Protein AF-0000000074141057 (afdb_homodimer)

Solvent-accessible surface area (backbone atoms only — not comparable to full-atom values): 24967 Å² total; per-residue (Å²): 133,81,64,83,76,68,34,89,58,28,51,63,52,85,54,61,78,50,67,56,44,46,43,57,33,35,46,46,55,32,37,22,30,78,84,63,47,79,41,81,49,88,52,33,60,90,62,71,47,82,78,37,34,63,36,63,69,60,51,50,53,50,51,54,39,42,70,26,51,77,77,78,40,49,84,75,45,36,43,42,64,66,61,46,52,52,27,41,56,61,32,75,77,30,95,88,45,81,60,39,76,91,60,94,40,66,29,55,42,43,33,49,50,55,50,47,38,29,40,56,28,34,76,70,72,37,67,69,15,60,25,35,38,19,29,34,50,31,80,38,38,84,35,54,51,10,44,27,49,24,39,45,62,83,82,35,58,71,41,58,87,74,34,49,65,86,42,30,39,75,43,76,56,96,46,62,93,78,67,50,53,90,93,53,48,73,66,54,44,50,48,51,53,50,48,50,50,52,50,50,40,57,72,73,32,68,79,23,53,42,50,77,52,77,67,93,70,71,69,93,48,125,133,82,65,83,73,69,35,89,59,27,51,63,54,86,54,61,79,51,69,55,45,46,42,58,33,34,48,47,54,34,38,23,31,78,86,63,47,78,39,80,49,88,52,31,58,88,62,71,47,82,79,36,33,63,37,62,72,59,50,50,54,50,50,55,40,42,69,27,52,75,76,79,41,47,84,75,45,37,44,41,62,68,60,46,53,50,29,43,55,61,32,75,79,30,93,88,43,79,60,38,77,91,60,95,40,64,30,54,41,42,33,48,48,55,50,47,39,29,41,56,27,34,75,70,71,37,68,69,16,60,25,34,38,18,30,34,51,31,81,38,38,84,36,52,52,10,43,26,48,24,38,44,61,81,82,35,59,71,40,59,86,76,34,49,67,86,44,30,39,76,43,78,56,97,47,60,94,79,67,49,54,90,93,54,49,73,67,54,45,50,49,53,53,50,49,50,51,50,49,50,39,57,72,73,31,68,78,23,53,42,50,78,53,80,67,94,69,71,70,95,49,123

Secondary structure (DSSP, 8-state):
-------S-SB--S-TTSPPEEEEEEEBTEEEETT--EEE-SSHHHHT--S-BT-HHHHHHHHHHHHH-S---GGGTEEEHHHHHHHHHHHHT-TT---B---SSHHHHHHHHHHHHHHHHHHTT-TT--EEEEESS----SSHHHHHH---HHHHGGGTTTS-TTTEEEE----HHHHPPTT--HHHHHHHHHHHHHHHHHHH-GGGEEEEE--SS--S--/-------S-SB--S-TTSPPEEEEEEEBTEEEETT--EEE-SSHHHHT--S-BT-HHHHHHHHHHHHH-S---GGGTEEEHHHHHHHHHHHHT-TT---B---SSHHHHHHHHHHHHHHHHHHTT-TT--EEEEESS----SSHHHHHH---HHHHGGGTTTS-TTTEEEE----HHHHPPTT--HHHHHHHHHHHHHHHHHHH-GGGEEEEE--SS--S--

Organism: Candida tropicalis (strain ATCC MYA-3404 / T1) (NCBI:txid294747)

Foldseek 3Di:
DPPLPQAPDPDPDPDRSDNDFAFDAFWFQWTQGPVRDIDGNPCCVVNPNPRTGPDPVVVVVQVVCVVVDDDDDCVVVDDDPVVVVVFCVVCVVPVVDDTDDDDPDQLVVQVVVLVVLQVVCVVVVQNLQNAEEEEALAARDLDLSRLLRYNQCVSCPVPVVPRDVPRYHYAYDPDCVPPPDPPADNVNVVVVRVVRVVVVCVVVDVSRHRYYDYDPDGDPRD/DPPLPQAPDPDPDPDRSDNDFAFPAFWFQWTQGPVRDIDGNPCCVVNPNPRTGPDPVVVVVQVVCVVVDDDDDCVVVDDDPVVVVVFCVVCVVPVVDDTDDDDPDQLVVQVVVLVVLQVVCVVVVQNLQNAEEEEALAARDLDLSRLLRYRQCVSCPVPVVPRDVPRYHYAYDPDCVPPPDPPADNVNVVVVRVVRVVVVCVVVDVSRHRYYDYDPDGDPRD

Sequence (444 aa):
MTGPTTSSSSILHRDLRVTPTIINHANGNYLYTETSQEIFDSVGGAAVISVGHNNSEINQALISQLNKVCYIHSGDEFTTEISEVLANYLISNNKEIDRVYFANSGSEANEAAIKLAVQYWYELGKPTKNQFISRNQSYHGNCLGGMSLSGHVARRKPYEEIIDSKRFHKVSPCYEFRYKKEGETSEEYTQRLLDELEEKITEVGPENIAAFFAETVVGATTMTGPTTSSSSILHRDLRVTPTIINHANGNYLYTETSQEIFDSVGGAAVISVGHNNSEINQALISQLNKVCYIHSGDEFTTEISEVLANYLISNNKEIDRVYFANSGSEANEAAIKLAVQYWYELGKPTKNQFISRNQSYHGNCLGGMSLSGHVARRKPYEEIIDSKRFHKVSPCYEFRYKKEGETSEEYTQRLLDELEEKITEVGPENIAAFFAETVVGATT

Structure (mmCIF, N/CA/C/O backbone):
data_AF-0000000074141057-model_v1
#
loop_
_entity.id
_entity.type
_entity.pdbx_description
1 polymer 'Uncharacterized protein'
#
loop_
_atom_site.group_PDB
_atom_site.id
_atom_site.type_symbol
_atom_site.label_atom_id
_atom_site.label_alt_id
_atom_site.label_comp_id
_atom_site.label_asym_id
_atom_site.label_entity_id
_atom_site.label_seq_id
_atom_site.pdbx_PDB_ins_code
_atom_site.Cartn_x
_atom_site.Cartn_y
_atom_site.Cartn_z
_atom_site.occupancy
_atom_site.B_iso_or_equiv
_atom_site.auth_seq_id
_atom_site.auth_comp_id
_atom_site.auth_asym_id
_atom_site.auth_atom_id
_atom_site.pdbx_PDB_model_num
ATOM 1 N N . MET A 1 1 ? 41.438 -2.209 13.602 1 22.86 1 MET A N 1
ATOM 2 C CA . MET A 1 1 ? 40.188 -1.437 13.508 1 22.86 1 MET A CA 1
ATOM 3 C C . MET A 1 1 ? 39.219 -2.08 12.516 1 22.86 1 MET A C 1
ATOM 5 O O . MET A 1 1 ? 39.438 -1.981 11.305 1 22.86 1 MET A O 1
ATOM 9 N N . THR A 1 2 ? 38.812 -3.318 12.742 1 28.69 2 THR A N 1
ATOM 10 C CA . THR A 1 2 ? 38.125 -4.262 11.875 1 28.69 2 THR A CA 1
ATOM 11 C C . THR A 1 2 ? 36.812 -3.662 11.352 1 28.69 2 THR A C 1
ATOM 13 O O . THR A 1 2 ? 36.031 -3.125 12.133 1 28.69 2 THR A O 1
ATOM 16 N N . GLY A 1 3 ? 36.688 -2.986 10.242 1 34.81 3 GLY A N 1
ATOM 17 C CA . GLY A 1 3 ? 35.625 -2.182 9.672 1 34.81 3 GLY A CA 1
ATOM 18 C C . GLY A 1 3 ? 34.25 -2.787 9.859 1 34.81 3 GLY A C 1
ATOM 19 O O . GLY A 1 3 ? 34.125 -3.969 10.195 1 34.81 3 GLY A O 1
ATOM 20 N N . PRO A 1 4 ? 33.156 -1.998 10.273 1 39.31 4 PRO A N 1
ATOM 21 C CA . PRO A 1 4 ? 31.859 -2.607 10.609 1 39.31 4 PRO A CA 1
ATOM 22 C C . PRO A 1 4 ? 31.547 -3.826 9.75 1 39.31 4 PRO A C 1
ATOM 24 O O . PRO A 1 4 ? 31.953 -3.893 8.586 1 39.31 4 PRO A O 1
ATOM 27 N N . THR A 1 5 ? 31.609 -4.973 10.109 1 41.62 5 THR A N 1
ATOM 28 C CA . THR A 1 5 ? 31.25 -6.242 9.492 1 41.62 5 THR A CA 1
ATOM 29 C C . THR A 1 5 ? 29.953 -6.105 8.68 1 41.62 5 THR A C 1
ATOM 31 O O . THR A 1 5 ? 28.875 -5.961 9.25 1 41.62 5 THR A O 1
ATOM 34 N N . THR A 1 6 ? 29.781 -5.188 7.613 1 49.16 6 THR A N 1
ATOM 35 C CA . THR A 1 6 ? 28.719 -4.922 6.652 1 49.16 6 THR A CA 1
ATOM 36 C C . THR A 1 6 ? 27.969 -6.203 6.312 1 49.16 6 THR A C 1
ATOM 38 O O . THR A 1 6 ? 28.578 -7.246 6.07 1 49.16 6 THR A O 1
ATOM 41 N N . SER A 1 7 ? 26.844 -6.414 6.883 1 59.78 7 SER A N 1
ATOM 42 C CA . SER A 1 7 ? 25.969 -7.504 6.461 1 59.78 7 SER A CA 1
ATOM 43 C C . SER A 1 7 ? 26.125 -7.789 4.969 1 59.78 7 SER A C 1
ATOM 45 O O . SER A 1 7 ? 26.375 -6.871 4.18 1 59.78 7 SER A O 1
ATOM 47 N N . SER A 1 8 ? 26.438 -9.023 4.562 1 79.69 8 SER A N 1
ATOM 48 C CA . SER A 1 8 ? 26.656 -9.641 3.258 1 79.69 8 SER A CA 1
ATOM 49 C C . SER A 1 8 ? 25.391 -9.594 2.406 1 79.69 8 SER A C 1
ATOM 51 O O . SER A 1 8 ? 25.406 -9.984 1.238 1 79.69 8 SER A O 1
ATOM 53 N N . SER A 1 9 ? 24.297 -8.969 2.99 1 88.38 9 SER A N 1
ATOM 54 C CA . SER A 1 9 ? 23.094 -9.016 2.17 1 88.38 9 SER A CA 1
ATOM 55 C C . SER A 1 9 ? 22.891 -7.715 1.397 1 88.38 9 SER A C 1
ATOM 57 O O . SER A 1 9 ? 23.141 -6.629 1.925 1 88.38 9 SER A O 1
ATOM 59 N N . SER A 1 10 ? 22.422 -7.793 0.21 1 90.5 10 SER A N 1
ATOM 60 C CA . SER A 1 10 ? 22.094 -6.648 -0.626 1 90.5 10 SER A CA 1
ATOM 61 C C . SER A 1 10 ? 20.656 -6.199 -0.395 1 90.5 10 SER A C 1
ATOM 63 O O . SER A 1 10 ? 20.188 -5.242 -1.016 1 90.5 10 SER A O 1
ATOM 65 N N . ILE A 1 11 ? 19.984 -6.891 0.494 1 92.56 11 ILE A N 1
ATOM 66 C CA . ILE A 1 11 ? 18.594 -6.543 0.82 1 92.56 11 ILE A CA 1
ATOM 67 C C . ILE A 1 11 ? 18.578 -5.645 2.053 1 92.56 11 ILE A C 1
ATOM 69 O O . ILE A 1 11 ? 19.344 -5.844 2.994 1 92.56 11 ILE A O 1
ATOM 73 N N . LEU A 1 12 ? 17.75 -4.605 2.057 1 91.62 12 LEU A N 1
ATOM 74 C CA . LEU A 1 12 ? 17.531 -3.715 3.193 1 91.62 12 LEU A CA 1
ATOM 75 C C . LEU A 1 12 ? 16.656 -4.383 4.246 1 91.62 12 LEU A C 1
ATOM 77 O O . LEU A 1 12 ? 15.461 -4.07 4.359 1 91.62 12 LEU A O 1
ATOM 81 N N . HIS A 1 13 ? 17.297 -5.254 5.004 1 88.94 13 HIS A N 1
ATOM 82 C CA . HIS A 1 13 ? 16.578 -5.938 6.078 1 88.94 13 HIS A CA 1
ATOM 83 C C . HIS A 1 13 ? 16.328 -5 7.25 1 88.94 13 HIS A C 1
ATOM 85 O O . HIS A 1 13 ? 16.859 -3.885 7.289 1 88.94 13 HIS A O 1
ATOM 91 N N . ARG A 1 14 ? 15.547 -5.426 8.203 1 83.88 14 ARG A N 1
ATOM 92 C CA . ARG A 1 14 ? 15.18 -4.629 9.367 1 83.88 14 ARG A CA 1
ATOM 93 C C . ARG A 1 14 ? 16.422 -4.293 10.203 1 83.88 14 ARG A C 1
ATOM 95 O O . ARG A 1 14 ? 16.531 -3.184 10.734 1 83.88 14 ARG A O 1
ATOM 102 N N . ASP A 1 15 ? 17.219 -5.238 10.359 1 84.69 15 ASP A N 1
ATOM 103 C CA . ASP A 1 15 ? 18.484 -5.062 11.078 1 84.69 15 ASP A CA 1
ATOM 104 C C . ASP A 1 15 ? 19.672 -5.316 10.156 1 84.69 15 ASP A C 1
ATOM 106 O O . ASP A 1 15 ? 19.938 -6.457 9.758 1 84.69 15 ASP A O 1
ATOM 110 N N . LEU A 1 16 ? 20.438 -4.297 9.906 1 84.44 16 LEU A N 1
ATOM 111 C CA . LEU A 1 16 ? 21.5 -4.379 8.922 1 84.44 16 LEU A CA 1
ATOM 112 C C . LEU A 1 16 ? 22.781 -4.949 9.539 1 84.44 16 LEU A C 1
ATOM 114 O O . LEU A 1 16 ? 23.75 -5.219 8.836 1 84.44 16 LEU A O 1
ATOM 118 N N . ARG A 1 17 ? 22.719 -5.121 10.852 1 82.56 17 ARG A N 1
ATOM 119 C CA . ARG A 1 17 ? 23.891 -5.625 11.547 1 82.56 17 ARG A CA 1
ATOM 120 C C . ARG A 1 17 ? 23.922 -7.148 11.555 1 82.56 17 ARG A C 1
ATOM 122 O O . ARG A 1 17 ? 24.938 -7.758 11.891 1 82.56 17 ARG A O 1
ATOM 129 N N . VAL A 1 18 ? 22.781 -7.691 11.141 1 86.5 18 VAL A N 1
ATOM 130 C CA . VAL A 1 18 ? 22.641 -9.141 11.203 1 86.5 18 VAL A CA 1
ATOM 131 C C . VAL A 1 18 ? 22.594 -9.719 9.789 1 86.5 18 VAL A C 1
ATOM 133 O O . VAL A 1 18 ? 21.906 -9.18 8.914 1 86.5 18 VAL A O 1
ATOM 136 N N . THR A 1 19 ? 23.391 -10.742 9.648 1 88.31 19 THR A N 1
ATOM 137 C CA . THR A 1 19 ? 23.25 -11.508 8.414 1 88.31 19 THR A CA 1
ATOM 138 C C . THR A 1 19 ? 22.062 -12.453 8.492 1 88.31 19 THR A C 1
ATOM 140 O O . THR A 1 19 ? 22.016 -13.344 9.344 1 88.31 19 THR A O 1
ATOM 143 N N . PRO A 1 20 ? 21.125 -12.266 7.621 1 91.94 20 PRO A N 1
ATOM 144 C CA . PRO A 1 20 ? 19.953 -13.117 7.711 1 91.94 20 PRO A CA 1
ATOM 145 C C . PRO A 1 20 ? 20.234 -14.578 7.352 1 91.94 20 PRO A C 1
ATOM 147 O O . PRO A 1 20 ? 21.109 -14.844 6.512 1 91.94 20 PRO A O 1
ATOM 150 N N . THR A 1 21 ? 19.5 -15.422 8.008 1 92.88 21 THR A N 1
ATOM 151 C CA . THR A 1 21 ? 19.594 -16.844 7.703 1 92.88 21 THR A CA 1
ATOM 152 C C . THR A 1 21 ? 18.812 -17.188 6.441 1 92.88 21 THR A C 1
ATOM 154 O O . THR A 1 21 ? 17.656 -16.781 6.297 1 92.88 21 THR A O 1
ATOM 157 N N . ILE A 1 22 ? 19.422 -17.922 5.559 1 94.25 22 ILE A N 1
ATOM 158 C CA . ILE A 1 22 ? 18.75 -18.328 4.328 1 94.25 22 ILE A CA 1
ATOM 159 C C . ILE A 1 22 ? 17.891 -19.562 4.59 1 94.25 22 ILE A C 1
ATOM 161 O O . ILE A 1 22 ? 18.391 -20.594 5.043 1 94.25 22 ILE A O 1
ATOM 165 N N . ILE A 1 23 ? 16.656 -19.422 4.359 1 95.38 23 ILE A N 1
ATOM 166 C CA . ILE A 1 23 ? 15.734 -20.547 4.402 1 95.38 23 ILE A CA 1
ATOM 167 C C . ILE A 1 23 ? 15.672 -21.219 3.029 1 95.38 23 ILE A C 1
ATOM 169 O O . ILE A 1 23 ? 15.312 -20.578 2.039 1 95.38 23 ILE A O 1
ATOM 173 N N . ASN A 1 24 ? 16.016 -22.438 2.986 1 96 24 ASN A N 1
ATOM 174 C CA . ASN A 1 24 ? 16.078 -23.188 1.742 1 96 24 ASN A CA 1
ATOM 175 C C . ASN A 1 24 ? 14.703 -23.688 1.319 1 96 24 ASN A C 1
ATOM 177 O O . ASN A 1 24 ? 14.328 -23.578 0.152 1 96 24 ASN A O 1
ATOM 181 N N . HIS A 1 25 ? 14.047 -24.297 2.221 1 96.56 25 HIS A N 1
ATOM 182 C CA . HIS A 1 25 ? 12.68 -24.734 1.998 1 96.56 25 HIS A CA 1
ATOM 183 C C . HIS A 1 25 ? 11.906 -24.812 3.311 1 96.56 25 HIS A C 1
ATOM 185 O O . HIS A 1 25 ? 12.484 -24.672 4.387 1 96.56 25 HIS A O 1
ATOM 191 N N . ALA A 1 26 ? 10.547 -24.859 3.18 1 96 26 ALA A N 1
ATOM 192 C CA . ALA A 1 26 ? 9.664 -24.938 4.34 1 96 26 ALA A CA 1
ATOM 193 C C . ALA A 1 26 ? 8.523 -25.938 4.105 1 96 26 ALA A C 1
ATOM 195 O O . ALA A 1 26 ? 8.125 -26.156 2.963 1 96 26 ALA A O 1
ATOM 196 N N . ASN A 1 27 ? 8.133 -26.578 5.18 1 95.56 27 ASN A N 1
ATOM 197 C CA . ASN A 1 27 ? 7.059 -27.562 5.117 1 95.56 27 ASN A CA 1
ATOM 198 C C . ASN A 1 27 ? 6.316 -27.672 6.449 1 95.56 27 ASN A C 1
ATOM 200 O O . ASN A 1 27 ? 6.938 -27.859 7.496 1 95.56 27 ASN A O 1
ATOM 204 N N . GLY A 1 28 ? 4.926 -27.562 6.285 1 94.38 28 GLY A N 1
ATOM 205 C CA . GLY A 1 28 ? 4.164 -27.594 7.523 1 94.38 28 GLY A CA 1
ATOM 206 C C . GLY A 1 28 ? 4.539 -26.469 8.477 1 94.38 28 GLY A C 1
ATOM 207 O O . GLY A 1 28 ? 4.48 -25.297 8.117 1 94.38 28 GLY A O 1
ATOM 208 N N . ASN A 1 29 ? 4.977 -26.828 9.656 1 94.69 29 ASN A N 1
ATOM 209 C CA . ASN A 1 29 ? 5.367 -25.844 10.656 1 94.69 29 ASN A CA 1
ATOM 210 C C . ASN A 1 29 ? 6.883 -25.719 10.758 1 94.69 29 ASN A C 1
ATOM 212 O O . ASN A 1 29 ? 7.406 -25.234 11.766 1 94.69 29 ASN A O 1
ATOM 216 N N . TYR A 1 30 ? 7.57 -26.094 9.68 1 95.44 30 TYR A N 1
ATOM 217 C CA . TYR A 1 30 ? 9.023 -26.109 9.812 1 95.44 30 TYR A CA 1
ATOM 218 C C . TYR A 1 30 ? 9.688 -25.359 8.664 1 95.44 30 TYR A C 1
ATOM 220 O O . TYR A 1 30 ? 9.242 -25.453 7.52 1 95.44 30 TYR A O 1
ATOM 228 N N . LEU A 1 31 ? 10.719 -24.703 9.008 1 95.5 31 LEU A N 1
ATOM 229 C CA . LEU A 1 31 ? 11.656 -24.078 8.078 1 95.5 31 LEU A CA 1
ATOM 230 C C . LEU A 1 31 ? 12.984 -24.844 8.047 1 95.5 31 LEU A C 1
ATOM 232 O O . LEU A 1 31 ? 13.445 -25.328 9.086 1 95.5 31 LEU A O 1
ATOM 236 N N . TYR A 1 32 ? 13.586 -24.859 6.934 1 97.06 32 TYR A N 1
ATOM 237 C CA . TYR A 1 32 ? 14.867 -25.531 6.785 1 97.06 32 TYR A CA 1
ATOM 238 C C . TYR A 1 32 ? 15.922 -24.609 6.191 1 97.06 32 TYR A C 1
ATOM 240 O O . TYR A 1 32 ? 15.68 -23.969 5.16 1 97.06 32 TYR A O 1
ATOM 248 N N . THR A 1 33 ? 17 -24.594 6.902 1 96.06 33 THR A N 1
ATOM 249 C CA . THR A 1 33 ? 18.078 -23.734 6.422 1 96.06 33 THR A CA 1
ATOM 250 C C . THR A 1 33 ? 18.891 -24.438 5.336 1 96.06 33 THR A C 1
ATOM 252 O O . THR A 1 33 ? 18.625 -25.594 5.02 1 96.06 33 THR A O 1
ATOM 255 N N . GLU A 1 34 ? 19.812 -23.75 4.762 1 93.19 34 GLU A N 1
ATOM 256 C CA . GLU A 1 34 ? 20.672 -24.328 3.727 1 93.19 34 GLU A CA 1
ATOM 257 C C . GLU A 1 34 ? 21.484 -25.484 4.273 1 93.19 34 GLU A C 1
ATOM 259 O O . GLU A 1 34 ? 21.891 -26.391 3.523 1 93.19 34 GLU A O 1
ATOM 264 N N . THR A 1 35 ? 21.75 -25.422 5.562 1 93.38 35 THR A N 1
ATOM 265 C CA . THR A 1 35 ? 22.5 -26.5 6.199 1 93.38 35 THR A CA 1
ATOM 266 C C . THR A 1 35 ? 21.562 -27.578 6.746 1 93.38 35 THR A C 1
ATOM 268 O O . THR A 1 35 ? 21.969 -28.375 7.602 1 93.38 35 THR A O 1
ATOM 271 N N . SER A 1 36 ? 20.297 -27.469 6.496 1 91.69 36 SER A N 1
ATOM 272 C CA . SER A 1 36 ? 19.266 -28.453 6.816 1 91.69 36 SER A CA 1
ATOM 273 C C . SER A 1 36 ? 18.891 -28.406 8.297 1 91.69 36 SER A C 1
ATOM 275 O O . SER A 1 36 ? 18.406 -29.391 8.852 1 91.69 36 SER A O 1
ATOM 277 N N . GLN A 1 37 ? 19.344 -27.328 8.875 1 95.38 37 GLN A N 1
ATOM 278 C CA . GLN A 1 37 ? 18.797 -27.141 10.219 1 95.38 37 GLN A CA 1
ATOM 279 C C . GLN A 1 37 ? 17.281 -26.906 10.172 1 95.38 37 GLN A C 1
ATOM 281 O O . GLN A 1 37 ? 16.797 -26.156 9.328 1 95.38 37 GLN A O 1
ATOM 286 N N . GLU A 1 38 ? 16.656 -27.609 11.125 1 95.81 38 GLU A N 1
ATOM 287 C CA . GLU A 1 38 ? 15.211 -27.469 11.227 1 95.81 38 GLU A CA 1
ATOM 288 C C . GLU A 1 38 ? 14.82 -26.438 12.273 1 95.81 38 GLU A C 1
ATOM 290 O O . GLU A 1 38 ? 15.32 -26.469 13.398 1 95.81 38 GLU A O 1
ATOM 295 N N . ILE A 1 39 ? 14 -25.516 11.844 1 94.56 39 ILE A N 1
ATOM 296 C CA . ILE A 1 39 ? 13.492 -24.484 12.742 1 94.56 39 ILE A CA 1
ATOM 297 C C . ILE A 1 39 ? 11.969 -24.594 12.844 1 94.56 39 ILE A C 1
ATOM 299 O O . ILE A 1 39 ? 11.273 -24.562 11.828 1 94.56 39 ILE A O 1
ATOM 303 N N . PHE A 1 40 ? 11.438 -24.766 14.07 1 94.88 40 PHE A N 1
ATOM 304 C CA . PHE A 1 40 ? 9.992 -24.781 14.289 1 94.88 40 PHE A CA 1
ATOM 305 C C . PHE A 1 40 ? 9.414 -23.375 14.203 1 94.88 40 PHE A C 1
ATOM 307 O O . PHE A 1 40 ? 9.781 -22.5 14.977 1 94.88 40 PHE A O 1
ATOM 314 N N . ASP A 1 41 ? 8.578 -23.188 13.188 1 91.12 41 ASP A N 1
ATOM 315 C CA . ASP A 1 41 ? 7.926 -21.906 13 1 91.12 41 ASP A CA 1
ATOM 316 C C . ASP A 1 41 ? 6.633 -21.812 13.805 1 91.12 41 ASP A C 1
ATOM 318 O O . ASP A 1 41 ? 5.57 -22.219 13.328 1 91.12 41 ASP A O 1
ATOM 322 N N . SER A 1 42 ? 6.684 -21.234 14.914 1 87.62 42 SER A N 1
ATOM 323 C CA . SER A 1 42 ? 5.531 -21.156 15.805 1 87.62 42 SER A CA 1
ATOM 324 C C . SER A 1 42 ? 4.719 -19.891 15.57 1 87.62 42 SER A C 1
ATOM 326 O O . SER A 1 42 ? 3.68 -19.688 16.203 1 87.62 42 SER A O 1
ATOM 328 N N . VAL A 1 43 ? 5.078 -19.031 14.695 1 82.12 43 VAL A N 1
ATOM 329 C CA . VAL A 1 43 ? 4.418 -17.734 14.578 1 82.12 43 VAL A CA 1
ATOM 330 C C . VAL A 1 43 ? 3.863 -17.562 13.172 1 82.12 43 VAL A C 1
ATOM 332 O O . VAL A 1 43 ? 2.949 -16.766 12.945 1 82.12 43 VAL A O 1
ATOM 335 N N . GLY A 1 44 ? 4.379 -18.375 12.188 1 78.56 44 GLY A N 1
ATOM 336 C CA . GLY A 1 44 ? 3.904 -18.25 10.82 1 78.56 44 GLY A CA 1
ATOM 337 C C . GLY A 1 44 ? 4.27 -16.922 10.195 1 78.56 44 GLY A C 1
ATOM 338 O O . GLY A 1 44 ? 3.451 -16.297 9.5 1 78.56 44 GLY A O 1
ATOM 339 N N . GLY A 1 45 ? 5.52 -16.453 10.602 1 75.44 45 GLY A N 1
ATOM 340 C CA . GLY A 1 45 ? 5.902 -15.125 10.156 1 75.44 45 GLY A CA 1
ATOM 341 C C . GLY A 1 45 ? 5.152 -14.023 10.883 1 75.44 45 GLY A C 1
ATOM 342 O O . GLY A 1 45 ? 5.125 -13.984 12.109 1 75.44 45 GLY A O 1
ATOM 343 N N . ALA A 1 46 ? 4.543 -13.109 10.188 1 72.06 46 ALA A N 1
ATOM 344 C CA . ALA A 1 46 ? 3.668 -12.109 10.797 1 72.06 46 ALA A CA 1
ATOM 345 C C . ALA A 1 46 ? 2.229 -12.609 10.867 1 72.06 46 ALA A C 1
ATOM 347 O O . ALA A 1 46 ? 1.29 -11.859 10.578 1 72.06 46 ALA A O 1
ATOM 348 N N . ALA A 1 47 ? 2.133 -13.914 11.219 1 74.62 47 ALA A N 1
ATOM 349 C CA . ALA A 1 47 ? 0.858 -14.609 11.398 1 74.62 47 ALA A CA 1
ATOM 350 C C . ALA A 1 47 ? 0.116 -14.742 10.07 1 74.62 47 ALA A C 1
ATOM 352 O O . ALA A 1 47 ? -1.116 -14.711 10.031 1 74.62 47 ALA A O 1
ATOM 353 N N . VAL A 1 48 ? 0.902 -14.867 9.016 1 78.56 48 VAL A N 1
ATOM 354 C CA . VAL A 1 48 ? 0.202 -14.859 7.734 1 78.56 48 VAL A CA 1
ATOM 355 C C . VAL A 1 48 ? 0.191 -16.266 7.137 1 78.56 48 VAL A C 1
ATOM 357 O O . VAL A 1 48 ? -0.583 -16.547 6.219 1 78.56 48 VAL A O 1
ATOM 360 N N . ILE A 1 49 ? 1.034 -17.188 7.68 1 84.38 49 ILE A N 1
ATOM 361 C CA . ILE A 1 49 ? 1.022 -18.578 7.238 1 84.38 49 ILE A CA 1
ATOM 362 C C . ILE A 1 49 ? 0.165 -19.422 8.188 1 84.38 49 ILE A C 1
ATOM 364 O O . ILE A 1 49 ? 0.691 -20.141 9.039 1 84.38 49 ILE A O 1
ATOM 368 N N . SER A 1 50 ? -1.107 -19.438 7.938 1 84.56 50 SER A N 1
ATOM 369 C CA . SER A 1 50 ? -2.029 -20.031 8.898 1 84.56 50 SER A CA 1
ATOM 370 C C . SER A 1 50 ? -2.303 -21.5 8.57 1 84.56 50 SER A C 1
ATOM 372 O O . SER A 1 50 ? -2.719 -22.266 9.438 1 84.56 50 SER A O 1
ATOM 374 N N . VAL A 1 51 ? -1.975 -21.906 7.348 1 89.94 51 VAL A N 1
ATOM 375 C CA . VAL A 1 51 ? -2.336 -23.266 6.965 1 89.94 51 VAL A CA 1
ATOM 376 C C . VAL A 1 51 ? -1.071 -24.109 6.754 1 89.94 51 VAL A C 1
ATOM 378 O O . VAL A 1 51 ? -1.129 -25.203 6.207 1 89.94 51 VAL A O 1
ATOM 381 N N . GLY A 1 52 ? 0.066 -23.547 7.211 1 91.94 52 GLY A N 1
ATOM 382 C CA . GLY A 1 52 ? 1.335 -24.25 7.09 1 91.94 52 GLY A CA 1
ATOM 383 C C . GLY A 1 52 ? 2.061 -23.953 5.793 1 91.94 52 GLY A C 1
ATOM 384 O O . GLY A 1 52 ? 1.433 -23.609 4.789 1 91.94 52 GLY A O 1
ATOM 385 N N . HIS A 1 53 ? 3.312 -24.203 5.844 1 94.25 53 HIS A N 1
ATOM 386 C CA . HIS A 1 53 ? 4.148 -24.016 4.66 1 94.25 53 HIS A CA 1
ATOM 387 C C . HIS A 1 53 ? 3.963 -25.156 3.662 1 94.25 53 HIS A C 1
ATOM 389 O O . HIS A 1 53 ? 3.811 -26.312 4.055 1 94.25 53 HIS A O 1
ATOM 395 N N . ASN A 1 54 ? 3.984 -24.703 2.379 1 94.69 54 ASN A N 1
ATOM 396 C CA . ASN A 1 54 ? 3.994 -25.672 1.278 1 94.69 54 ASN A CA 1
ATOM 397 C C . ASN A 1 54 ? 2.797 -26.609 1.346 1 94.69 54 ASN A C 1
ATOM 399 O O . ASN A 1 54 ? 2.951 -27.828 1.221 1 94.69 54 ASN A O 1
ATOM 403 N N . ASN A 1 55 ? 1.677 -26.094 1.695 1 95.19 55 ASN A N 1
ATOM 404 C CA . ASN A 1 55 ? 0.432 -26.844 1.642 1 95.19 55 ASN A CA 1
ATOM 405 C C . ASN A 1 55 ? 0.084 -27.25 0.212 1 95.19 55 ASN A C 1
ATOM 407 O O . ASN A 1 55 ? -0.177 -26.391 -0.634 1 95.19 55 ASN A O 1
ATOM 411 N N . SER A 1 56 ? 0.028 -28.531 -0.063 1 95.25 56 SER A N 1
ATOM 412 C CA . SER A 1 56 ? -0.087 -29.031 -1.425 1 95.25 56 SER A CA 1
ATOM 413 C C . SER A 1 56 ? -1.401 -28.609 -2.068 1 95.25 56 SER A C 1
ATOM 415 O O . SER A 1 56 ? -1.448 -28.328 -3.268 1 95.25 56 SER A O 1
ATOM 417 N N . GLU A 1 57 ? -2.465 -28.625 -1.317 1 96.19 57 GLU A N 1
ATOM 418 C CA . GLU A 1 57 ? -3.76 -28.219 -1.851 1 96.19 57 GLU A CA 1
ATOM 419 C C . GLU A 1 57 ? -3.729 -26.75 -2.301 1 96.19 57 GLU A C 1
ATOM 421 O O . GLU A 1 57 ? -4.191 -26.438 -3.396 1 96.19 57 GLU A O 1
ATOM 426 N N . ILE A 1 58 ? -3.164 -25.891 -1.517 1 94.94 58 ILE A N 1
ATOM 427 C CA . ILE A 1 58 ? -3.082 -24.469 -1.823 1 94.94 58 ILE A CA 1
ATOM 428 C C . ILE A 1 58 ? -2.145 -24.25 -3.008 1 94.94 58 ILE A C 1
ATOM 430 O O . ILE A 1 58 ? -2.467 -23.5 -3.934 1 94.94 58 ILE A O 1
ATOM 434 N N . ASN A 1 59 ? -1.005 -24.953 -2.953 1 96.31 59 ASN A N 1
ATOM 435 C CA . ASN A 1 59 ? -0.051 -24.812 -4.051 1 96.31 59 ASN A CA 1
ATOM 436 C C . ASN A 1 59 ? -0.672 -25.219 -5.383 1 96.31 59 ASN A C 1
ATOM 438 O O . ASN A 1 59 ? -0.503 -24.531 -6.387 1 96.31 59 ASN A O 1
ATOM 442 N N . GLN A 1 60 ? -1.385 -26.297 -5.363 1 97 60 GLN A N 1
ATOM 443 C CA . GLN A 1 60 ? -2.004 -26.766 -6.598 1 97 60 GLN A CA 1
ATOM 444 C C . GLN A 1 60 ? -3.045 -25.781 -7.105 1 97 60 GLN A C 1
ATOM 446 O O . GLN A 1 60 ? -3.162 -25.562 -8.312 1 97 60 GLN A O 1
ATOM 451 N N . ALA A 1 61 ? -3.826 -25.203 -6.191 1 96.06 61 ALA A N 1
ATOM 452 C CA . ALA A 1 61 ? -4.805 -24.188 -6.57 1 96.06 61 ALA A CA 1
ATOM 453 C C . ALA A 1 61 ? -4.121 -22.969 -7.195 1 96.06 61 ALA A C 1
ATOM 455 O O . ALA A 1 61 ? -4.578 -22.453 -8.219 1 96.06 61 ALA A O 1
ATOM 456 N N . LEU A 1 62 ? -3.031 -22.531 -6.621 1 95.94 62 LEU A N 1
ATOM 457 C CA . LEU A 1 62 ? -2.268 -21.406 -7.129 1 95.94 62 LEU A CA 1
ATOM 458 C C . LEU A 1 62 ? -1.693 -21.703 -8.508 1 95.94 62 LEU A C 1
ATOM 460 O O . LEU A 1 62 ? -1.778 -20.875 -9.414 1 95.94 62 LEU A O 1
ATOM 464 N N . ILE A 1 63 ? -1.141 -22.891 -8.625 1 96.62 63 ILE A N 1
ATOM 465 C CA . ILE A 1 63 ? -0.521 -23.297 -9.883 1 96.62 63 ILE A CA 1
ATOM 466 C C . ILE A 1 63 ? -1.581 -23.375 -10.977 1 96.62 63 ILE A C 1
ATOM 468 O O . ILE A 1 63 ? -1.361 -22.906 -12.102 1 96.62 63 ILE A O 1
ATOM 472 N N . SER A 1 64 ? -2.729 -23.969 -10.633 1 96.38 64 SER A N 1
ATOM 473 C CA . SER A 1 64 ? -3.82 -24.062 -11.594 1 96.38 64 SER A CA 1
ATOM 474 C C . SER A 1 64 ? -4.238 -22.672 -12.086 1 96.38 64 SER A C 1
ATOM 476 O O . SER A 1 64 ? -4.414 -22.453 -13.289 1 96.38 64 SER A O 1
ATOM 478 N N . GLN A 1 65 ? -4.383 -21.75 -11.203 1 96.06 65 GLN A N 1
ATOM 479 C CA . GLN A 1 65 ? -4.785 -20.391 -11.57 1 96.06 65 GLN A CA 1
ATOM 480 C C . GLN A 1 65 ? -3.689 -19.688 -12.375 1 96.06 65 GLN A C 1
ATOM 482 O O . GLN A 1 65 ? -3.979 -18.984 -13.344 1 96.06 65 GLN A O 1
ATOM 487 N N . LEU A 1 66 ? -2.465 -19.875 -11.906 1 95 66 LEU A N 1
ATOM 488 C CA . LEU A 1 66 ? -1.312 -19.297 -12.594 1 95 66 LEU A CA 1
ATOM 489 C C . LEU A 1 66 ? -1.303 -19.719 -14.062 1 95 66 LEU A C 1
ATOM 491 O O . LEU A 1 66 ? -1.046 -18.891 -14.945 1 95 66 LEU A O 1
ATOM 495 N N . ASN A 1 67 ? -1.64 -20.938 -14.281 1 94.06 67 ASN A N 1
ATOM 496 C CA . ASN A 1 67 ? -1.578 -21.5 -15.633 1 94.06 67 ASN A CA 1
ATOM 497 C C . ASN A 1 67 ? -2.793 -21.094 -16.453 1 94.06 67 ASN A C 1
ATOM 499 O O . ASN A 1 67 ? -2.822 -21.312 -17.672 1 94.06 67 ASN A O 1
ATOM 503 N N . LYS A 1 68 ? -3.797 -20.5 -15.859 1 94.56 68 LYS A N 1
ATOM 504 C CA . LYS A 1 68 ? -4.945 -19.953 -16.578 1 94.56 68 LYS A CA 1
ATOM 505 C C . LYS A 1 68 ? -4.766 -18.469 -16.859 1 94.56 68 LYS A C 1
ATOM 507 O O . LYS A 1 68 ? -4.742 -18.047 -18.016 1 94.56 68 LYS A O 1
ATOM 512 N N . VAL A 1 69 ? -4.691 -17.703 -15.906 1 92.19 69 VAL A N 1
ATOM 513 C CA . VAL A 1 69 ? -4.492 -16.266 -15.953 1 92.19 69 VAL A CA 1
ATOM 514 C C . VAL A 1 69 ? -3.957 -15.773 -14.609 1 92.19 69 VAL A C 1
ATOM 516 O O . VAL A 1 69 ? -4.59 -15.977 -13.57 1 92.19 69 VAL A O 1
ATOM 519 N N . CYS A 1 70 ? -2.842 -15.141 -14.656 1 89.38 70 CYS A N 1
ATOM 520 C CA . CYS A 1 70 ? -2.178 -14.719 -13.43 1 89.38 70 CYS A CA 1
ATOM 521 C C . CYS A 1 70 ? -2.57 -13.289 -13.062 1 89.38 70 CYS A C 1
ATOM 523 O O . CYS A 1 70 ? -2.514 -12.906 -11.891 1 89.38 70 CYS A O 1
ATOM 525 N N . TYR A 1 71 ? -2.926 -12.578 -14.078 1 88.81 71 TYR A N 1
ATOM 526 C CA . TYR A 1 71 ? -3.221 -11.172 -13.82 1 88.81 71 TYR A CA 1
ATOM 527 C C . TYR A 1 71 ? -4.152 -10.609 -14.891 1 88.81 71 TYR A C 1
ATOM 529 O O . TYR A 1 71 ? -3.945 -10.836 -16.078 1 88.81 71 TYR A O 1
ATOM 537 N N . ILE A 1 72 ? -5.152 -9.914 -14.398 1 88.44 72 ILE A N 1
ATOM 538 C CA . ILE A 1 72 ? -5.98 -9.086 -15.266 1 88.44 72 ILE A CA 1
ATOM 539 C C . ILE A 1 72 ? -6.215 -7.723 -14.602 1 88.44 72 ILE A C 1
ATOM 541 O O . ILE A 1 72 ? -6.332 -7.633 -13.383 1 88.44 72 ILE A O 1
ATOM 545 N N . HIS A 1 73 ? -6.207 -6.766 -15.391 1 82.38 73 HIS A N 1
ATOM 546 C CA . HIS A 1 73 ? -6.477 -5.426 -14.883 1 82.38 73 HIS A CA 1
ATOM 547 C C . HIS A 1 73 ? -7.973 -5.16 -14.789 1 82.38 73 HIS A C 1
ATOM 549 O O . HIS A 1 73 ? -8.672 -5.137 -15.805 1 82.38 73 HIS A O 1
ATOM 555 N N . SER A 1 74 ? -8.438 -4.91 -13.594 1 76.81 74 SER A N 1
ATOM 556 C CA . SER A 1 74 ? -9.867 -4.707 -13.383 1 76.81 74 SER A CA 1
ATOM 557 C C . SER A 1 74 ? -10.336 -3.402 -14.016 1 76.81 74 SER A C 1
ATOM 559 O O . SER A 1 74 ? -11.523 -3.244 -14.312 1 76.81 74 SER A O 1
ATOM 561 N N . GLY A 1 75 ? -9.414 -2.498 -14.227 1 72.56 75 GLY A N 1
ATOM 562 C CA . GLY A 1 75 ? -9.766 -1.228 -14.836 1 72.56 75 GLY A CA 1
ATOM 563 C C . GLY A 1 75 ? -10.25 -1.367 -16.266 1 72.56 75 GLY A C 1
ATOM 564 O O . GLY A 1 75 ? -10.93 -0.478 -16.781 1 72.56 75 GLY A O 1
ATOM 565 N N . ASP A 1 76 ? -9.953 -2.414 -16.859 1 72.06 76 ASP A N 1
ATOM 566 C CA . ASP A 1 76 ? -10.375 -2.67 -18.234 1 72.06 76 ASP A CA 1
ATOM 567 C C . ASP A 1 76 ? -11.734 -3.367 -18.266 1 72.06 76 ASP A C 1
ATOM 569 O O . ASP A 1 76 ? -12.156 -3.854 -19.328 1 72.06 76 ASP A O 1
ATOM 573 N N . GLU A 1 77 ? -12.414 -3.463 -17.219 1 85 77 GLU A N 1
ATOM 574 C CA . GLU A 1 77 ? -13.719 -4.102 -17.078 1 85 77 GLU A CA 1
ATOM 575 C C . GLU A 1 77 ? -13.617 -5.609 -17.266 1 85 77 GLU A C 1
ATOM 577 O O . GLU A 1 77 ? -14.438 -6.203 -17.969 1 85 77 GLU A O 1
ATOM 582 N N . PHE A 1 78 ? -12.461 -6.109 -16.875 1 91.62 78 PHE A N 1
ATOM 583 C CA . PHE A 1 78 ? -12.25 -7.555 -16.859 1 91.62 78 PHE A CA 1
ATOM 584 C C . PHE A 1 78 ? -12.242 -8.086 -15.43 1 91.62 78 PHE A C 1
ATOM 586 O O . PHE A 1 78 ? -12.031 -7.324 -14.484 1 91.62 78 PHE A O 1
ATOM 593 N N . THR A 1 79 ? -12.578 -9.312 -15.312 1 93.12 79 THR A N 1
ATOM 594 C CA . THR A 1 79 ? -12.477 -10.039 -14.055 1 93.12 79 THR A CA 1
ATOM 595 C C . THR A 1 79 ? -12.109 -11.5 -14.305 1 93.12 79 THR A C 1
ATOM 597 O O . THR A 1 79 ? -11.891 -11.906 -15.445 1 93.12 79 THR A O 1
ATOM 600 N N . THR A 1 80 ? -11.844 -12.195 -13.258 1 93.5 80 THR A N 1
ATOM 601 C CA . THR A 1 80 ? -11.609 -13.633 -13.336 1 93.5 80 THR A CA 1
ATOM 602 C C . THR A 1 80 ? -12.672 -14.398 -12.555 1 93.5 80 THR A C 1
ATOM 604 O O . THR A 1 80 ? -13.234 -13.875 -11.594 1 93.5 80 THR A O 1
ATOM 607 N N . GLU A 1 81 ? -12.906 -15.602 -12.945 1 93.69 81 GLU A N 1
ATOM 608 C CA . GLU A 1 81 ? -13.914 -16.422 -12.281 1 93.69 81 GLU A CA 1
ATOM 609 C C . GLU A 1 81 ? -13.609 -16.578 -10.797 1 93.69 81 GLU A C 1
ATOM 611 O O . GLU A 1 81 ? -14.492 -16.406 -9.953 1 93.69 81 GLU A O 1
ATOM 616 N N . ILE A 1 82 ? -12.375 -16.844 -10.461 1 94.62 82 ILE A N 1
ATOM 617 C CA . ILE A 1 82 ? -12.008 -17.172 -9.094 1 94.62 82 ILE A CA 1
ATOM 618 C C . ILE A 1 82 ? -12.188 -15.953 -8.195 1 94.62 82 ILE A C 1
ATOM 620 O O . ILE A 1 82 ? -12.578 -16.078 -7.035 1 94.62 82 ILE A O 1
ATOM 624 N N . SER A 1 83 ? -11.875 -14.758 -8.711 1 94.31 83 SER A N 1
ATOM 625 C CA . SER A 1 83 ? -12.078 -13.555 -7.914 1 94.31 83 SER A CA 1
ATOM 626 C C . SER A 1 83 ? -13.562 -13.328 -7.629 1 94.31 83 SER A C 1
ATOM 628 O O . SER A 1 83 ? -13.93 -12.93 -6.523 1 94.31 83 SER A O 1
ATOM 630 N N . GLU A 1 84 ? -14.414 -13.586 -8.594 1 93.81 84 GLU A N 1
ATOM 631 C CA . GLU A 1 84 ? -15.852 -13.43 -8.422 1 93.81 84 GLU A CA 1
ATOM 632 C C . GLU A 1 84 ? -16.406 -14.461 -7.438 1 93.81 84 GLU A C 1
ATOM 634 O O . GLU A 1 84 ? -17.25 -14.141 -6.598 1 93.81 84 GLU A O 1
ATOM 639 N N . VAL A 1 85 ? -15.938 -15.664 -7.598 1 94.38 85 VAL A N 1
ATOM 640 C CA . VAL A 1 85 ? -16.359 -16.734 -6.703 1 94.38 85 VAL A CA 1
ATOM 641 C C . VAL A 1 85 ? -16 -16.375 -5.262 1 94.38 85 VAL A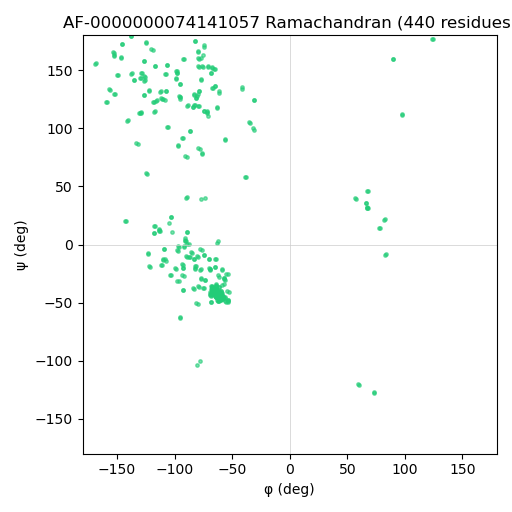 C 1
ATOM 643 O O . VAL A 1 85 ? -16.828 -16.5 -4.359 1 94.38 85 VAL A O 1
ATOM 646 N N . LEU A 1 86 ? -14.75 -15.898 -5.043 1 94.88 86 LEU A N 1
ATOM 647 C CA . LEU A 1 86 ? -14.328 -15.531 -3.697 1 94.88 86 LEU A CA 1
ATOM 648 C C . LEU A 1 86 ? -15.172 -14.383 -3.158 1 94.88 86 LEU A C 1
ATOM 650 O O . LEU A 1 86 ? -15.617 -14.414 -2.008 1 94.88 86 LEU A O 1
ATOM 654 N N . ALA A 1 87 ? -15.336 -13.336 -3.986 1 94.56 87 ALA A N 1
ATOM 655 C CA . ALA A 1 87 ? -16.141 -12.188 -3.568 1 94.56 87 ALA A CA 1
ATOM 656 C C . ALA A 1 87 ? -17.547 -12.625 -3.172 1 94.56 87 ALA A C 1
ATOM 658 O O . ALA A 1 87 ? -18.062 -12.211 -2.127 1 94.56 87 ALA A O 1
ATOM 659 N N . ASN A 1 88 ? -18.172 -13.469 -3.973 1 93.94 88 ASN A N 1
ATOM 660 C CA . ASN A 1 88 ? -19.516 -13.977 -3.689 1 93.94 88 ASN A CA 1
ATOM 661 C C . ASN A 1 88 ? -19.547 -14.75 -2.377 1 93.94 88 ASN A C 1
ATOM 663 O O . ASN A 1 88 ? -20.484 -14.609 -1.596 1 93.94 88 ASN A O 1
ATOM 667 N N . TYR A 1 89 ? -18.562 -15.523 -2.18 1 94.06 89 TYR A N 1
ATOM 668 C CA . TYR A 1 89 ? -18.484 -16.297 -0.943 1 94.06 89 TYR A CA 1
ATOM 669 C C . TYR A 1 89 ? -18.438 -15.367 0.269 1 94.06 89 TYR A C 1
ATOM 671 O O . TYR A 1 89 ? -19.141 -15.602 1.259 1 94.06 89 TYR A O 1
ATOM 679 N N . LEU A 1 90 ? -17.672 -14.336 0.238 1 93.31 90 LEU A N 1
ATOM 680 C CA . LEU A 1 90 ? -17.484 -13.422 1.357 1 93.31 90 LEU A CA 1
ATOM 681 C C . LEU A 1 90 ? -18.75 -12.641 1.649 1 93.31 90 LEU A C 1
ATOM 683 O O . LEU A 1 90 ? -19.078 -12.375 2.811 1 93.31 90 LEU A O 1
ATOM 687 N N . ILE A 1 91 ? -19.484 -12.305 0.638 1 92.38 91 ILE A N 1
ATOM 688 C CA . ILE A 1 91 ? -20.672 -11.469 0.825 1 92.38 91 ILE A CA 1
ATOM 689 C C . ILE A 1 91 ? -21.844 -12.336 1.247 1 92.38 91 ILE A C 1
ATOM 691 O O . ILE A 1 91 ? -22.719 -11.891 2 1 92.38 91 ILE A O 1
ATOM 695 N N . SER A 1 92 ? -21.922 -13.539 0.661 1 91.56 92 SER A N 1
ATOM 696 C CA . SER A 1 92 ? -23.031 -14.422 0.974 1 91.56 92 SER A CA 1
ATOM 697 C C . SER A 1 92 ? -23.094 -14.742 2.465 1 91.56 92 SER A C 1
ATOM 699 O O . SER A 1 92 ? -24.156 -15 3.01 1 91.56 92 SER A O 1
ATOM 701 N N . ASN A 1 93 ? -22.047 -14.594 3.168 1 87.38 93 ASN A N 1
ATOM 702 C CA . ASN A 1 93 ? -21.969 -14.891 4.594 1 87.38 93 ASN A CA 1
ATOM 703 C C . ASN A 1 93 ? -22.156 -13.641 5.445 1 87.38 93 ASN A C 1
ATOM 705 O O . ASN A 1 93 ? -22.078 -13.703 6.672 1 87.38 93 ASN A O 1
ATOM 709 N N . ASN A 1 94 ? -22.328 -12.508 4.801 1 85.69 94 ASN A N 1
ATOM 710 C CA . ASN A 1 94 ? -22.5 -11.234 5.488 1 85.69 94 ASN A CA 1
ATOM 711 C C . ASN A 1 94 ? -23.531 -10.352 4.785 1 85.69 94 ASN A C 1
ATOM 713 O O . ASN A 1 94 ? -23.203 -9.688 3.793 1 85.69 94 ASN A O 1
ATOM 717 N N . LYS A 1 95 ? -24.688 -10.188 5.309 1 85.38 95 LYS A N 1
ATOM 718 C CA . LYS A 1 95 ? -25.781 -9.477 4.66 1 85.38 95 LYS A CA 1
ATOM 719 C C . LYS A 1 95 ? -25.547 -7.965 4.672 1 85.38 95 LYS A C 1
ATOM 721 O O . LYS A 1 95 ? -26.203 -7.223 3.936 1 85.38 95 LYS A O 1
ATOM 726 N N . GLU A 1 96 ? -24.531 -7.527 5.406 1 88.88 96 GLU A N 1
ATOM 727 C CA . GLU A 1 96 ? -24.312 -6.09 5.535 1 88.88 96 GLU A CA 1
ATOM 728 C C . GLU A 1 96 ? -23.266 -5.602 4.547 1 88.88 96 GLU A C 1
ATOM 730 O O . GLU A 1 96 ? -23.016 -4.398 4.43 1 88.88 96 GLU A O 1
ATOM 735 N N . ILE A 1 97 ? -22.672 -6.559 3.84 1 89.69 97 ILE A N 1
ATOM 736 C CA . ILE A 1 97 ? -21.609 -6.207 2.891 1 89.69 97 ILE A CA 1
ATOM 737 C C . ILE A 1 97 ? -22.109 -6.453 1.466 1 89.69 97 ILE A C 1
ATOM 739 O O . ILE A 1 97 ? -22.531 -7.559 1.135 1 89.69 97 ILE A O 1
ATOM 743 N N . ASP A 1 98 ? -22.031 -5.43 0.597 1 91.06 98 ASP A N 1
ATOM 744 C CA . ASP A 1 98 ? -22.562 -5.535 -0.759 1 91.06 98 ASP A CA 1
ATOM 745 C C . ASP A 1 98 ? -21.453 -5.879 -1.755 1 91.06 98 ASP A C 1
ATOM 747 O O . ASP A 1 98 ? -21.719 -6.531 -2.77 1 91.06 98 ASP A O 1
ATOM 751 N N . ARG A 1 99 ? -20.25 -5.414 -1.447 1 93.25 99 ARG A N 1
ATOM 752 C CA . ARG A 1 99 ? -19.141 -5.625 -2.367 1 93.25 99 ARG A CA 1
ATOM 753 C C . ARG A 1 99 ? -17.828 -5.793 -1.611 1 93.25 99 ARG A C 1
ATOM 755 O O . ARG A 1 99 ? -17.719 -5.422 -0.44 1 93.25 99 ARG A O 1
ATOM 762 N N . VAL A 1 100 ? -16.906 -6.375 -2.357 1 93.81 100 VAL A N 1
ATOM 763 C CA . VAL A 1 100 ? -15.594 -6.613 -1.781 1 93.81 100 VAL A CA 1
ATOM 764 C C . VAL A 1 100 ? -14.516 -6.004 -2.678 1 93.81 100 VAL A C 1
ATOM 766 O O . VAL A 1 100 ? -14.672 -5.961 -3.9 1 93.81 100 VAL A O 1
ATOM 769 N N . TYR A 1 101 ? -13.516 -5.441 -2.121 1 94.06 101 TYR A N 1
ATOM 770 C CA . TYR A 1 101 ? -12.312 -4.961 -2.789 1 94.06 101 TYR A CA 1
ATOM 771 C C . TYR A 1 101 ? -11.086 -5.738 -2.328 1 94.06 101 TYR A C 1
ATOM 773 O O . TYR A 1 101 ? -10.844 -5.867 -1.126 1 94.06 101 TYR A O 1
ATOM 781 N N . PHE A 1 102 ? -10.367 -6.336 -3.32 1 93.25 102 PHE A N 1
ATOM 782 C CA . PHE A 1 102 ? -9.164 -7.094 -2.992 1 93.25 102 PHE A CA 1
ATOM 783 C C . PHE A 1 102 ? -7.918 -6.23 -3.133 1 93.25 102 PHE A C 1
ATOM 785 O O . PHE A 1 102 ? -7.719 -5.578 -4.16 1 93.25 102 PHE A O 1
ATOM 792 N N . ALA A 1 103 ? -7.141 -6.164 -2.082 1 93.25 103 ALA A N 1
ATOM 793 C CA . ALA A 1 103 ? -5.863 -5.457 -2.068 1 93.25 103 ALA A CA 1
ATOM 794 C C . ALA A 1 103 ? -4.707 -6.414 -1.773 1 93.25 103 ALA A C 1
ATOM 796 O O . ALA A 1 103 ? -4.93 -7.559 -1.377 1 93.25 103 ALA A O 1
ATOM 797 N N . ASN A 1 104 ? -3.473 -5.926 -1.989 1 91.75 104 ASN A N 1
ATOM 798 C CA . ASN A 1 104 ? -2.301 -6.777 -1.817 1 91.75 104 ASN A CA 1
ATOM 799 C C . ASN A 1 104 ? -1.882 -6.863 -0.353 1 91.75 104 ASN A C 1
ATOM 801 O O . ASN A 1 104 ? -1.146 -7.773 0.033 1 91.75 104 ASN A O 1
ATOM 805 N N . SER A 1 105 ? -2.311 -5.902 0.425 1 92.94 105 SER A N 1
ATOM 806 C CA . SER A 1 105 ? -1.92 -5.863 1.83 1 92.94 105 SER A CA 1
ATOM 807 C C . SER A 1 105 ? -2.967 -5.141 2.674 1 92.94 105 SER A C 1
ATOM 809 O O . SER A 1 105 ? -3.844 -4.461 2.137 1 92.94 105 SER A O 1
ATOM 811 N N . GLY A 1 106 ? -2.816 -5.348 3.982 1 92.69 106 GLY A N 1
ATOM 812 C CA . GLY A 1 106 ? -3.664 -4.594 4.891 1 92.69 106 GLY A CA 1
ATOM 813 C C . GLY A 1 106 ? -3.463 -3.094 4.789 1 92.69 106 GLY A C 1
ATOM 814 O O . GLY A 1 106 ? -4.422 -2.324 4.891 1 92.69 106 GLY A O 1
ATOM 815 N N . SER A 1 107 ? -2.232 -2.727 4.578 1 94.88 107 SER A N 1
ATOM 816 C CA . SER A 1 107 ? -1.929 -1.309 4.426 1 94.88 107 SER A CA 1
ATOM 817 C C . SER A 1 107 ? -2.68 -0.707 3.24 1 94.88 107 SER A C 1
ATOM 819 O O . SER A 1 107 ? -3.316 0.34 3.371 1 94.88 107 SER A O 1
ATOM 821 N N . GLU A 1 108 ? -2.641 -1.366 2.117 1 95.88 108 GLU A N 1
ATOM 822 C CA . GLU A 1 108 ? -3.336 -0.877 0.93 1 95.88 108 GLU A CA 1
ATOM 823 C C . GLU A 1 108 ? -4.848 -0.909 1.124 1 95.88 108 GLU A C 1
ATOM 825 O O . GLU A 1 108 ? -5.562 -0.029 0.636 1 95.88 108 GLU A O 1
ATOM 830 N N . ALA A 1 109 ? -5.316 -1.925 1.793 1 96.25 109 ALA A N 1
ATOM 831 C CA . ALA A 1 109 ? -6.746 -2.025 2.062 1 96.25 109 ALA A CA 1
ATOM 832 C C . ALA A 1 109 ? -7.227 -0.852 2.912 1 96.25 109 ALA A C 1
ATOM 834 O O . ALA A 1 109 ? -8.258 -0.246 2.617 1 96.25 109 ALA A O 1
ATOM 835 N N . ASN A 1 110 ? -6.48 -0.521 3.957 1 97 110 ASN A N 1
ATOM 836 C CA . ASN A 1 110 ? -6.867 0.589 4.824 1 97 110 ASN A CA 1
ATOM 837 C C . ASN A 1 110 ? -6.754 1.929 4.098 1 97 110 ASN A C 1
ATOM 839 O O . ASN A 1 110 ? -7.59 2.814 4.293 1 97 110 ASN A O 1
ATOM 843 N N . GLU A 1 111 ? -5.715 2.078 3.273 1 96.81 111 GLU A N 1
ATOM 844 C CA . GLU A 1 111 ? -5.586 3.273 2.445 1 96.81 111 GLU A CA 1
ATOM 845 C C . GLU A 1 111 ? -6.781 3.43 1.512 1 96.81 111 GLU A C 1
ATOM 847 O O . GLU A 1 111 ? -7.32 4.527 1.362 1 96.81 111 GLU A O 1
ATOM 852 N N . ALA A 1 112 ? -7.176 2.336 0.922 1 96.19 112 ALA A N 1
ATOM 853 C CA . ALA A 1 112 ? -8.336 2.348 0.036 1 96.19 112 ALA A CA 1
ATOM 854 C C . ALA A 1 112 ? -9.609 2.699 0.803 1 96.19 112 ALA A C 1
ATOM 856 O O . ALA A 1 112 ? -10.461 3.436 0.299 1 96.19 112 ALA A O 1
ATOM 857 N N . ALA A 1 113 ? -9.75 2.182 1.996 1 97.31 113 ALA A N 1
ATOM 858 C CA . ALA A 1 113 ? -10.922 2.453 2.822 1 97.31 113 ALA A CA 1
ATOM 859 C C . ALA A 1 113 ? -11.008 3.934 3.184 1 97.31 113 ALA A C 1
ATOM 861 O O . ALA A 1 113 ? -12.086 4.531 3.137 1 97.31 113 ALA A O 1
ATOM 862 N N . ILE A 1 114 ? -9.891 4.535 3.59 1 97.5 114 ILE A N 1
ATOM 863 C CA . ILE A 1 114 ? -9.836 5.965 3.879 1 97.5 114 ILE A CA 1
ATOM 864 C C . ILE A 1 114 ? -10.312 6.754 2.66 1 97.5 114 ILE A C 1
ATOM 866 O O . ILE A 1 114 ? -11.195 7.613 2.771 1 97.5 114 ILE A O 1
ATOM 870 N N . LYS A 1 115 ? -9.781 6.426 1.521 1 96.38 115 LYS A N 1
ATOM 871 C CA . LYS A 1 115 ? -10.109 7.148 0.295 1 96.38 115 LYS A CA 1
ATOM 872 C C . LYS A 1 115 ? -11.57 6.941 -0.091 1 96.38 115 LYS A C 1
ATOM 874 O O . LYS A 1 115 ? -12.227 7.863 -0.58 1 96.38 115 LYS A O 1
ATOM 879 N N . LEU A 1 116 ? -12.008 5.723 0.101 1 96.12 116 LEU A N 1
ATOM 880 C CA . LEU A 1 116 ? -13.398 5.43 -0.21 1 96.12 116 LEU A CA 1
ATOM 881 C C . LEU A 1 116 ? -14.336 6.277 0.645 1 96.12 116 LEU A C 1
ATOM 883 O O . LEU A 1 116 ? -15.328 6.809 0.144 1 96.12 116 LEU A O 1
ATOM 887 N N . ALA A 1 117 ? -14.047 6.363 1.904 1 97.44 117 ALA A N 1
ATOM 888 C CA . ALA A 1 117 ? -14.867 7.18 2.799 1 97.44 117 ALA A CA 1
ATOM 889 C C . ALA A 1 117 ? -14.898 8.633 2.338 1 97.44 117 ALA A C 1
ATOM 891 O O . ALA A 1 117 ? -15.969 9.234 2.246 1 97.44 117 ALA A O 1
ATOM 892 N N . VAL A 1 118 ? -13.766 9.172 2.023 1 96.88 118 VAL A N 1
ATOM 893 C CA . VAL A 1 118 ? -13.672 10.555 1.582 1 96.88 118 VAL A CA 1
ATOM 894 C C . VAL A 1 118 ? -14.422 10.734 0.266 1 96.88 118 VAL A C 1
ATOM 896 O O . VAL A 1 118 ? -15.18 11.695 0.103 1 96.88 118 VAL A O 1
ATOM 899 N N . GLN A 1 119 ? -14.188 9.805 -0.629 1 95.25 119 GLN A N 1
ATOM 900 C CA . GLN A 1 119 ? -14.852 9.883 -1.927 1 95.25 119 GLN A CA 1
ATOM 901 C C . GLN A 1 119 ? -16.375 9.836 -1.772 1 95.25 119 GLN A C 1
ATOM 903 O O . GLN A 1 119 ? -17.094 10.539 -2.479 1 95.25 119 GLN A O 1
ATOM 908 N N . TYR A 1 120 ? -16.875 8.945 -0.886 1 96.38 120 TYR A N 1
ATOM 909 C CA . TYR A 1 120 ? -18.312 8.828 -0.609 1 96.38 120 TYR A CA 1
ATOM 910 C C . TYR A 1 120 ? -18.906 10.18 -0.231 1 96.38 120 TYR A C 1
ATOM 912 O O . TYR A 1 120 ? -19.891 10.625 -0.833 1 96.38 120 TYR A O 1
ATOM 920 N N . TRP A 1 121 ? -18.25 10.859 0.646 1 97.62 121 TRP A N 1
ATOM 921 C CA . TRP A 1 121 ? -18.766 12.141 1.128 1 97.62 121 TRP A CA 1
ATOM 922 C C . TRP A 1 121 ? -18.578 13.234 0.084 1 97.62 121 TRP A C 1
ATOM 924 O O . TRP A 1 121 ? -19.438 14.094 -0.079 1 97.62 121 TRP A O 1
ATOM 934 N N . TYR A 1 122 ? -17.453 13.156 -0.603 1 96.31 122 TYR A N 1
ATOM 935 C CA . TYR A 1 122 ? -17.203 14.102 -1.687 1 96.31 122 TYR A CA 1
ATOM 936 C C . TYR A 1 122 ? -18.312 14.031 -2.736 1 96.31 122 TYR A C 1
ATOM 938 O O . TYR A 1 122 ? -18.859 15.055 -3.145 1 96.31 122 TYR A O 1
ATOM 946 N N . GLU A 1 123 ? -18.672 12.836 -3.1 1 94.88 123 GLU A N 1
ATOM 947 C CA . GLU A 1 123 ? -19.688 12.641 -4.129 1 94.88 123 GLU A CA 1
ATOM 948 C C . GLU A 1 123 ? -21.062 13.055 -3.635 1 94.88 123 GLU A C 1
ATOM 950 O O . GLU A 1 123 ? -21.953 13.383 -4.434 1 94.88 123 GLU A O 1
ATOM 955 N N . LEU A 1 124 ? -21.281 13.109 -2.369 1 96.94 124 LEU A N 1
ATOM 956 C CA . LEU A 1 124 ? -22.547 13.547 -1.781 1 96.94 124 LEU A CA 1
ATOM 957 C C . LEU A 1 124 ? -22.531 15.055 -1.533 1 96.94 124 LEU A C 1
ATOM 959 O O . LEU A 1 124 ? -23.469 15.594 -0.936 1 96.94 124 LEU A O 1
ATOM 963 N N . GLY A 1 125 ? -21.484 15.727 -1.908 1 96.31 125 GLY A N 1
ATOM 964 C CA . GLY A 1 125 ? -21.391 17.172 -1.771 1 96.31 125 GLY A CA 1
ATOM 965 C C . GLY A 1 125 ? -20.969 17.609 -0.385 1 96.31 125 GLY A C 1
ATOM 966 O O . GLY A 1 125 ? -21.234 18.75 0.028 1 96.31 125 GLY A O 1
ATOM 967 N N . LYS A 1 126 ? -20.328 16.766 0.395 1 96.69 126 LYS A N 1
ATOM 968 C CA . LYS A 1 126 ? -19.875 17.062 1.749 1 96.69 126 LYS A CA 1
ATOM 969 C C . LYS A 1 126 ? -18.375 16.812 1.885 1 96.69 126 LYS A C 1
ATOM 971 O O . LYS A 1 126 ? -17.938 16.047 2.738 1 96.69 126 LYS A O 1
ATOM 976 N N . PRO A 1 127 ? -17.547 17.547 1.12 1 93.12 127 PRO A N 1
ATOM 977 C CA . PRO A 1 127 ? -16.094 17.312 1.116 1 93.12 127 PRO A CA 1
ATOM 978 C C . PRO A 1 127 ? -15.445 17.609 2.465 1 93.12 127 PRO A C 1
ATOM 980 O O . PRO A 1 127 ? -14.32 17.188 2.717 1 93.12 127 PRO A O 1
ATOM 983 N N . THR A 1 128 ? -16.125 18.25 3.379 1 92.5 128 THR A N 1
ATOM 984 C CA . THR A 1 128 ? -15.562 18.609 4.676 1 92.5 128 THR A CA 1
ATOM 985 C C . THR A 1 128 ? -15.648 17.422 5.641 1 92.5 128 THR A C 1
ATOM 987 O O . THR A 1 128 ? -15.023 17.438 6.699 1 92.5 128 THR A O 1
ATOM 990 N N . LYS A 1 129 ? -16.422 16.438 5.227 1 96.62 129 LYS A N 1
ATOM 991 C CA . LYS A 1 129 ? -16.453 15.211 6.027 1 96.62 129 LYS A CA 1
ATOM 992 C C . LYS A 1 129 ? -15.227 14.344 5.734 1 96.62 129 LYS A C 1
ATOM 994 O O . LYS A 1 129 ? -15.297 13.406 4.934 1 96.62 129 LYS A O 1
ATOM 999 N N . ASN A 1 130 ? -14.148 14.672 6.387 1 97 130 ASN A N 1
ATOM 1000 C CA . ASN A 1 130 ? -12.867 14.047 6.082 1 97 130 ASN A CA 1
ATOM 1001 C C . ASN A 1 130 ? -12.039 13.82 7.348 1 97 130 ASN A C 1
ATOM 1003 O O . ASN A 1 130 ? -10.812 13.758 7.289 1 97 130 ASN A O 1
ATOM 1007 N N . GLN A 1 131 ? -12.719 13.805 8.492 1 98.06 131 GLN A N 1
ATOM 1008 C CA . GLN A 1 131 ? -12.086 13.477 9.766 1 98.06 131 GLN A CA 1
ATOM 1009 C C . GLN A 1 131 ? -12.328 12.016 10.141 1 98.06 131 GLN A C 1
ATOM 1011 O O . GLN A 1 131 ? -13.383 11.461 9.836 1 98.06 131 GLN A O 1
ATOM 1016 N N . PHE A 1 132 ? -11.352 11.414 10.828 1 98.5 132 PHE A N 1
ATOM 1017 C CA . PHE A 1 132 ? -11.422 10 11.156 1 98.5 132 PHE A CA 1
ATOM 1018 C C . PHE A 1 132 ? -11.188 9.773 12.641 1 98.5 132 PHE A C 1
ATOM 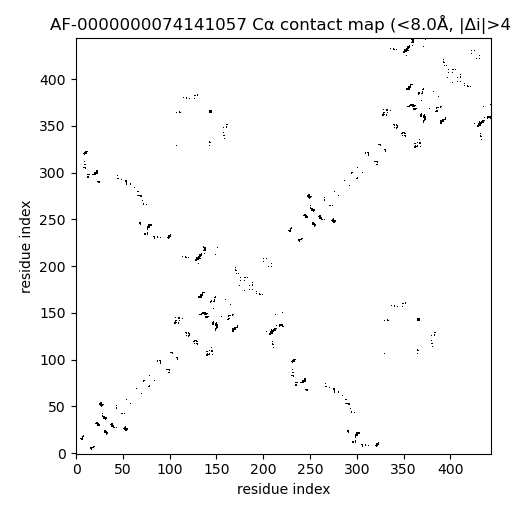1020 O O . PHE A 1 132 ? -10.453 10.531 13.281 1 98.5 132 PHE A O 1
ATOM 1027 N N . ILE A 1 133 ? -11.805 8.797 13.164 1 98.25 133 ILE A N 1
ATOM 1028 C CA . ILE A 1 133 ? -11.57 8.375 14.539 1 98.25 133 ILE A CA 1
ATOM 1029 C C . ILE A 1 133 ? -11.141 6.906 14.562 1 98.25 133 ILE A C 1
ATOM 1031 O O . ILE A 1 133 ? -11.711 6.082 13.844 1 98.25 133 ILE A O 1
ATOM 1035 N N . SER A 1 134 ? -10.133 6.598 15.266 1 97 134 SER A N 1
ATOM 1036 C CA . SER A 1 134 ? -9.688 5.234 15.516 1 97 134 SER A CA 1
ATOM 1037 C C . SER A 1 134 ? -9.273 5.051 16.969 1 97 134 SER A C 1
ATOM 1039 O O . SER A 1 134 ? -9.414 5.969 17.781 1 97 134 SER A O 1
ATOM 1041 N N . ARG A 1 135 ? -8.875 3.881 17.297 1 93.94 135 ARG A N 1
ATOM 1042 C CA . ARG A 1 135 ? -8.531 3.59 18.672 1 93.94 135 ARG A CA 1
ATOM 1043 C C . ARG A 1 135 ? -7.023 3.646 18.891 1 93.94 135 ARG A C 1
ATOM 1045 O O . ARG A 1 135 ? -6.25 3.297 18 1 93.94 135 ARG A O 1
ATOM 1052 N N . ASN A 1 136 ? -6.746 4.043 20.141 1 90.19 136 ASN A N 1
ATOM 1053 C CA . ASN A 1 136 ? -5.371 3.814 20.578 1 90.19 136 ASN A CA 1
ATOM 1054 C C . ASN A 1 136 ? -5.051 2.324 20.656 1 90.19 136 ASN A C 1
ATOM 1056 O O . ASN A 1 136 ? -5.949 1.504 20.859 1 90.19 136 ASN A O 1
ATOM 1060 N N . GLN A 1 137 ? -3.76 1.996 20.453 1 86.62 137 GLN A N 1
ATOM 1061 C CA . GLN A 1 137 ? -3.287 0.616 20.469 1 86.62 137 GLN A CA 1
ATOM 1062 C C . GLN A 1 137 ? -3.848 -0.166 19.281 1 86.62 137 GLN A C 1
ATOM 1064 O O . GLN A 1 137 ? -4.402 -1.254 19.453 1 86.62 137 GLN A O 1
ATOM 1069 N N . SER A 1 138 ? -3.801 0.367 18.234 1 90.31 138 SER A N 1
ATOM 1070 C CA . SER A 1 138 ? -4.23 -0.289 17 1 90.31 138 SER A CA 1
ATOM 1071 C C . SER A 1 138 ? -3.141 -0.241 15.945 1 90.31 138 SER A C 1
ATOM 1073 O O . SER A 1 138 ? -2.201 0.55 16.047 1 90.31 138 SER A O 1
ATOM 1075 N N . TYR A 1 139 ? -3.225 -1.156 15 1 90.69 139 TYR A N 1
ATOM 1076 C CA . TYR A 1 139 ? -2.336 -1.209 13.844 1 90.69 139 TYR A CA 1
ATOM 1077 C C . TYR A 1 139 ? -3.129 -1.34 12.555 1 90.69 139 TYR A C 1
ATOM 1079 O O . TYR A 1 139 ? -3.758 -2.371 12.305 1 90.69 139 TYR A O 1
ATOM 1087 N N . HIS A 1 140 ? -3.053 -0.278 11.766 1 94 140 HIS A N 1
ATOM 1088 C CA . HIS A 1 140 ? -3.832 -0.248 10.531 1 94 140 HIS A CA 1
ATOM 1089 C C . HIS A 1 140 ? -2.926 -0.175 9.312 1 94 140 HIS A C 1
ATOM 1091 O O . HIS A 1 140 ? -3.367 0.219 8.227 1 94 140 HIS A O 1
ATOM 1097 N N . GLY A 1 141 ? -1.69 -0.458 9.477 1 91.94 141 GLY A N 1
ATOM 1098 C CA . GLY A 1 141 ? -0.803 -0.54 8.328 1 91.94 141 GLY A CA 1
ATOM 1099 C C . GLY A 1 141 ? 0.4 0.378 8.438 1 91.94 141 GLY A C 1
ATOM 1100 O O . GLY A 1 141 ? 0.522 1.139 9.398 1 91.94 141 GLY A O 1
ATOM 1101 N N . ASN A 1 142 ? 1.264 0.276 7.414 1 91.44 142 ASN A N 1
ATOM 1102 C CA . ASN A 1 142 ? 2.566 0.93 7.48 1 91.44 142 ASN A CA 1
ATOM 1103 C C . ASN A 1 142 ? 2.648 2.113 6.52 1 91.44 142 ASN A C 1
ATOM 1105 O O . ASN A 1 142 ? 3.65 2.83 6.5 1 91.44 142 ASN A O 1
ATOM 1109 N N . CYS A 1 143 ? 1.629 2.348 5.738 1 94.94 143 CYS A N 1
ATOM 1110 C CA . CYS A 1 143 ? 1.566 3.557 4.926 1 94.94 143 CYS A CA 1
ATOM 1111 C C . CYS A 1 143 ? 1.11 4.75 5.754 1 94.94 143 CYS A C 1
ATOM 1113 O O . CYS A 1 143 ? 0.611 4.582 6.867 1 94.94 143 CYS A O 1
ATOM 1115 N N . LEU A 1 144 ? 1.27 5.898 5.258 1 95.38 144 LEU A N 1
ATOM 1116 C CA . LEU A 1 144 ? 1.018 7.098 6.047 1 95.38 144 LEU A CA 1
ATOM 1117 C C . LEU A 1 144 ? -0.425 7.129 6.543 1 95.38 144 LEU A C 1
ATOM 1119 O O . LEU A 1 144 ? -0.688 7.523 7.68 1 95.38 144 LEU A O 1
ATOM 1123 N N . GLY A 1 145 ? -1.346 6.746 5.664 1 95.75 145 GLY A N 1
ATOM 1124 C CA . GLY A 1 145 ? -2.729 6.672 6.109 1 95.75 145 GLY A CA 1
ATOM 1125 C C . GLY A 1 145 ? -2.943 5.664 7.223 1 95.75 145 GLY A C 1
ATOM 1126 O O . GLY A 1 145 ? -3.574 5.977 8.234 1 95.75 145 GLY A O 1
ATOM 1127 N N . GLY A 1 146 ? -2.43 4.477 7.023 1 95 146 GLY A N 1
ATOM 1128 C CA . GLY A 1 146 ? -2.516 3.451 8.055 1 95 146 GLY A CA 1
ATOM 1129 C C . GLY A 1 146 ? -1.851 3.855 9.352 1 95 146 GLY A C 1
ATOM 1130 O O . GLY A 1 146 ? -2.377 3.586 10.438 1 95 146 GLY A O 1
ATOM 1131 N N . MET A 1 147 ? -0.751 4.492 9.273 1 94.06 147 MET A N 1
ATOM 1132 C CA . MET A 1 147 ? -0.047 4.957 10.469 1 94.06 147 MET A CA 1
ATOM 1133 C C . MET A 1 147 ? -0.835 6.059 11.172 1 94.06 147 MET A C 1
ATOM 1135 O O . MET A 1 147 ? -0.835 6.137 12.398 1 94.06 147 MET A O 1
ATOM 1139 N N . SER A 1 148 ? -1.461 6.883 10.398 1 95.44 148 SER A N 1
ATOM 1140 C CA . SER A 1 148 ? -2.289 7.934 10.977 1 95.44 148 SER A CA 1
ATOM 1141 C C . SER A 1 148 ? -3.469 7.348 11.742 1 95.44 148 SER A C 1
ATOM 1143 O O . SER A 1 148 ? -3.873 7.887 12.773 1 95.44 148 SER A O 1
ATOM 1145 N N . LEU A 1 149 ? -3.953 6.266 11.25 1 95.75 149 LEU A N 1
ATOM 1146 C CA . LEU A 1 149 ? -5.051 5.57 11.922 1 95.75 149 LEU A CA 1
ATOM 1147 C C . LEU A 1 149 ? -4.555 4.859 13.172 1 95.75 149 LEU A C 1
ATOM 1149 O O . LEU A 1 149 ? -5.309 4.695 14.133 1 95.75 149 LEU A O 1
ATOM 1153 N N . SER A 1 150 ? -3.299 4.441 13.109 1 93.12 150 SER A N 1
ATOM 1154 C CA . SER A 1 150 ? -2.771 3.574 14.156 1 93.12 150 SER A CA 1
ATOM 1155 C C . SER A 1 150 ? -2.412 4.371 15.406 1 93.12 150 SER A C 1
ATOM 1157 O O . SER A 1 150 ? -2.109 5.562 15.32 1 93.12 150 SER A O 1
ATOM 1159 N N . GLY A 1 151 ? -2.457 3.709 16.562 1 87.31 151 GLY A N 1
ATOM 1160 C CA . GLY A 1 151 ? -2.105 4.367 17.812 1 87.31 151 GLY A CA 1
ATOM 1161 C C . GLY A 1 151 ? -0.834 3.826 18.438 1 87.31 151 GLY A C 1
ATOM 1162 O O . GLY A 1 151 ? -0.52 4.141 19.594 1 87.31 151 GLY A O 1
ATOM 1163 N N . HIS A 1 152 ? -0.08 3.061 17.766 1 82.25 152 HIS A N 1
ATOM 1164 C CA . HIS A 1 152 ? 1.159 2.492 18.281 1 82.25 152 HIS A CA 1
ATOM 1165 C C . HIS A 1 152 ? 2.246 3.555 18.406 1 82.25 152 HIS A C 1
ATOM 1167 O O . HIS A 1 152 ? 2.781 4.016 17.391 1 82.25 152 HIS A O 1
ATOM 1173 N N . VAL A 1 153 ? 2.65 3.828 19.625 1 80.12 153 VAL A N 1
ATOM 1174 C CA . VAL A 1 153 ? 3.51 4.969 19.906 1 80.12 153 VAL A CA 1
ATOM 1175 C C . VAL A 1 153 ? 4.898 4.738 19.312 1 80.12 153 VAL A C 1
ATOM 1177 O O . VAL A 1 153 ? 5.426 5.59 18.594 1 80.12 153 VAL A O 1
ATOM 1180 N N . ALA A 1 154 ? 5.488 3.631 19.547 1 79.69 154 ALA A N 1
ATOM 1181 C CA . ALA A 1 154 ? 6.867 3.359 19.141 1 79.69 154 ALA A CA 1
ATOM 1182 C C . ALA A 1 154 ? 6.996 3.361 17.625 1 79.69 154 ALA A C 1
ATOM 1184 O O . ALA A 1 154 ? 8 3.832 17.078 1 79.69 154 ALA A O 1
ATOM 1185 N N . ARG A 1 155 ? 6.066 2.922 16.891 1 79.69 155 ARG A N 1
ATOM 1186 C CA . ARG A 1 155 ? 6.117 2.826 15.438 1 79.69 155 ARG A CA 1
ATOM 1187 C C . ARG A 1 155 ? 5.895 4.191 14.789 1 79.69 155 ARG A C 1
ATOM 1189 O O . ARG A 1 155 ? 6.379 4.445 13.688 1 79.69 155 ARG A O 1
ATOM 1196 N N . ARG A 1 156 ? 5.277 5.051 15.57 1 84.56 156 ARG A N 1
ATOM 1197 C CA . ARG A 1 156 ? 4.906 6.355 15.031 1 84.56 156 ARG A CA 1
ATOM 1198 C C . ARG A 1 156 ? 5.992 7.391 15.305 1 84.56 156 ARG A C 1
ATOM 1200 O O . ARG A 1 156 ? 6.07 8.414 14.617 1 84.56 156 ARG A O 1
ATOM 1207 N N . LYS A 1 157 ? 6.762 7.16 16.172 1 87.44 157 LYS A N 1
ATOM 1208 C CA . LYS A 1 157 ? 7.637 8.164 16.766 1 87.44 157 LYS A CA 1
ATOM 1209 C C . LYS A 1 157 ? 8.453 8.891 15.695 1 87.44 157 LYS A C 1
ATOM 1211 O O . LYS A 1 157 ? 8.438 10.117 15.625 1 87.44 157 LYS A O 1
ATOM 1216 N N . PRO A 1 158 ? 9.109 8.203 14.773 1 89.62 158 PRO A N 1
ATOM 1217 C CA . PRO A 1 158 ? 9.914 8.938 13.789 1 89.62 158 PRO A CA 1
ATOM 1218 C C . PRO A 1 158 ? 9.062 9.727 12.805 1 89.62 158 PRO A C 1
AT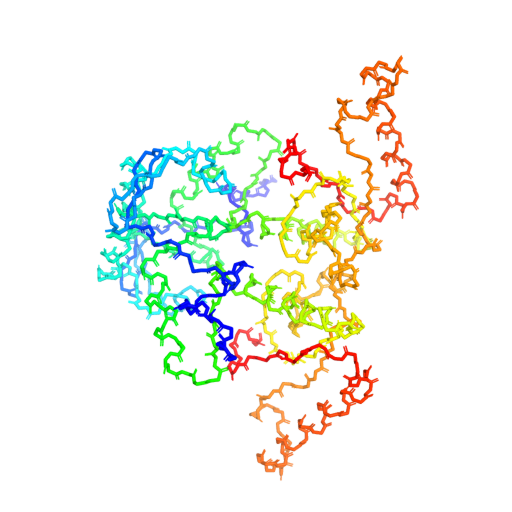OM 1220 O O . PRO A 1 158 ? 9.578 10.602 12.102 1 89.62 158 PRO A O 1
ATOM 1223 N N . TYR A 1 159 ? 7.766 9.438 12.812 1 92.81 159 TYR A N 1
ATOM 1224 C CA . TYR A 1 159 ? 6.949 9.938 11.711 1 92.81 159 TYR A CA 1
ATOM 1225 C C . TYR A 1 159 ? 5.879 10.898 12.227 1 92.81 159 TYR A C 1
ATOM 1227 O O . TYR A 1 159 ? 4.973 11.281 11.477 1 92.81 159 TYR A O 1
ATOM 1235 N N . GLU A 1 160 ? 5.969 11.258 13.406 1 89.88 160 GLU A N 1
ATOM 1236 C CA . GLU A 1 160 ? 4.934 12.055 14.062 1 89.88 160 GLU A CA 1
ATOM 1237 C C . GLU A 1 160 ? 4.68 13.359 13.312 1 89.88 160 GLU A C 1
ATOM 1239 O O . GLU A 1 160 ? 3.547 13.844 13.266 1 89.88 160 GLU A O 1
ATOM 1244 N N . GLU A 1 161 ? 5.688 13.836 12.656 1 87.88 161 GLU A N 1
ATOM 1245 C CA . GLU A 1 161 ? 5.539 15.125 11.977 1 87.88 161 GLU A CA 1
ATOM 1246 C C . GLU A 1 161 ? 4.855 14.961 10.625 1 87.88 161 GLU A C 1
ATOM 1248 O O . GLU A 1 161 ? 4.328 15.93 10.07 1 87.88 161 GLU A O 1
ATOM 1253 N N . ILE A 1 162 ? 4.852 13.758 10.125 1 91.25 162 ILE A N 1
ATOM 1254 C CA . ILE A 1 162 ? 4.336 13.617 8.766 1 91.25 162 ILE A CA 1
ATOM 1255 C C . ILE A 1 162 ? 3.02 12.844 8.797 1 91.25 162 ILE A C 1
ATOM 1257 O O . ILE A 1 162 ? 2.27 12.844 7.82 1 91.25 162 ILE A O 1
ATOM 1261 N N . ILE A 1 163 ? 2.783 12.188 9.828 1 90.94 163 ILE A N 1
ATOM 1262 C CA . ILE A 1 163 ? 1.475 11.555 9.953 1 90.94 163 ILE A CA 1
ATOM 1263 C C . ILE A 1 163 ? 0.423 12.609 10.297 1 90.94 163 ILE A C 1
ATOM 1265 O O . ILE A 1 163 ? 0.741 13.641 10.891 1 90.94 163 ILE A O 1
ATOM 1269 N N . ASP A 1 164 ? -0.814 12.391 9.938 1 91.06 164 ASP A N 1
ATOM 1270 C CA . ASP A 1 164 ? -1.881 13.367 10.102 1 91.06 164 ASP A CA 1
ATOM 1271 C C . ASP A 1 164 ? -2.619 13.172 11.422 1 91.06 164 ASP A C 1
ATOM 1273 O O . ASP A 1 164 ? -3.635 12.469 11.477 1 91.06 164 ASP A O 1
ATOM 1277 N N . SER A 1 165 ? -2.148 13.883 12.438 1 88.56 165 SER A N 1
ATOM 1278 C CA . SER A 1 165 ? -2.77 13.758 13.758 1 88.56 165 SER A CA 1
ATOM 1279 C C . SER A 1 165 ? -3.91 14.758 13.922 1 88.56 165 SER A C 1
ATOM 1281 O O . SER A 1 165 ? -4.684 14.664 14.883 1 88.56 165 SER A O 1
ATOM 1283 N N . LYS A 1 166 ? -3.992 15.633 13.031 1 91.06 166 LYS A N 1
ATOM 1284 C CA . LYS A 1 166 ? -5.051 16.641 13.109 1 91.06 166 LYS A CA 1
ATOM 1285 C C . LYS A 1 166 ? -6.383 16.062 12.641 1 91.06 166 LYS A C 1
ATOM 1287 O O . LYS A 1 166 ? -7.434 16.359 13.211 1 91.06 166 LYS A O 1
ATOM 1292 N N . ARG A 1 167 ? -6.281 15.227 11.656 1 95.19 167 ARG A N 1
ATOM 1293 C CA . ARG A 1 167 ? -7.504 14.703 11.055 1 95.19 167 ARG A CA 1
ATOM 1294 C C . ARG A 1 167 ? -7.824 13.312 11.594 1 95.19 167 ARG A C 1
ATOM 1296 O O . ARG A 1 167 ? -8.953 12.844 11.484 1 95.19 167 ARG A O 1
ATOM 1303 N N . PHE A 1 168 ? -6.836 12.672 12.102 1 97 168 PHE A N 1
ATOM 1304 C CA . PHE A 1 168 ? -7.016 11.312 12.609 1 97 168 PHE A CA 1
ATOM 1305 C C . PHE A 1 168 ? -7.02 11.305 14.133 1 97 168 PHE A C 1
ATOM 1307 O O . PHE A 1 168 ? -5.957 11.312 14.758 1 97 168 PHE A O 1
ATOM 1314 N N . HIS A 1 169 ? -8.188 11.234 14.68 1 97.62 169 HIS A N 1
ATOM 1315 C CA . HIS A 1 169 ? -8.398 11.336 16.125 1 97.62 169 HIS A CA 1
ATOM 1316 C C . HIS A 1 169 ? -8.398 9.953 16.766 1 97.62 169 HIS A C 1
ATOM 1318 O O . HIS A 1 169 ? -8.633 8.945 16.094 1 97.62 169 HIS A O 1
ATOM 1324 N N . LYS A 1 170 ? -8.148 9.992 18.141 1 96.62 170 LYS A N 1
ATOM 1325 C CA . LYS A 1 170 ? -8.039 8.719 18.844 1 96.62 170 LYS A CA 1
ATOM 1326 C C . LYS A 1 170 ? -8.992 8.672 20.031 1 96.62 170 LYS A C 1
ATOM 1328 O O . LYS A 1 170 ? -9.242 9.695 20.688 1 96.62 170 LYS A O 1
ATOM 1333 N N . VAL A 1 171 ? -9.484 7.504 20.234 1 96.75 171 VAL A N 1
ATOM 1334 C CA . VAL A 1 171 ? -10.188 7.172 21.469 1 96.75 171 VAL A CA 1
ATOM 1335 C C . VAL A 1 171 ? -9.547 5.957 22.125 1 96.75 171 VAL A C 1
ATOM 1337 O O . VAL A 1 171 ? -8.641 5.34 21.547 1 96.75 171 VAL A O 1
ATOM 1340 N N . SER A 1 172 ? -9.992 5.617 23.281 1 94.38 172 SER A N 1
ATOM 1341 C CA . SER A 1 172 ? -9.383 4.551 24.078 1 94.38 172 SER A CA 1
ATOM 1342 C C . SER A 1 172 ? -9.586 3.189 23.422 1 94.38 172 SER A C 1
ATOM 1344 O O . SER A 1 172 ? -10.547 2.988 22.688 1 94.38 172 SER A O 1
ATOM 1346 N N . PRO A 1 173 ? -8.641 2.303 23.719 1 91.44 173 PRO A N 1
ATOM 1347 C CA . PRO A 1 173 ? -8.82 0.941 23.203 1 91.44 173 PRO A CA 1
ATOM 1348 C C . PRO A 1 173 ? -9.953 0.195 23.906 1 91.44 173 PRO A C 1
ATOM 1350 O O . PRO A 1 173 ? -10.312 0.529 25.047 1 91.44 173 PRO A O 1
ATOM 1353 N N . CYS A 1 174 ? -10.508 -0.745 23.172 1 90 174 CYS A N 1
ATOM 1354 C CA . CYS A 1 174 ? -11.461 -1.681 23.766 1 90 174 CYS A CA 1
ATOM 1355 C C . CYS A 1 174 ? -10.75 -2.918 24.297 1 90 174 CYS A C 1
ATOM 1357 O O . CYS A 1 174 ? -10.703 -3.953 23.625 1 90 174 CYS A O 1
ATOM 1359 N N . TYR A 1 175 ? -10.125 -2.812 25.375 1 88.81 175 TYR A N 1
ATOM 1360 C CA . TYR A 1 175 ? -9.328 -3.84 26.047 1 88.81 175 TYR A CA 1
ATOM 1361 C C . TYR A 1 175 ? -9.656 -3.92 27.531 1 88.81 175 TYR A C 1
ATOM 1363 O O . TYR A 1 175 ? -8.914 -3.414 28.359 1 88.81 175 TYR A O 1
ATOM 1371 N N . GLU A 1 176 ? -10.594 -4.676 27.797 1 89.88 176 GLU A N 1
ATOM 1372 C CA . GLU A 1 176 ? -11.195 -4.703 29.125 1 89.88 176 GLU A CA 1
ATOM 1373 C C . GLU A 1 176 ? -10.188 -5.16 30.172 1 89.88 176 GLU A C 1
ATOM 1375 O O . GLU A 1 176 ? -10.141 -4.605 31.281 1 89.88 176 GLU A O 1
ATOM 1380 N N . PHE A 1 177 ? -9.453 -6.156 29.875 1 89.44 177 PHE A N 1
ATOM 1381 C CA . PHE A 1 177 ? -8.539 -6.758 30.828 1 89.44 177 PHE A CA 1
ATOM 1382 C C . PHE A 1 177 ? -7.57 -5.719 31.375 1 89.44 177 PHE A C 1
ATOM 1384 O O . PHE A 1 177 ? -7.203 -5.762 32.562 1 89.44 177 PHE A O 1
ATOM 1391 N N . ARG A 1 178 ? -7.25 -4.73 30.562 1 89.69 178 ARG A N 1
ATOM 1392 C CA . ARG A 1 178 ? -6.211 -3.789 30.969 1 89.69 178 ARG A CA 1
ATOM 1393 C C . ARG A 1 178 ? -6.816 -2.473 31.438 1 89.69 178 ARG A C 1
ATOM 1395 O O . ARG A 1 178 ? -6.25 -1.796 32.312 1 89.69 178 ARG A O 1
ATOM 1402 N N . TYR A 1 179 ? -7.988 -2.135 30.969 1 91.94 179 TYR A N 1
ATOM 1403 C CA . TYR A 1 179 ? -8.359 -0.735 31.141 1 91.94 179 TYR A CA 1
ATOM 1404 C C . TYR A 1 179 ? -9.68 -0.61 31.906 1 91.94 179 TYR A C 1
ATOM 1406 O O . TYR A 1 179 ? -10.102 0.497 32.25 1 91.94 179 TYR A O 1
ATOM 1414 N N . LYS A 1 180 ? -10.281 -1.729 32.094 1 94.75 180 LYS A N 1
ATOM 1415 C CA . LYS A 1 180 ? -11.445 -1.682 32.969 1 94.75 180 LYS A CA 1
ATOM 1416 C C . LYS A 1 180 ? -11.047 -1.344 34.406 1 94.75 180 LYS A C 1
ATOM 1418 O O . LYS A 1 180 ? -10.086 -1.902 34.938 1 94.75 180 LYS A O 1
ATOM 1423 N N . LYS A 1 181 ? -11.781 -0.433 35.031 1 95.81 181 LYS A N 1
ATOM 1424 C CA . LYS A 1 181 ? -11.453 0.021 36.375 1 95.81 181 LYS A CA 1
ATOM 1425 C C . LYS A 1 181 ? -11.93 -0.981 37.406 1 95.81 181 LYS A C 1
ATOM 1427 O O . LYS A 1 181 ? -12.852 -1.761 37.156 1 95.81 181 LYS A O 1
ATOM 1432 N N . GLU A 1 182 ? -11.289 -0.818 38.562 1 96 182 GLU A N 1
ATOM 1433 C CA . GLU A 1 182 ? -11.719 -1.646 39.688 1 96 182 GLU A CA 1
ATOM 1434 C C . GLU A 1 182 ? -13.18 -1.373 40.062 1 96 182 GLU A C 1
ATOM 1436 O O . GLU A 1 182 ? -13.586 -0.217 40.188 1 96 182 GLU A O 1
ATOM 1441 N N . GLY A 1 183 ? -13.961 -2.473 40.188 1 96.25 183 GLY A N 1
ATOM 1442 C CA . GLY A 1 183 ? -15.359 -2.342 40.562 1 96.25 183 GLY A CA 1
ATOM 1443 C C . GLY A 1 183 ? -16.266 -2.041 39.406 1 96.25 183 GLY A C 1
ATOM 1444 O O . GLY A 1 183 ? -17.5 -2.059 39.531 1 96.25 183 GLY A O 1
ATOM 1445 N N . GLU A 1 184 ? -15.672 -1.773 38.281 1 96.31 184 GLU A N 1
ATOM 1446 C CA . GLU A 1 184 ? -16.422 -1.468 37.062 1 96.31 184 GLU A CA 1
ATOM 1447 C C . GLU A 1 184 ? -16.938 -2.742 36.406 1 96.31 184 GLU A C 1
ATOM 1449 O O . GLU A 1 184 ? -16.188 -3.713 36.281 1 96.31 184 GLU A O 1
ATOM 1454 N N . THR A 1 185 ? -18.25 -2.758 36.094 1 97.69 185 THR A N 1
ATOM 1455 C CA . THR A 1 185 ? -18.766 -3.893 35.344 1 97.69 185 THR A CA 1
ATOM 1456 C C . THR A 1 185 ? -18.375 -3.766 33.875 1 97.69 185 THR A C 1
ATOM 1458 O O . THR A 1 185 ? -17.969 -2.689 33.406 1 97.69 185 THR A O 1
ATOM 1461 N N . SER A 1 186 ? -18.406 -4.906 33.062 1 96.94 186 SER A N 1
ATOM 1462 C CA . SER A 1 186 ? -18.141 -4.867 31.625 1 96.94 186 SER A CA 1
ATOM 1463 C C . SER A 1 186 ? -19.094 -3.908 30.922 1 96.94 186 SER A C 1
ATOM 1465 O O . SER A 1 186 ? -18.688 -3.223 29.969 1 96.94 186 SER A O 1
ATOM 1467 N N . GLU A 1 187 ? -20.312 -3.852 31.453 1 97.75 187 GLU A N 1
ATOM 1468 C CA . GLU A 1 187 ? -21.312 -2.957 30.859 1 97.75 187 GLU A CA 1
ATOM 1469 C C . GLU A 1 187 ? -20.953 -1.495 31.109 1 97.75 187 GLU A C 1
ATOM 1471 O O . GLU A 1 187 ? -21.094 -0.657 30.219 1 97.75 187 GLU A O 1
ATOM 1476 N N . GLU A 1 188 ? -20.5 -1.25 32.281 1 97.81 188 GLU A N 1
ATOM 1477 C CA . GLU A 1 188 ? -20.078 0.108 32.594 1 97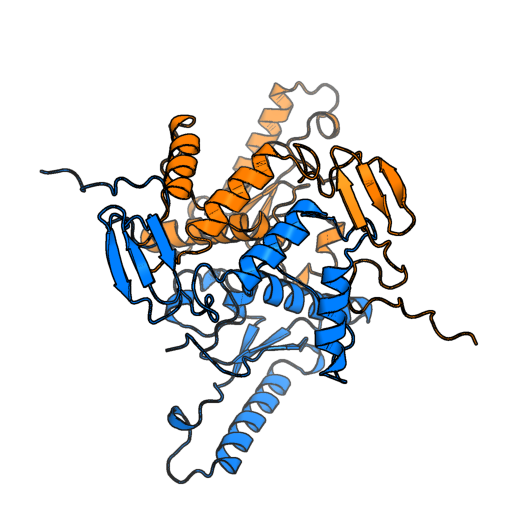.81 188 GLU A CA 1
ATOM 1478 C C . GLU A 1 188 ? -18.844 0.519 31.812 1 97.81 188 GLU A C 1
ATOM 1480 O O . GLU A 1 188 ? -18.734 1.659 31.359 1 97.81 188 GLU A O 1
ATOM 1485 N N . TYR A 1 189 ? -17.938 -0.403 31.672 1 97.31 189 TYR A N 1
ATOM 1486 C CA . TYR A 1 189 ? -16.75 -0.168 30.875 1 97.31 189 TYR A CA 1
ATOM 1487 C C . TYR A 1 189 ? -17.109 0.145 29.422 1 97.31 189 TYR A C 1
ATOM 1489 O O . TYR A 1 189 ? -16.609 1.11 28.844 1 97.31 189 TYR A O 1
ATOM 1497 N N . THR A 1 190 ? -18 -0.607 28.891 1 96.81 190 THR A N 1
ATOM 1498 C CA . THR A 1 190 ? -18.453 -0.415 27.516 1 96.81 190 THR A CA 1
ATOM 1499 C C . THR A 1 190 ? -19.125 0.946 27.359 1 96.81 190 THR A C 1
ATOM 1501 O O . THR A 1 190 ? -18.859 1.666 26.391 1 96.81 190 THR A O 1
ATOM 1504 N N . GLN A 1 191 ? -19.922 1.268 28.359 1 98 191 GLN A N 1
ATOM 1505 C CA . GLN A 1 191 ? -20.625 2.553 28.312 1 98 191 GLN A CA 1
ATOM 1506 C C . GLN A 1 191 ? -19.625 3.711 28.359 1 98 191 GLN A C 1
ATOM 1508 O O . GLN A 1 191 ? -19.797 4.715 27.672 1 98 191 GLN A O 1
ATOM 1513 N N . ARG A 1 192 ? -18.609 3.539 29.141 1 97.81 192 ARG A N 1
ATOM 1514 C CA . ARG A 1 192 ? -17.578 4.566 29.234 1 97.81 192 ARG A CA 1
ATOM 1515 C C . ARG A 1 192 ? -16.891 4.766 27.891 1 97.81 192 ARG A C 1
ATOM 1517 O O . ARG A 1 192 ? -16.641 5.898 27.469 1 97.81 192 ARG A O 1
ATOM 1524 N N . LEU A 1 193 ? -16.625 3.717 27.172 1 97 193 LEU A N 1
ATOM 1525 C CA . LEU A 1 193 ? -16 3.801 25.844 1 97 193 LEU A CA 1
ATOM 1526 C C . LEU A 1 193 ? -16.953 4.449 24.844 1 97 193 LEU A C 1
ATOM 1528 O O . LEU A 1 193 ? -16.531 5.258 24.016 1 97 193 LEU A O 1
ATOM 1532 N N . LEU A 1 194 ? -18.203 4.125 24.969 1 97.81 194 LEU A N 1
ATOM 1533 C CA . LEU A 1 194 ? -19.219 4.707 24.094 1 97.81 194 LEU A CA 1
ATOM 1534 C C . LEU A 1 194 ? -19.359 6.203 24.328 1 97.81 194 LEU A C 1
ATOM 1536 O O . LEU A 1 194 ? -19.484 6.984 23.391 1 97.81 194 LEU A O 1
ATOM 1540 N N . ASP A 1 195 ? -19.328 6.539 25.562 1 98.56 195 ASP A N 1
ATOM 1541 C CA . ASP A 1 195 ? -19.406 7.953 25.922 1 98.56 195 ASP A CA 1
ATOM 1542 C C . ASP A 1 195 ? -18.203 8.719 25.375 1 98.56 195 ASP A C 1
ATOM 1544 O O . ASP A 1 195 ? -18.359 9.828 24.859 1 98.56 195 ASP A O 1
ATOM 1548 N N . GLU A 1 196 ? -17.109 8.133 25.516 1 98.38 196 GLU A N 1
ATOM 1549 C CA . GLU A 1 196 ? -15.898 8.766 25 1 98.38 196 GLU A CA 1
ATOM 1550 C C . GLU A 1 196 ? -15.977 8.984 23.5 1 98.38 196 GLU A C 1
ATOM 1552 O O . GLU A 1 196 ? -15.602 10.039 22.984 1 98.38 196 GLU A O 1
ATOM 1557 N N . LEU A 1 197 ? -16.422 7.969 22.812 1 98.12 197 LEU A N 1
ATOM 1558 C CA . LEU A 1 197 ? -16.578 8.078 21.359 1 98.12 197 LEU A CA 1
ATOM 1559 C C . LEU A 1 197 ? -17.562 9.18 21 1 98.12 197 LEU A C 1
ATOM 1561 O O . LEU A 1 197 ? -17.297 9.992 20.109 1 98.12 197 LEU A O 1
ATOM 1565 N N . GLU A 1 198 ? -18.672 9.227 21.688 1 98.44 198 GLU A N 1
ATOM 1566 C CA . GLU A 1 198 ? -19.672 10.266 21.453 1 98.44 198 GLU A CA 1
ATOM 1567 C C . GLU A 1 198 ? -19.094 11.648 21.719 1 98.44 198 GLU A C 1
ATOM 1569 O O . GLU A 1 198 ? -19.344 12.586 20.953 1 98.44 198 GLU A O 1
ATOM 1574 N N . GLU A 1 199 ? -18.391 11.766 22.781 1 98.69 199 GLU A N 1
ATOM 1575 C CA . GLU A 1 199 ? -17.766 13.039 23.109 1 98.69 199 GLU A CA 1
ATOM 1576 C C . GLU A 1 199 ? -16.781 13.469 22.031 1 98.69 199 GLU A C 1
ATOM 1578 O O . GLU A 1 199 ? -16.734 14.648 21.656 1 98.69 199 GLU A O 1
ATOM 1583 N N . LYS A 1 200 ? -16.016 12.539 21.562 1 98.56 200 LYS A N 1
ATOM 1584 C CA . LYS A 1 200 ? -15.039 12.844 20.516 1 98.56 200 LYS A CA 1
ATOM 1585 C C . LYS A 1 200 ? -15.727 13.289 19.234 1 98.56 200 LYS A C 1
ATOM 1587 O O . LYS A 1 200 ? -15.289 14.234 18.578 1 98.56 200 LYS A O 1
ATOM 1592 N N . ILE A 1 201 ? -16.797 12.602 18.906 1 98.25 201 ILE A N 1
ATOM 1593 C CA . ILE A 1 201 ? -17.578 12.953 17.719 1 98.25 201 ILE A CA 1
ATOM 1594 C C . ILE A 1 201 ? -18.109 14.375 17.859 1 98.25 201 ILE A C 1
ATOM 1596 O O . ILE A 1 201 ? -18.047 15.164 16.922 1 98.25 201 ILE A O 1
ATOM 1600 N N . THR A 1 202 ? -18.562 14.688 19.016 1 98.44 202 THR A N 1
ATOM 1601 C CA . THR A 1 202 ? -19.109 16.016 19.281 1 98.44 202 THR A CA 1
ATOM 1602 C C . THR A 1 202 ? -18.016 17.062 19.234 1 98.44 202 THR A C 1
ATOM 1604 O O . THR A 1 202 ? -18.203 18.141 18.672 1 98.44 202 THR A O 1
ATOM 1607 N N . GLU A 1 203 ? -16.938 16.734 19.781 1 98.31 203 GLU A N 1
ATOM 1608 C CA . GLU A 1 203 ? -15.789 17.641 19.797 1 98.31 203 GLU A CA 1
ATOM 1609 C C . GLU A 1 203 ? -15.328 17.984 18.391 1 98.31 203 GLU A C 1
ATOM 1611 O O . GLU A 1 203 ? -15.102 19.156 18.062 1 98.31 203 GLU A O 1
ATOM 1616 N N . VAL A 1 204 ? -15.203 17 17.516 1 97.56 204 VAL A N 1
ATOM 1617 C CA . VAL A 1 204 ? -14.688 17.156 16.156 1 97.56 204 VAL A CA 1
ATOM 1618 C C . VAL A 1 204 ? -15.773 17.766 15.266 1 97.56 204 VAL A C 1
ATOM 1620 O O . VAL A 1 204 ? -15.477 18.531 14.344 1 97.56 204 VAL A O 1
ATOM 1623 N N . GLY A 1 205 ? -17.062 17.484 15.617 1 98 205 GLY A N 1
ATOM 1624 C CA . GLY A 1 205 ? -18.219 17.844 14.805 1 98 205 GLY A CA 1
ATOM 1625 C C . GLY A 1 205 ? -18.703 16.703 13.945 1 98 205 GLY A C 1
ATOM 1626 O O . GLY A 1 205 ? -18.031 16.281 13 1 98 205 GLY A O 1
ATOM 1627 N N . PRO A 1 206 ? -19.922 16.203 14.312 1 97.25 206 PRO A N 1
ATOM 1628 C CA . PRO A 1 206 ? -20.453 15.055 13.562 1 97.25 206 PRO A CA 1
ATOM 1629 C C . PRO A 1 206 ? -20.5 15.305 12.055 1 97.25 206 PRO A C 1
ATOM 1631 O O . PRO A 1 206 ? -20.375 14.375 11.258 1 97.25 206 PRO A O 1
ATOM 1634 N N . GLU A 1 207 ? -20.578 16.516 11.688 1 97.56 207 GLU A N 1
ATOM 1635 C CA . GLU A 1 207 ? -20.672 16.875 10.273 1 97.56 207 GLU A CA 1
ATOM 1636 C C . GLU A 1 207 ? -19.312 16.781 9.586 1 97.56 207 GLU A C 1
ATOM 1638 O O . GLU A 1 207 ? -19.234 16.828 8.359 1 97.56 207 GLU A O 1
ATOM 1643 N N . ASN A 1 208 ? -18.266 16.484 10.359 1 97.69 208 ASN A N 1
ATOM 1644 C CA . ASN A 1 208 ? -16.922 16.422 9.812 1 97.69 208 ASN A CA 1
ATOM 1645 C C . ASN A 1 208 ? -16.391 15 9.773 1 97.69 208 ASN A C 1
ATOM 1647 O O . ASN A 1 208 ? -15.383 14.727 9.125 1 97.69 208 ASN A O 1
ATOM 1651 N N . ILE A 1 209 ? -17.094 14.086 10.453 1 98.31 209 ILE A N 1
ATOM 1652 C CA . ILE A 1 209 ? -16.562 12.734 10.625 1 98.31 209 ILE A CA 1
ATOM 1653 C C . ILE A 1 209 ? -16.844 11.906 9.375 1 98.31 209 ILE A C 1
ATOM 1655 O O . ILE A 1 209 ? -18 11.773 8.961 1 98.31 209 ILE A O 1
ATOM 1659 N N . ALA A 1 210 ? -15.797 11.359 8.875 1 98.25 210 ALA A N 1
ATOM 1660 C CA . ALA A 1 210 ? -15.938 10.539 7.672 1 98.25 210 ALA A CA 1
ATOM 1661 C C . ALA A 1 210 ? -16.141 9.07 8.031 1 98.25 210 ALA A C 1
ATOM 1663 O O . ALA A 1 210 ? -16.922 8.367 7.387 1 98.25 210 ALA A O 1
ATOM 1664 N N . ALA A 1 211 ? -15.406 8.602 9.07 1 98.25 211 ALA A N 1
ATOM 1665 C CA . ALA A 1 211 ? -15.461 7.172 9.375 1 98.25 211 ALA A CA 1
ATOM 1666 C C . ALA A 1 211 ? -14.805 6.875 10.727 1 98.25 211 ALA A C 1
ATOM 1668 O O . ALA A 1 211 ? -14.016 7.684 11.227 1 98.25 211 ALA A O 1
ATOM 1669 N N . PHE A 1 212 ? -15.188 5.789 11.336 1 97.38 212 PHE A N 1
ATOM 1670 C CA . PHE A 1 212 ? -14.562 5.168 12.5 1 97.38 212 PHE A CA 1
ATOM 1671 C C . PHE A 1 212 ? -13.891 3.857 12.109 1 97.38 212 PHE A C 1
ATOM 1673 O O . PHE A 1 212 ? -14.492 3.018 11.438 1 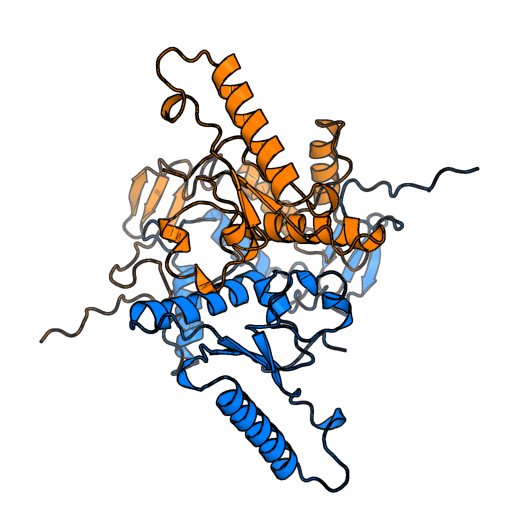97.38 212 PHE A O 1
ATOM 1680 N N . PHE A 1 213 ? -12.562 3.699 12.414 1 96.75 213 PHE A N 1
ATOM 1681 C CA . PHE A 1 213 ? -11.789 2.496 12.125 1 96.75 213 PHE A CA 1
ATOM 1682 C C . PHE A 1 213 ? -11.492 1.722 13.406 1 96.75 213 PHE A C 1
ATOM 1684 O O . PHE A 1 213 ? -11.031 2.301 14.391 1 96.75 213 PHE A O 1
ATOM 1691 N N . ALA A 1 214 ? -11.734 0.452 13.352 1 92.81 214 ALA A N 1
ATOM 1692 C CA . ALA A 1 214 ? -11.398 -0.375 14.508 1 92.81 214 ALA A CA 1
ATOM 1693 C C . ALA A 1 214 ? -11.031 -1.794 14.078 1 92.81 214 ALA A C 1
ATOM 1695 O O . ALA A 1 214 ? -11.57 -2.309 13.094 1 92.81 214 ALA A O 1
ATOM 1696 N N . GLU A 1 215 ? -10.078 -2.359 14.836 1 88.56 215 GLU A N 1
ATOM 1697 C CA . GLU A 1 215 ? -9.797 -3.787 14.719 1 88.56 215 GLU A CA 1
ATOM 1698 C C . GLU A 1 215 ? -10.766 -4.613 15.562 1 88.56 215 GLU A C 1
ATOM 1700 O O . GLU A 1 215 ? -10.984 -4.309 16.734 1 88.56 215 GLU A O 1
ATOM 1705 N N . THR A 1 216 ? -11.328 -5.566 14.914 1 79.38 216 THR A N 1
ATOM 1706 C CA . THR A 1 216 ? -12.234 -6.406 15.68 1 79.38 216 THR A CA 1
ATOM 1707 C C . THR A 1 216 ? -11.492 -7.133 16.797 1 79.38 216 THR A C 1
ATOM 1709 O O . THR A 1 216 ? -12 -7.258 17.906 1 79.38 216 THR A O 1
ATOM 1712 N N . VAL A 1 217 ? -10.328 -7.617 16.438 1 76 217 VAL A N 1
ATOM 1713 C CA . VAL A 1 217 ? -9.398 -8.203 17.391 1 76 217 VAL A CA 1
ATOM 1714 C C . VAL A 1 217 ? -8.016 -7.578 17.219 1 76 217 VAL A C 1
ATOM 1716 O O . VAL A 1 217 ? -7.391 -7.723 16.156 1 76 217 VAL A O 1
ATOM 1719 N N . VAL A 1 218 ? -7.691 -6.855 18.297 1 72.5 218 VAL A N 1
ATOM 1720 C CA . VAL A 1 218 ? -6.422 -6.141 18.203 1 72.5 218 VAL A CA 1
ATOM 1721 C C . VAL A 1 218 ? -5.262 -7.129 18.297 1 72.5 218 VAL A C 1
ATOM 1723 O O . VAL A 1 218 ? -5.238 -7.984 19.188 1 72.5 218 VAL A O 1
ATOM 1726 N N . GLY A 1 219 ? -4.551 -7.316 17.344 1 61.16 219 GLY A N 1
ATOM 1727 C CA . GLY A 1 219 ? -3.412 -8.219 17.312 1 61.16 219 GLY A CA 1
ATOM 1728 C C . GLY A 1 219 ? -2.166 -7.621 17.938 1 61.16 219 GLY A C 1
ATOM 1729 O O . GLY A 1 219 ? -2.17 -7.25 19.125 1 61.16 219 GLY A O 1
ATOM 1730 N N . ALA A 1 220 ? -1.111 -7.137 17.109 1 57.19 220 ALA A N 1
ATOM 1731 C CA . ALA A 1 220 ? 0.29 -6.797 17.344 1 57.19 220 ALA A CA 1
ATOM 1732 C C . ALA A 1 220 ? 0.415 -5.484 18.109 1 57.19 220 ALA A C 1
ATOM 1734 O O . ALA A 1 220 ? 0.799 -4.461 17.547 1 57.19 220 ALA A O 1
ATOM 1735 N N . THR A 1 221 ? -0.438 -5.207 19.109 1 58.22 221 THR A N 1
ATOM 1736 C CA . THR A 1 221 ? -0.368 -3.871 19.688 1 58.22 221 THR A CA 1
ATOM 1737 C C . THR A 1 221 ? 0.38 -3.898 21.016 1 58.22 221 THR A C 1
ATOM 1739 O O . THR A 1 221 ? 0.373 -2.914 21.766 1 58.22 221 THR A O 1
ATOM 1742 N N . THR A 1 222 ? 1.035 -5.039 21.344 1 46.91 222 THR A N 1
ATOM 1743 C CA . THR A 1 222 ? 1.633 -4.832 22.656 1 46.91 222 THR A CA 1
ATOM 1744 C C . THR A 1 222 ? 2.838 -3.902 22.562 1 46.91 222 THR A C 1
ATOM 1746 O O . THR A 1 222 ? 3.559 -3.912 21.562 1 46.91 222 THR A O 1
ATOM 1749 N N . MET B 1 1 ? -40.406 1.296 -14.211 1 22.7 1 MET B N 1
ATOM 1750 C CA . MET B 1 1 ? -39.344 1.898 -13.406 1 22.7 1 MET B CA 1
ATOM 1751 C C . MET B 1 1 ? -38.219 0.894 -13.125 1 22.7 1 MET B C 1
ATOM 1753 O O . MET B 1 1 ? -38.375 0.03 -12.258 1 22.7 1 MET B O 1
ATOM 1757 N N . THR B 1 2 ? -37.625 0.294 -14.156 1 28.52 2 THR B N 1
ATOM 1758 C CA . THR B 1 2 ? -36.75 -0.862 -14.211 1 28.52 2 THR B CA 1
ATOM 1759 C C . THR B 1 2 ? -35.531 -0.652 -13.312 1 28.52 2 THR B C 1
ATOM 1761 O O . THR B 1 2 ? -34.875 0.394 -13.375 1 28.52 2 THR B O 1
ATOM 1764 N N . GLY B 1 3 ? -35.438 -0.975 -12.047 1 34.72 3 GLY B N 1
ATOM 1765 C CA . GLY B 1 3 ? -34.5 -0.685 -10.984 1 34.72 3 GLY B CA 1
ATOM 1766 C C . GLY B 1 3 ? -33.031 -0.749 -11.438 1 34.72 3 GLY B C 1
ATOM 1767 O O . GLY B 1 3 ? -32.75 -1.315 -12.484 1 34.72 3 GLY B O 1
ATOM 1768 N N . PRO B 1 4 ? -32.125 0.243 -11.086 1 39.59 4 PRO B N 1
ATOM 1769 C CA . PRO B 1 4 ? -30.781 0.271 -11.656 1 39.59 4 PRO B CA 1
ATOM 1770 C C . PRO B 1 4 ? -30.203 -1.125 -11.883 1 39.59 4 PRO B C 1
ATOM 1772 O O . PRO B 1 4 ? -30.531 -2.057 -11.141 1 39.59 4 PRO B O 1
ATOM 1775 N N . THR B 1 5 ? -30.094 -1.666 -12.953 1 41.16 5 THR B N 1
ATOM 1776 C CA . THR B 1 5 ? -29.484 -2.922 -13.367 1 41.16 5 THR B CA 1
ATOM 1777 C C . THR B 1 5 ? -28.188 -3.176 -12.602 1 41.16 5 THR B C 1
ATOM 1779 O O . THR B 1 5 ? -27.188 -2.48 -12.805 1 41.16 5 THR B O 1
ATOM 1782 N N . THR B 1 6 ? -28.094 -3.264 -11.18 1 49.03 6 THR B N 1
ATOM 1783 C CA . THR B 1 6 ? -27.031 -3.6 -10.234 1 49.03 6 THR B CA 1
ATOM 1784 C C . THR B 1 6 ? -26.062 -4.605 -10.852 1 49.03 6 THR B C 1
ATOM 1786 O O . THR B 1 6 ? -26.484 -5.602 -11.438 1 49.03 6 THR B O 1
ATOM 1789 N N . SER B 1 7 ? -24.984 -4.176 -11.344 1 59.38 7 SER B N 1
ATOM 1790 C CA . SER B 1 7 ? -23.922 -5.086 -11.766 1 59.38 7 SER B CA 1
ATOM 1791 C C . SER B 1 7 ? -23.906 -6.348 -10.906 1 59.38 7 SER B C 1
ATOM 1793 O O . SER B 1 7 ? -24.203 -6.293 -9.711 1 59.38 7 SER B O 1
ATOM 1795 N N . SER B 1 8 ? -24 -7.539 -11.508 1 79.62 8 SER B N 1
ATOM 1796 C CA . SER B 1 8 ? -24.016 -8.914 -11.023 1 79.62 8 SER B CA 1
ATOM 1797 C C . SER B 1 8 ? -22.703 -9.266 -10.312 1 79.62 8 SER B C 1
ATOM 1799 O O . SER B 1 8 ? -22.562 -10.383 -9.797 1 79.62 8 SER B O 1
ATOM 1801 N N . SER B 1 9 ? -21.781 -8.234 -10.195 1 88.38 9 SER B N 1
ATOM 1802 C CA . SER B 1 9 ? -20.531 -8.633 -9.57 1 88.38 9 SER B CA 1
ATOM 1803 C C . SER B 1 9 ? -20.5 -8.25 -8.094 1 88.38 9 SER B C 1
ATOM 1805 O O . SER B 1 9 ? -20.969 -7.176 -7.719 1 88.38 9 SER B O 1
ATOM 1807 N N . SER B 1 10 ? -19.953 -9.055 -7.277 1 90.62 10 SER B N 1
ATOM 1808 C CA . SER B 1 10 ? -19.75 -8.797 -5.855 1 90.62 10 SER B CA 1
ATOM 1809 C C . SER B 1 10 ? -18.438 -8.078 -5.598 1 90.62 10 SER B C 1
ATOM 1811 O O . SER B 1 10 ? -18.094 -7.773 -4.453 1 90.62 10 SER B O 1
ATOM 1813 N N . ILE B 1 11 ? -17.719 -7.809 -6.668 1 92.75 11 ILE B N 1
ATOM 1814 C CA . ILE B 1 11 ? -16.453 -7.094 -6.555 1 92.75 11 ILE B CA 1
ATOM 1815 C C . ILE B 1 11 ? -16.672 -5.605 -6.793 1 92.75 11 ILE B C 1
ATOM 1817 O O . ILE B 1 11 ? -17.469 -5.223 -7.656 1 92.75 11 ILE B O 1
ATOM 1821 N N . LEU B 1 12 ? -16.047 -4.727 -6.008 1 91.75 12 LEU B N 1
ATOM 1822 C CA . LEU B 1 12 ? -16.078 -3.279 -6.176 1 91.75 12 LEU B CA 1
ATOM 1823 C C . LEU B 1 12 ? -15.18 -2.844 -7.32 1 91.75 12 LEU B C 1
ATOM 1825 O O . LEU B 1 12 ? -14.078 -2.338 -7.086 1 91.75 12 LEU B O 1
ATOM 1829 N N . HIS B 1 13 ? -15.703 -3.021 -8.523 1 89 13 HIS B N 1
ATOM 1830 C CA . HIS B 1 13 ? -14.961 -2.613 -9.703 1 89 13 HIS B CA 1
ATOM 1831 C C . HIS B 1 13 ? -14.961 -1.096 -9.859 1 89 13 HIS B C 1
ATOM 1833 O O . HIS B 1 13 ? -15.688 -0.395 -9.148 1 89 13 HIS B O 1
ATOM 1839 N N . ARG B 1 14 ? -14.172 -0.589 -10.766 1 83.94 14 ARG B N 1
ATOM 1840 C CA . ARG B 1 14 ? -14.047 0.845 -11.008 1 83.94 14 ARG B CA 1
ATOM 1841 C C . ARG B 1 14 ? -15.375 1.445 -11.453 1 83.94 14 ARG B C 1
ATOM 1843 O O . ARG B 1 14 ? -15.719 2.561 -11.062 1 83.94 14 ARG B O 1
ATOM 1850 N N . ASP B 1 15 ? -16.016 0.763 -12.281 1 84.88 15 ASP B N 1
ATOM 1851 C CA . ASP B 1 15 ? -17.328 1.164 -12.766 1 84.88 15 ASP B CA 1
ATOM 1852 C C . ASP B 1 15 ? -18.391 0.136 -12.383 1 84.88 15 ASP B C 1
ATOM 1854 O O . ASP B 1 15 ? -18.406 -0.978 -12.906 1 84.88 15 ASP B O 1
ATOM 1858 N N . LEU B 1 16 ? -19.297 0.533 -11.555 1 84.31 16 LEU B N 1
ATOM 1859 C CA . LEU B 1 16 ? -20.266 -0.401 -10.984 1 84.31 16 LEU B CA 1
ATOM 1860 C C . LEU B 1 16 ? -21.453 -0.585 -11.922 1 84.31 16 LEU B C 1
ATOM 1862 O O . LEU B 1 16 ? -22.312 -1.435 -11.68 1 84.31 16 LEU B O 1
ATOM 1866 N N . ARG B 1 17 ? -21.453 0.224 -12.969 1 82.69 17 ARG B N 1
ATOM 1867 C CA . ARG B 1 17 ? -22.578 0.155 -13.898 1 82.69 17 ARG B CA 1
ATOM 1868 C C . ARG B 1 17 ? -22.328 -0.9 -14.969 1 82.69 17 ARG B C 1
ATOM 1870 O O . ARG B 1 17 ? -23.25 -1.271 -15.703 1 82.69 17 ARG B O 1
ATOM 1877 N N . VAL B 1 18 ? -21.094 -1.371 -14.977 1 86.5 18 VAL B N 1
ATOM 1878 C CA . VAL B 1 18 ? -20.703 -2.301 -16.031 1 86.5 18 VAL B CA 1
ATOM 1879 C C . VAL B 1 18 ? -20.438 -3.682 -15.43 1 86.5 18 VAL B C 1
ATOM 1881 O O . VAL B 1 18 ? -19.812 -3.803 -14.383 1 86.5 18 VAL B O 1
ATOM 1884 N N . THR B 1 19 ? -21.047 -4.641 -16.094 1 88.12 19 THR B N 1
ATOM 1885 C CA . THR B 1 19 ? -20.688 -6.012 -15.742 1 88.12 19 THR B CA 1
ATOM 1886 C C . THR B 1 19 ? -19.359 -6.406 -16.391 1 88.12 19 THR B C 1
ATOM 1888 O O . THR B 1 19 ? -19.234 -6.418 -17.609 1 88.12 19 THR B O 1
ATOM 1891 N N . PRO B 1 20 ? -18.406 -6.719 -15.57 1 92 20 PRO B N 1
ATOM 1892 C CA . PRO B 1 20 ? -17.094 -7.039 -16.156 1 92 20 PRO B CA 1
ATOM 1893 C C . PRO B 1 20 ? -17.109 -8.352 -16.938 1 92 20 PRO B C 1
ATOM 1895 O O . PRO B 1 20 ? -17.844 -9.281 -16.578 1 92 20 PRO B O 1
ATOM 1898 N N . THR B 1 21 ? -16.297 -8.359 -17.953 1 92.88 21 THR B N 1
ATOM 1899 C CA . THR B 1 21 ? -16.125 -9.578 -18.75 1 92.88 21 THR B CA 1
ATOM 1900 C C . THR B 1 21 ? -15.203 -10.555 -18.031 1 92.88 21 THR B C 1
ATOM 1902 O O . THR B 1 21 ? -14.125 -10.18 -17.562 1 92.88 21 THR B O 1
ATOM 1905 N N . ILE B 1 22 ? -15.617 -11.781 -17.953 1 94.25 22 ILE B N 1
ATOM 1906 C CA . ILE B 1 22 ? -14.797 -12.812 -17.312 1 94.25 22 ILE B CA 1
ATOM 1907 C C . ILE B 1 22 ? -13.758 -13.328 -18.297 1 94.25 22 ILE B C 1
ATOM 1909 O O . ILE B 1 22 ? -14.102 -13.812 -19.375 1 94.25 22 ILE B O 1
ATOM 1913 N N . ILE B 1 23 ? -12.539 -13.18 -17.953 1 95.44 23 ILE B N 1
ATOM 1914 C CA . ILE B 1 23 ? -11.445 -13.773 -18.719 1 95.44 23 ILE B CA 1
ATOM 1915 C C . ILE B 1 23 ? -11.164 -15.18 -18.203 1 95.44 23 ILE B C 1
ATOM 1917 O O . ILE B 1 23 ? -10.844 -15.367 -17.031 1 95.44 23 ILE B O 1
ATOM 1921 N N . ASN B 1 24 ? -11.305 -16.109 -19.031 1 96.06 24 ASN B N 1
ATOM 1922 C CA . ASN B 1 24 ? -11.141 -17.516 -18.688 1 96.06 24 ASN B CA 1
ATOM 1923 C C . ASN B 1 24 ? -9.664 -17.906 -18.641 1 96.06 24 ASN B C 1
ATOM 1925 O O . ASN B 1 24 ? -9.234 -18.578 -17.703 1 96.06 24 ASN B O 1
ATOM 1929 N N . HIS B 1 25 ? -8.977 -17.594 -19.641 1 96.62 25 HIS B N 1
ATOM 1930 C CA . HIS B 1 25 ? -7.535 -17.812 -19.703 1 96.62 25 HIS B CA 1
ATOM 1931 C C . HIS B 1 25 ? -6.859 -16.812 -20.641 1 96.62 25 HIS B C 1
ATOM 1933 O O . HIS B 1 25 ? -7.535 -16.062 -21.328 1 96.62 25 HIS B O 1
ATOM 1939 N N . ALA B 1 26 ? -5.508 -16.688 -20.469 1 96.06 26 ALA B N 1
ATOM 1940 C CA . ALA B 1 26 ? -4.715 -15.781 -21.297 1 96.06 26 ALA B CA 1
ATOM 1941 C C . ALA B 1 26 ? -3.408 -16.438 -21.734 1 96.06 26 ALA B C 1
ATOM 1943 O O . ALA B 1 26 ? -2.887 -17.312 -21.047 1 96.06 26 ALA B O 1
ATOM 1944 N N . ASN B 1 27 ? -2.977 -16.062 -22.922 1 95.62 27 ASN B N 1
ATOM 1945 C CA . ASN B 1 27 ? -1.744 -16.609 -23.484 1 95.62 27 ASN B CA 1
ATOM 1946 C C . ASN B 1 27 ? -1.094 -15.617 -24.453 1 95.62 27 ASN B C 1
ATOM 1948 O O . ASN B 1 27 ? -1.745 -15.125 -25.375 1 95.62 27 ASN B O 1
ATOM 1952 N N . GLY B 1 28 ? 0.269 -15.414 -24.172 1 94.44 28 GLY B N 1
ATOM 1953 C CA . GLY B 1 28 ? 0.931 -14.43 -25.016 1 94.44 28 GLY B CA 1
ATOM 1954 C C . GLY B 1 28 ? 0.296 -13.055 -24.938 1 94.44 28 GLY B C 1
ATOM 1955 O O . GLY B 1 28 ? 0.177 -12.477 -23.859 1 94.44 28 GLY B O 1
ATOM 1956 N N . ASN B 1 29 ? -0.166 -12.562 -26.062 1 94.69 29 ASN B N 1
ATOM 1957 C CA . ASN B 1 29 ? -0.796 -11.242 -26.109 1 94.69 29 ASN B CA 1
ATOM 1958 C C . ASN B 1 29 ? -2.314 -11.352 -26.203 1 94.69 29 ASN B C 1
ATOM 1960 O O . ASN B 1 29 ? -2.982 -10.406 -26.625 1 94.69 29 ASN B O 1
ATOM 1964 N N . TYR B 1 30 ? -2.844 -12.5 -25.75 1 95.56 30 TYR B N 1
ATOM 1965 C CA . TYR B 1 30 ? -4.277 -12.664 -25.969 1 95.56 30 TYR B CA 1
ATOM 1966 C C . TYR B 1 30 ? -4.98 -13.062 -24.672 1 95.56 30 TYR B C 1
ATOM 1968 O O . TYR B 1 30 ? -4.449 -13.844 -23.875 1 95.56 30 TYR B O 1
ATOM 1976 N N . LEU B 1 31 ? -6.145 -12.539 -24.516 1 95.62 31 LEU B N 1
ATOM 1977 C CA . LEU B 1 31 ? -7.102 -12.93 -23.5 1 95.62 31 LEU B CA 1
ATOM 1978 C C . LEU B 1 31 ? -8.266 -13.711 -24.094 1 95.62 31 LEU B C 1
ATOM 1980 O O . LEU B 1 31 ? -8.703 -13.406 -25.219 1 95.62 31 LEU B O 1
ATOM 1984 N N . TYR B 1 32 ? -8.773 -14.609 -23.359 1 97.19 32 TYR B N 1
ATOM 1985 C CA . TYR B 1 32 ? -9.898 -15.414 -23.828 1 97.19 32 TYR B CA 1
ATOM 1986 C C . TYR B 1 32 ? -11.047 -15.367 -22.828 1 97.19 32 TYR B C 1
ATOM 1988 O O . TYR B 1 32 ? -10.852 -15.609 -21.641 1 97.19 32 TYR B O 1
ATOM 1996 N N . THR B 1 33 ? -12.164 -15.047 -23.406 1 96.12 33 THR B N 1
ATOM 1997 C CA . THR B 1 33 ? -13.344 -14.977 -22.547 1 96.12 33 THR B CA 1
ATOM 1998 C C . THR B 1 33 ? -13.93 -16.375 -22.328 1 96.12 33 THR B C 1
ATOM 2000 O O . THR B 1 33 ? -13.445 -17.344 -22.906 1 96.12 33 THR B O 1
ATOM 2003 N N . GLU B 1 34 ? -14.922 -16.469 -21.5 1 93.31 34 GLU B N 1
ATOM 2004 C CA . GLU B 1 34 ? -15.578 -17.75 -21.234 1 93.31 34 GLU B CA 1
ATOM 2005 C C . GLU B 1 34 ? -16.219 -18.312 -22.484 1 93.31 34 GLU B C 1
ATOM 2007 O O . GLU B 1 34 ? -16.406 -19.531 -22.609 1 93.31 34 GLU B O 1
ATOM 2012 N N . THR B 1 35 ? -16.578 -17.422 -23.391 1 93.44 35 THR B N 1
ATOM 2013 C CA . THR B 1 35 ? -17.172 -17.844 -24.656 1 93.44 35 THR B CA 1
ATOM 2014 C C . THR B 1 35 ? -16.109 -18.047 -25.719 1 93.44 35 THR B C 1
ATOM 2016 O O . THR B 1 35 ? -16.422 -18.078 -26.906 1 93.44 35 THR B O 1
ATOM 2019 N N . SER B 1 36 ? -14.867 -17.906 -25.375 1 91.75 36 SER B N 1
ATOM 2020 C CA . SER B 1 36 ? -13.711 -18.188 -26.219 1 91.75 36 SER B CA 1
ATOM 2021 C C . SER B 1 36 ? -13.461 -17.062 -27.219 1 91.75 36 SER B C 1
ATOM 2023 O O . SER B 1 36 ? -12.844 -17.266 -28.266 1 91.75 36 SER B O 1
ATOM 2025 N N . GLN B 1 37 ? -14.125 -15.977 -26.906 1 95.5 37 GLN B N 1
ATOM 2026 C CA . GLN B 1 37 ? -13.727 -14.805 -27.688 1 95.5 37 GLN B CA 1
ATOM 2027 C C . GLN B 1 37 ? -12.281 -14.414 -27.375 1 95.5 37 GLN B C 1
ATOM 2029 O O . GLN B 1 37 ? -11.867 -14.391 -26.219 1 95.5 37 GLN B O 1
ATOM 2034 N N . GLU B 1 38 ? -11.609 -14.125 -28.5 1 95.88 38 GLU B N 1
ATOM 2035 C CA . GLU B 1 38 ? -10.219 -13.711 -28.375 1 95.88 38 GLU B CA 1
ATOM 2036 C C . GLU B 1 38 ? -10.094 -12.188 -28.359 1 95.88 38 GLU B C 1
ATOM 2038 O O . GLU B 1 38 ? -10.664 -11.508 -29.219 1 95.88 38 GLU B O 1
ATOM 2043 N N . ILE B 1 39 ? -9.414 -11.695 -27.344 1 94.69 39 ILE B N 1
ATOM 2044 C CA . ILE B 1 39 ? -9.164 -10.258 -27.234 1 94.69 39 ILE B CA 1
ATOM 2045 C C . ILE B 1 39 ? -7.66 -9.992 -27.266 1 94.69 39 ILE B C 1
ATOM 2047 O O . ILE B 1 39 ? -6.906 -10.555 -26.469 1 94.69 39 ILE B O 1
ATOM 2051 N N . PHE B 1 40 ? -7.195 -9.172 -28.234 1 95 40 PHE B N 1
ATOM 2052 C CA . PHE B 1 40 ? -5.793 -8.781 -28.297 1 95 40 PHE B CA 1
ATOM 2053 C C . PHE B 1 40 ? -5.469 -7.762 -27.219 1 95 40 PHE B C 1
ATOM 2055 O O . PHE B 1 40 ? -6.043 -6.672 -27.188 1 95 40 PHE B O 1
ATOM 2062 N N . ASP B 1 41 ? -4.609 -8.195 -26.297 1 91.38 41 ASP B N 1
ATOM 2063 C CA . ASP B 1 41 ? -4.184 -7.312 -25.219 1 91.38 41 ASP B CA 1
ATOM 2064 C C . ASP B 1 41 ? -2.992 -6.457 -25.641 1 91.38 41 ASP B C 1
ATOM 2066 O O . ASP B 1 41 ? -1.84 -6.875 -25.516 1 91.38 41 ASP B O 1
ATOM 2070 N N . SER B 1 42 ? -3.227 -5.285 -26.031 1 87.94 42 SER B N 1
ATOM 2071 C CA . SER B 1 42 ? -2.176 -4.406 -26.547 1 87.94 42 SER B CA 1
ATOM 2072 C C . SER B 1 42 ? -1.584 -3.553 -25.422 1 87.94 42 SER B C 1
ATOM 2074 O O . SER B 1 42 ? -0.649 -2.783 -25.656 1 87.94 42 SER B O 1
ATOM 2076 N N . VAL B 1 43 ? -2.025 -3.627 -24.234 1 82.5 43 VAL B N 1
ATOM 2077 C CA . VAL B 1 43 ? -1.596 -2.695 -23.188 1 82.5 43 VAL B CA 1
ATOM 2078 C C . VAL B 1 43 ? -0.97 -3.465 -22.031 1 82.5 43 VAL B C 1
ATOM 2080 O O . VAL B 1 43 ? -0.191 -2.904 -21.25 1 82.5 43 VAL B O 1
ATOM 2083 N N . GLY B 1 44 ? -1.272 -4.816 -21.938 1 79.12 44 GLY B N 1
ATOM 2084 C CA . GLY B 1 44 ? -0.717 -5.594 -20.844 1 79.12 44 GLY B CA 1
ATOM 2085 C C . GLY B 1 44 ? -1.25 -5.176 -19.484 1 79.12 44 GLY B C 1
ATOM 2086 O O . GLY B 1 44 ? -0.494 -5.094 -18.516 1 79.12 44 GLY B O 1
ATOM 2087 N N . GLY B 1 45 ? -2.584 -4.797 -19.531 1 75.94 45 GLY B N 1
ATOM 2088 C CA . GLY B 1 45 ? -3.148 -4.254 -18.297 1 75.94 45 GLY B CA 1
ATOM 2089 C C . GLY B 1 45 ? -2.662 -2.852 -17.984 1 75.94 45 GLY B C 1
ATOM 2090 O O . GLY B 1 45 ? -2.746 -1.958 -18.828 1 75.94 45 GLY B O 1
ATOM 2091 N N . ALA B 1 46 ? -2.158 -2.602 -16.844 1 72.75 46 ALA B N 1
ATOM 2092 C CA . ALA B 1 46 ? -1.523 -1.326 -16.516 1 72.75 46 ALA B CA 1
ATOM 2093 C C . ALA B 1 46 ? -0.03 -1.361 -16.828 1 72.75 46 ALA B C 1
ATOM 2095 O O . ALA B 1 46 ? 0.787 -0.877 -16.031 1 72.75 46 ALA B O 1
ATOM 2096 N N . ALA B 1 47 ? 0.253 -2.006 -17.984 1 75.06 47 ALA B N 1
ATOM 2097 C CA . ALA B 1 47 ? 1.607 -2.129 -18.516 1 75.06 47 ALA B CA 1
ATOM 2098 C C . ALA B 1 47 ? 2.469 -3.018 -17.625 1 75.06 47 ALA B C 1
ATOM 2100 O O . ALA B 1 47 ? 3.674 -2.795 -17.484 1 75.06 47 ALA B O 1
ATOM 2101 N N . VAL B 1 48 ? 1.805 -3.992 -17 1 78.75 48 VAL B N 1
ATOM 2102 C CA . VAL B 1 48 ? 2.596 -4.75 -16.031 1 78.75 48 VAL B CA 1
ATOM 2103 C C . VAL B 1 48 ? 2.883 -6.145 -16.578 1 78.75 48 VAL B C 1
ATOM 2105 O O . VAL B 1 48 ? 3.762 -6.848 -16.078 1 78.75 48 VAL B O 1
ATOM 2108 N N . ILE B 1 49 ? 2.178 -6.555 -17.688 1 84.81 49 ILE B N 1
ATOM 2109 C CA . ILE B 1 49 ? 2.455 -7.828 -18.344 1 84.81 49 ILE B CA 1
ATOM 2110 C C . ILE B 1 49 ? 3.379 -7.598 -19.531 1 84.81 49 ILE B C 1
ATOM 2112 O O . ILE B 1 49 ? 2.932 -7.598 -20.688 1 84.81 49 ILE B O 1
ATOM 2116 N N . SER B 1 50 ? 4.656 -7.562 -19.281 1 84.81 50 SER B N 1
ATOM 2117 C CA . SER B 1 50 ? 5.602 -7.141 -20.297 1 84.81 50 SER B CA 1
ATOM 2118 C C . SER B 1 50 ? 6.148 -8.336 -21.078 1 84.81 50 SER B C 1
ATOM 2120 O O . SER B 1 50 ? 6.625 -8.188 -22.203 1 84.81 50 SER B O 1
ATOM 2122 N N . VAL B 1 51 ? 5.988 -9.539 -20.516 1 90.12 51 VAL B N 1
ATOM 2123 C CA . VAL B 1 51 ? 6.602 -10.688 -21.172 1 90.12 51 VAL B CA 1
ATOM 2124 C C . VAL B 1 51 ? 5.516 -11.625 -21.688 1 90.12 51 VAL B C 1
ATOM 2126 O O . VAL B 1 51 ? 5.801 -12.766 -22.078 1 90.12 51 VAL B O 1
ATOM 2129 N N . GLY B 1 52 ? 4.266 -11.117 -21.703 1 92 52 GLY B N 1
ATOM 2130 C CA . GLY B 1 52 ? 3.145 -11.906 -22.188 1 92 52 GLY B CA 1
ATOM 2131 C C . GLY B 1 52 ? 2.475 -12.727 -21.109 1 92 52 GLY B C 1
ATOM 2132 O O . GLY B 1 52 ? 3.105 -13.078 -20.109 1 92 52 GLY B O 1
ATOM 2133 N N . HIS B 1 53 ? 1.282 -13.094 -21.391 1 94.31 53 HIS B N 1
ATOM 2134 C CA . HIS B 1 53 ? 0.519 -13.93 -20.469 1 94.31 53 HIS B CA 1
ATOM 2135 C C . HIS B 1 53 ? 0.971 -15.383 -20.547 1 94.31 53 HIS B C 1
ATOM 2137 O O . HIS B 1 53 ? 1.287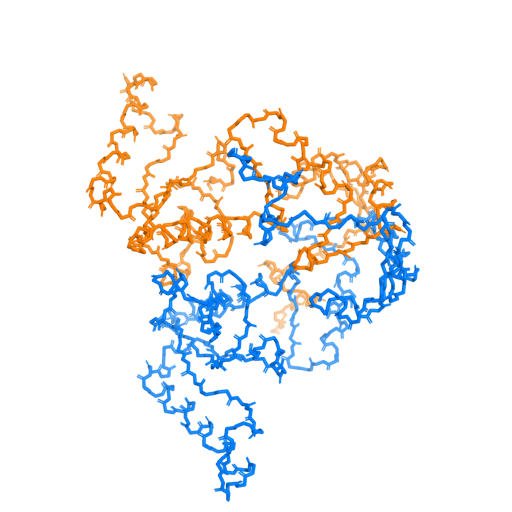 -15.891 -21.625 1 94.31 53 HIS B O 1
ATOM 2143 N N . ASN B 1 54 ? 0.967 -15.977 -19.328 1 94.75 54 ASN B N 1
ATOM 2144 C CA . ASN B 1 54 ? 1.2 -17.406 -19.219 1 94.75 54 ASN B CA 1
ATOM 2145 C C . ASN B 1 54 ? 2.533 -17.812 -19.844 1 94.75 54 ASN B C 1
ATOM 2147 O O . ASN B 1 54 ? 2.596 -18.766 -20.609 1 94.75 54 ASN B O 1
ATOM 2151 N N . ASN B 1 55 ? 3.52 -17.016 -19.641 1 95.12 55 ASN B N 1
ATOM 2152 C CA . ASN B 1 55 ? 4.875 -17.375 -20.047 1 95.12 55 ASN B CA 1
ATOM 2153 C C . ASN B 1 55 ? 5.387 -18.594 -19.297 1 95.12 55 ASN B C 1
ATOM 2155 O O . ASN B 1 55 ? 5.559 -18.547 -18.078 1 95.12 55 ASN B O 1
ATOM 2159 N N . SER B 1 56 ? 5.688 -19.656 -19.984 1 95.25 56 SER B N 1
ATOM 2160 C CA . SER B 1 56 ? 5.984 -20.953 -19.375 1 95.25 56 SER B CA 1
ATOM 2161 C C . SER B 1 56 ? 7.246 -20.891 -18.516 1 95.25 56 SER B C 1
ATOM 2163 O O . SER B 1 56 ? 7.332 -21.516 -17.469 1 95.25 56 SER B O 1
ATOM 2165 N N . GLU B 1 57 ? 8.25 -20.188 -19 1 96.12 57 GLU B N 1
ATOM 2166 C CA . GLU B 1 57 ? 9.492 -20.062 -18.234 1 96.12 57 GLU B CA 1
ATOM 2167 C C . GLU B 1 57 ? 9.242 -19.375 -16.891 1 96.12 57 GLU B C 1
ATOM 2169 O O . GLU B 1 57 ? 9.727 -19.844 -15.859 1 96.12 57 GLU B O 1
ATOM 2174 N N . ILE B 1 58 ? 8.477 -18.328 -16.891 1 94.88 58 ILE B N 1
ATOM 2175 C CA . ILE B 1 58 ? 8.18 -17.578 -15.68 1 94.88 58 ILE B CA 1
ATOM 2176 C C . ILE B 1 58 ? 7.301 -18.406 -14.75 1 94.88 58 ILE B C 1
ATOM 2178 O O . ILE B 1 58 ? 7.559 -18.484 -13.547 1 94.88 58 ILE B O 1
ATOM 2182 N N . ASN B 1 59 ? 6.301 -19.047 -15.352 1 96.25 59 ASN B N 1
ATOM 2183 C CA . ASN B 1 59 ? 5.418 -19.891 -14.547 1 96.25 59 ASN B CA 1
ATOM 2184 C C . ASN B 1 59 ? 6.188 -21 -13.844 1 96.25 59 ASN B C 1
ATOM 2186 O O . ASN B 1 59 ? 5.977 -21.25 -12.656 1 96.25 59 ASN B O 1
ATOM 2190 N N . GLN B 1 60 ? 7.07 -21.609 -14.562 1 97 60 GLN B N 1
ATOM 2191 C CA . GLN B 1 60 ? 7.852 -22.688 -13.977 1 97 60 GLN B CA 1
ATOM 2192 C C . GLN B 1 60 ? 8.734 -22.188 -12.844 1 97 60 GLN B C 1
ATOM 2194 O O . GLN B 1 60 ? 8.898 -22.859 -11.828 1 97 60 GLN B O 1
ATOM 2199 N N . ALA B 1 61 ? 9.352 -21.016 -13.039 1 96.06 61 ALA B N 1
ATOM 2200 C CA . ALA B 1 61 ? 10.164 -20.406 -11.984 1 96.06 61 ALA B CA 1
ATOM 2201 C C . ALA B 1 61 ? 9.328 -20.125 -10.742 1 96.06 61 ALA B C 1
ATOM 2203 O O . ALA B 1 61 ? 9.758 -20.406 -9.617 1 96.06 61 ALA B O 1
ATOM 2204 N N . LEU B 1 62 ? 8.141 -19.625 -10.922 1 95.94 62 LEU B N 1
ATOM 2205 C CA . LEU B 1 62 ? 7.23 -19.312 -9.82 1 95.94 62 LEU B CA 1
ATOM 2206 C C . LEU B 1 62 ? 6.816 -20.594 -9.102 1 95.94 62 LEU B C 1
ATOM 2208 O O . LEU B 1 62 ? 6.816 -20.641 -7.867 1 95.94 62 LEU B O 1
ATOM 2212 N N . ILE B 1 63 ? 6.488 -21.594 -9.891 1 96.62 63 ILE B N 1
ATOM 2213 C CA . ILE B 1 63 ? 6.035 -22.859 -9.336 1 96.62 63 ILE B CA 1
ATOM 2214 C C . ILE B 1 63 ? 7.168 -23.5 -8.539 1 96.62 63 ILE B C 1
ATOM 2216 O O . ILE B 1 63 ? 6.953 -24 -7.43 1 96.62 63 ILE B O 1
ATOM 2220 N N . SER B 1 64 ? 8.375 -23.469 -9.109 1 96.44 64 SER B N 1
ATOM 2221 C CA . SER B 1 64 ? 9.531 -24.031 -8.406 1 96.44 64 SER B CA 1
ATOM 2222 C C . SER B 1 64 ? 9.734 -23.344 -7.059 1 96.44 64 SER B C 1
ATOM 2224 O O . SER B 1 64 ? 9.953 -24 -6.047 1 96.44 64 SER B O 1
ATOM 2226 N N . GLN B 1 65 ? 9.656 -22.047 -7.031 1 96.12 65 GLN B N 1
ATOM 2227 C CA . GLN B 1 65 ? 9.844 -21.312 -5.789 1 96.12 65 GLN B CA 1
ATOM 2228 C C . GLN B 1 65 ? 8.703 -21.578 -4.809 1 96.12 65 GLN B C 1
ATOM 2230 O O . GLN B 1 65 ? 8.938 -21.719 -3.607 1 96.12 65 GLN B O 1
ATOM 2235 N N . LEU B 1 66 ? 7.496 -21.578 -5.348 1 95.06 66 LEU B N 1
ATOM 2236 C CA . LEU B 1 66 ? 6.316 -21.875 -4.543 1 95.06 66 LEU B CA 1
ATOM 2237 C C . LEU B 1 66 ? 6.484 -23.188 -3.791 1 95.06 66 LEU B C 1
ATOM 2239 O O . LEU B 1 66 ? 6.152 -23.281 -2.607 1 95.06 66 LEU B O 1
ATOM 2243 N N . ASN B 1 67 ? 7.039 -24.125 -4.477 1 94.19 67 ASN B N 1
ATOM 2244 C CA . ASN B 1 67 ? 7.172 -25.469 -3.918 1 94.19 67 ASN B CA 1
ATOM 2245 C C . ASN B 1 67 ? 8.352 -25.562 -2.955 1 94.19 67 ASN B C 1
ATOM 2247 O O . ASN B 1 67 ? 8.5 -26.547 -2.24 1 94.19 67 ASN B O 1
ATOM 2251 N N . LYS B 1 68 ? 9.203 -24.562 -2.896 1 94.56 68 LYS B N 1
ATOM 2252 C CA . LYS B 1 68 ? 10.289 -24.5 -1.924 1 94.56 68 LYS B CA 1
ATOM 2253 C C . LYS B 1 68 ? 9.875 -23.688 -0.693 1 94.56 68 LYS B C 1
ATOM 2255 O O . LYS B 1 68 ? 9.867 -24.219 0.422 1 94.56 68 LYS B O 1
ATOM 2260 N N . VAL B 1 69 ? 9.602 -22.5 -0.855 1 92.19 69 VAL B N 1
ATOM 2261 C CA . VAL B 1 69 ? 9.164 -21.562 0.177 1 92.19 69 VAL B CA 1
ATOM 2262 C C . VAL B 1 69 ? 8.438 -20.391 -0.468 1 92.19 69 VAL B C 1
ATOM 2264 O O . VAL B 1 69 ? 9.008 -19.688 -1.305 1 92.19 69 VAL B O 1
ATOM 2267 N N . CYS B 1 70 ? 7.227 -20.188 -0.071 1 89.38 70 CYS B N 1
ATOM 2268 C CA . CYS B 1 70 ? 6.398 -19.156 -0.689 1 89.38 70 CYS B CA 1
ATOM 2269 C C . CYS B 1 70 ? 6.52 -17.844 0.065 1 89.38 70 CYS B C 1
ATOM 2271 O O . CYS B 1 70 ? 6.316 -16.766 -0.512 1 89.38 70 CYS B O 1
ATOM 2273 N N . TYR B 1 71 ? 6.824 -17.984 1.309 1 88.62 71 TYR B N 1
ATOM 2274 C CA . TYR B 1 71 ? 6.855 -16.766 2.125 1 88.62 71 TYR B CA 1
ATOM 2275 C C . TYR B 1 71 ? 7.746 -16.969 3.348 1 88.62 71 TYR B C 1
ATOM 2277 O O . TYR B 1 71 ? 7.664 -17.984 4.027 1 88.62 71 TYR B O 1
ATOM 2285 N N . ILE B 1 72 ? 8.578 -15.953 3.549 1 88.25 72 ILE B N 1
ATOM 2286 C CA . ILE B 1 72 ? 9.312 -15.844 4.805 1 88.25 72 ILE B CA 1
ATOM 2287 C C . ILE B 1 72 ? 9.25 -14.398 5.305 1 88.25 72 ILE B C 1
ATOM 2289 O O . ILE B 1 72 ? 9.273 -13.461 4.508 1 88.25 72 ILE B O 1
ATOM 2293 N N . HIS B 1 73 ? 9.125 -14.289 6.531 1 82.19 73 HIS B N 1
ATOM 2294 C CA . HIS B 1 73 ? 9.117 -12.953 7.125 1 82.19 73 HIS B CA 1
ATOM 2295 C C . HIS B 1 73 ? 10.539 -12.445 7.355 1 82.19 73 HIS B C 1
ATOM 2297 O O . HIS B 1 73 ? 11.289 -13.023 8.141 1 82.19 73 HIS B O 1
ATOM 2303 N N . SER B 1 74 ? 10.867 -11.367 6.715 1 76.44 74 SER B N 1
ATOM 2304 C CA . SER B 1 74 ? 12.219 -10.836 6.809 1 76.44 74 SER B CA 1
ATOM 2305 C C . SER B 1 74 ? 12.5 -10.281 8.203 1 76.44 74 SER B C 1
ATOM 2307 O O . SER B 1 74 ? 13.656 -10.141 8.602 1 76.44 74 SER B O 1
ATOM 2309 N N . GLY B 1 75 ? 11.438 -9.961 8.914 1 71.81 75 GLY B N 1
ATOM 2310 C CA . GLY B 1 75 ? 11.609 -9.43 10.258 1 71.81 75 GLY B CA 1
ATOM 2311 C C . GLY B 1 75 ? 12.227 -10.438 11.219 1 71.81 75 GLY B C 1
ATOM 2312 O O . GLY B 1 75 ? 12.781 -10.055 12.25 1 71.81 75 GLY B O 1
ATOM 2313 N N . ASP B 1 76 ? 12.164 -11.633 10.898 1 71.38 76 ASP B N 1
ATOM 2314 C CA . ASP B 1 76 ? 12.727 -12.688 11.734 1 71.38 76 ASP B CA 1
ATOM 2315 C C . ASP B 1 76 ? 14.188 -12.961 11.375 1 71.38 76 ASP B C 1
ATOM 2317 O O . ASP B 1 76 ? 14.766 -13.953 11.805 1 71.38 76 ASP B O 1
ATOM 2321 N N . GLU B 1 77 ? 14.797 -12.172 10.609 1 85 77 GLU B N 1
ATOM 2322 C CA . GLU B 1 77 ? 16.172 -12.289 10.156 1 85 77 GLU B CA 1
ATOM 2323 C C . GLU B 1 77 ? 16.359 -13.492 9.234 1 85 77 GLU B C 1
ATOM 2325 O O . GLU B 1 77 ? 17.312 -14.25 9.367 1 85 77 GLU B O 1
ATOM 2330 N N . PHE B 1 78 ? 15.273 -13.773 8.523 1 91.56 78 PHE B N 1
ATOM 2331 C CA . PHE B 1 78 ? 15.312 -14.797 7.484 1 91.56 78 PHE B CA 1
ATOM 2332 C C . PHE B 1 78 ? 15.297 -14.164 6.098 1 91.56 78 PHE B C 1
ATOM 2334 O O . PHE B 1 78 ? 14.898 -13.008 5.941 1 91.56 78 PHE B O 1
ATOM 2341 N N . THR B 1 79 ? 15.828 -14.883 5.188 1 93.12 79 THR B N 1
ATOM 2342 C CA . THR B 1 79 ? 15.758 -14.523 3.777 1 93.12 79 THR B CA 1
ATOM 2343 C C . THR B 1 79 ? 15.672 -15.773 2.904 1 93.12 79 THR B C 1
ATOM 2345 O O . THR B 1 79 ? 15.594 -16.891 3.416 1 93.12 79 THR B O 1
ATOM 2348 N N . THR B 1 80 ? 15.461 -15.562 1.656 1 93.44 80 THR B N 1
ATOM 2349 C CA . THR B 1 80 ? 15.492 -16.656 0.69 1 93.44 80 THR B CA 1
ATOM 2350 C C . THR B 1 80 ? 16.609 -16.453 -0.321 1 93.44 80 THR B C 1
ATOM 2352 O O . THR B 1 80 ? 17.016 -15.32 -0.59 1 93.44 80 THR B O 1
ATOM 2355 N N . GLU B 1 81 ? 17.094 -17.516 -0.881 1 93.62 81 GLU B N 1
ATOM 2356 C CA . GLU B 1 81 ? 18.172 -17.438 -1.852 1 93.62 81 GLU B CA 1
ATOM 2357 C C . GLU B 1 81 ? 17.797 -16.562 -3.039 1 93.62 81 GLU B C 1
ATOM 2359 O O . GLU B 1 81 ? 18.578 -15.703 -3.459 1 93.62 81 GLU B O 1
ATOM 2364 N N . ILE B 1 82 ? 16.609 -16.75 -3.553 1 94.62 82 ILE B N 1
ATOM 2365 C CA . ILE B 1 82 ? 16.203 -16.078 -4.785 1 94.62 82 ILE B CA 1
ATOM 2366 C C . ILE B 1 82 ? 16.109 -14.57 -4.543 1 94.62 82 ILE B C 1
ATOM 2368 O O . ILE B 1 82 ? 16.422 -13.773 -5.43 1 94.62 82 ILE B O 1
ATOM 2372 N N . SER B 1 83 ? 15.617 -14.156 -3.367 1 94.19 83 SER B N 1
ATOM 2373 C CA . SER B 1 83 ? 15.547 -12.727 -3.066 1 94.19 83 SER B CA 1
ATOM 2374 C C . SER B 1 83 ? 16.938 -12.109 -2.996 1 94.19 83 SER B C 1
ATOM 2376 O O . SER B 1 83 ? 17.156 -10.992 -3.473 1 94.19 83 SER B O 1
ATOM 2378 N N . GLU B 1 84 ? 17.906 -12.82 -2.443 1 93.75 84 GLU B N 1
ATOM 2379 C CA . GLU B 1 84 ? 19.281 -12.336 -2.348 1 93.75 84 GLU B CA 1
ATOM 2380 C C . GLU B 1 84 ? 19.938 -12.266 -3.723 1 93.75 84 GLU B C 1
ATOM 2382 O O . GLU B 1 84 ? 20.641 -11.305 -4.027 1 93.75 84 GLU B O 1
ATOM 2387 N N . VAL B 1 85 ? 19.703 -13.289 -4.488 1 94.25 85 VAL B N 1
ATOM 2388 C CA . VAL B 1 85 ? 20.25 -13.32 -5.84 1 94.25 85 VAL B CA 1
ATOM 2389 C C . VAL B 1 85 ? 19.719 -12.125 -6.637 1 94.25 85 VAL B C 1
ATOM 2391 O O . VAL B 1 85 ? 20.5 -11.438 -7.309 1 94.25 85 VAL B O 1
ATOM 2394 N N . LEU B 1 86 ? 18.391 -11.867 -6.555 1 94.75 86 LEU B N 1
ATOM 2395 C CA . LEU B 1 86 ? 17.812 -10.742 -7.281 1 94.75 86 LEU B CA 1
ATOM 2396 C C . LEU B 1 86 ? 18.406 -9.422 -6.793 1 94.75 86 LEU B C 1
ATOM 2398 O O . LEU B 1 86 ? 18.766 -8.562 -7.602 1 94.75 86 LEU B O 1
ATOM 2402 N N . ALA B 1 87 ? 18.438 -9.25 -5.465 1 94.5 87 ALA B N 1
ATOM 2403 C CA . ALA B 1 87 ? 18.984 -8.023 -4.898 1 94.5 87 ALA B CA 1
ATOM 2404 C C . ALA B 1 87 ? 20.422 -7.797 -5.379 1 94.5 87 ALA B C 1
ATOM 2406 O O . ALA B 1 87 ? 20.766 -6.691 -5.793 1 94.5 87 ALA B O 1
ATOM 2407 N N . ASN B 1 88 ? 21.234 -8.836 -5.359 1 93.88 88 ASN B N 1
ATOM 2408 C CA . ASN B 1 88 ? 22.625 -8.75 -5.812 1 93.88 88 ASN B CA 1
ATOM 2409 C C . ASN B 1 88 ? 22.703 -8.359 -7.285 1 93.88 88 ASN B C 1
ATOM 2411 O O . ASN B 1 88 ? 23.547 -7.551 -7.672 1 93.88 88 ASN B O 1
ATOM 2415 N N . TYR B 1 89 ? 21.844 -8.922 -8.039 1 94 89 TYR B N 1
ATOM 2416 C CA . TYR B 1 89 ? 21.812 -8.602 -9.461 1 94 89 TYR B CA 1
ATOM 2417 C C . TYR B 1 89 ? 21.531 -7.125 -9.68 1 94 89 TYR B C 1
ATOM 2419 O O . TYR B 1 89 ? 22.188 -6.465 -10.484 1 94 89 TYR B O 1
ATOM 2427 N N . LEU B 1 90 ? 20.609 -6.57 -8.992 1 93.25 90 LEU B N 1
ATOM 2428 C CA . LEU B 1 90 ? 20.172 -5.188 -9.156 1 93.25 90 LEU B CA 1
ATOM 2429 C C . LEU B 1 90 ? 21.266 -4.215 -8.719 1 93.25 90 LEU B C 1
ATOM 2431 O O . LEU B 1 90 ? 21.438 -3.16 -9.328 1 93.25 90 LEU B O 1
ATOM 2435 N N . ILE B 1 91 ? 22 -4.559 -7.719 1 92.31 91 ILE B N 1
ATOM 2436 C CA . ILE B 1 91 ? 22.984 -3.645 -7.176 1 92.31 91 ILE B CA 1
ATOM 2437 C C . ILE B 1 91 ? 24.281 -3.744 -7.988 1 92.31 91 ILE B C 1
ATOM 2439 O O . ILE B 1 91 ? 25 -2.758 -8.141 1 92.31 91 ILE B O 1
ATOM 2443 N N . SER B 1 92 ? 24.594 -4.984 -8.406 1 91.44 92 SER B N 1
ATOM 2444 C CA . SER B 1 92 ? 25.828 -5.184 -9.164 1 91.44 92 SER B CA 1
ATOM 2445 C C . SER B 1 92 ? 25.844 -4.344 -10.43 1 91.44 92 SER B C 1
ATOM 2447 O O . SER B 1 92 ? 26.922 -3.947 -10.906 1 91.44 92 SER B O 1
ATOM 2449 N N . ASN B 1 93 ? 24.75 -3.928 -10.922 1 87.06 93 ASN B N 1
ATOM 2450 C CA . ASN B 1 93 ? 24.641 -3.146 -12.148 1 87.06 93 ASN B CA 1
ATOM 2451 C C . ASN B 1 93 ? 24.562 -1.651 -11.859 1 87.06 93 ASN B C 1
ATOM 2453 O O . ASN B 1 93 ? 24.438 -0.841 -12.781 1 87.06 93 ASN B O 1
ATOM 2457 N N . ASN B 1 94 ? 24.562 -1.297 -10.594 1 85.62 94 ASN B N 1
ATOM 2458 C CA . ASN B 1 94 ? 24.469 0.098 -10.172 1 85.62 94 ASN B CA 1
ATOM 2459 C C . ASN B 1 94 ? 25.375 0.383 -8.969 1 85.62 94 ASN B C 1
ATOM 2461 O O . ASN B 1 94 ? 25 0.08 -7.836 1 85.62 94 ASN B O 1
ATOM 2465 N N . LYS B 1 95 ? 26.453 1.069 -9.141 1 85.25 95 LYS B N 1
ATOM 2466 C CA . LYS B 1 95 ? 27.438 1.289 -8.094 1 85.25 95 LYS B CA 1
ATOM 2467 C C . LYS B 1 95 ? 26.938 2.299 -7.062 1 85.25 95 LYS B C 1
ATOM 2469 O O . LYS B 1 95 ? 27.484 2.402 -5.965 1 85.25 95 LYS B O 1
ATOM 2474 N N . GLU B 1 96 ? 25.812 2.951 -7.344 1 88.88 96 GLU B N 1
ATOM 2475 C CA . GLU B 1 96 ? 25.344 3.996 -6.441 1 88.88 96 GLU B CA 1
ATOM 2476 C C . GLU B 1 96 ? 24.281 3.461 -5.488 1 88.88 96 GLU B C 1
ATOM 2478 O O . GLU B 1 96 ? 23.844 4.168 -4.578 1 88.88 96 GLU B O 1
ATOM 2483 N N . ILE B 1 97 ? 23.906 2.203 -5.719 1 89.62 97 ILE B N 1
ATOM 2484 C CA . ILE B 1 97 ? 22.875 1.605 -4.879 1 89.62 97 ILE B CA 1
ATOM 2485 C C . ILE B 1 97 ? 23.484 0.521 -3.998 1 89.62 97 ILE B C 1
ATOM 2487 O O . ILE B 1 97 ? 24.125 -0.406 -4.5 1 89.62 97 ILE B O 1
ATOM 2491 N N . ASP B 1 98 ? 23.297 0.614 -2.668 1 91.12 98 ASP B N 1
ATOM 2492 C CA . ASP B 1 98 ? 23.922 -0.315 -1.734 1 91.12 98 ASP B CA 1
ATOM 2493 C C . ASP B 1 98 ? 22.969 -1.446 -1.358 1 91.12 98 ASP B C 1
ATOM 2495 O O . ASP B 1 98 ? 23.406 -2.564 -1.073 1 91.12 98 ASP B O 1
ATOM 2499 N N . ARG B 1 99 ? 21.672 -1.123 -1.343 1 93.25 99 ARG B N 1
ATOM 2500 C CA . ARG B 1 99 ? 20.688 -2.109 -0.925 1 93.25 99 ARG B CA 1
ATOM 2501 C C . ARG B 1 99 ? 19.375 -1.926 -1.684 1 93.25 99 ARG B C 1
ATOM 2503 O O . ARG B 1 99 ? 19.125 -0.867 -2.268 1 93.25 99 ARG B O 1
ATOM 2510 N N . VAL B 1 100 ? 18.625 -3.014 -1.618 1 93.75 100 VAL B N 1
ATOM 2511 C CA . VAL B 1 100 ? 17.344 -3.008 -2.295 1 93.75 100 VAL B CA 1
ATOM 2512 C C . VAL B 1 100 ? 16.234 -3.4 -1.311 1 93.75 100 VAL B C 1
ATOM 2514 O O . VAL B 1 100 ? 16.469 -4.195 -0.397 1 93.75 100 VAL B O 1
ATOM 2517 N N . TYR B 1 101 ? 15.109 -2.779 -1.395 1 94.06 101 TYR B N 1
ATOM 2518 C CA . TYR B 1 101 ? 13.891 -3.125 -0.67 1 94.06 101 TYR B CA 1
ATOM 2519 C C . TYR B 1 101 ? 12.789 -3.551 -1.631 1 94.06 101 TYR B C 1
ATOM 2521 O O . TYR B 1 101 ? 12.477 -2.836 -2.586 1 94.06 101 TYR B O 1
ATOM 2529 N N . PHE B 1 102 ? 12.258 -4.797 -1.395 1 93.06 102 PHE B N 1
ATOM 2530 C CA . PHE B 1 102 ? 11.195 -5.301 -2.25 1 93.06 102 PHE B CA 1
ATOM 2531 C C . PHE B 1 102 ? 9.828 -5.016 -1.638 1 93.06 102 PHE B C 1
ATOM 2533 O O . PHE B 1 102 ? 9.594 -5.309 -0.463 1 93.06 102 PHE B O 1
ATOM 2540 N N . ALA B 1 103 ? 8.977 -4.391 -2.418 1 93.12 103 ALA B N 1
ATOM 2541 C CA . ALA B 1 103 ? 7.598 -4.113 -2.023 1 93.12 103 ALA B CA 1
ATOM 2542 C C . ALA B 1 103 ? 6.609 -4.758 -2.99 1 93.12 103 ALA B C 1
ATOM 2544 O O . ALA B 1 103 ? 7 -5.238 -4.059 1 93.12 103 ALA B O 1
ATOM 2545 N N . ASN B 1 104 ? 5.32 -4.777 -2.584 1 91.62 104 ASN B N 1
ATOM 2546 C CA . ASN B 1 104 ? 4.301 -5.441 -3.391 1 91.62 104 ASN B CA 1
ATOM 2547 C C . ASN B 1 104 ? 3.812 -4.547 -4.523 1 91.62 104 ASN B C 1
ATOM 2549 O O . ASN B 1 104 ? 3.232 -5.027 -5.5 1 91.62 104 ASN B O 1
ATOM 2553 N N . SER B 1 105 ? 4.012 -3.26 -4.359 1 92.94 105 SER B N 1
ATOM 2554 C CA . SER B 1 105 ? 3.523 -2.311 -5.352 1 92.94 105 SER B CA 1
ATOM 2555 C C . SER B 1 105 ? 4.371 -1.041 -5.367 1 92.94 105 SER B C 1
ATOM 2557 O O . SER B 1 105 ? 5.152 -0.8 -4.445 1 92.94 105 SER B O 1
ATOM 2559 N N . GLY B 1 106 ? 4.164 -0.291 -6.453 1 92.69 106 GLY B N 1
ATOM 2560 C CA . GLY B 1 106 ? 4.805 1.013 -6.504 1 92.69 106 GLY B CA 1
ATOM 2561 C C . GLY B 1 106 ? 4.355 1.944 -5.395 1 92.69 106 GLY B C 1
ATOM 2562 O O . GLY B 1 106 ? 5.156 2.713 -4.859 1 92.69 106 GLY B O 1
ATOM 2563 N N . SER B 1 107 ? 3.094 1.835 -5.078 1 94.88 107 SER B N 1
ATOM 2564 C CA . SER B 1 107 ? 2.561 2.654 -3.994 1 94.88 107 SER B CA 1
ATOM 2565 C C . SER B 1 107 ? 3.277 2.367 -2.68 1 94.88 107 SER B C 1
ATOM 2567 O O . SER B 1 107 ? 3.711 3.293 -1.988 1 94.88 107 SER B O 1
ATOM 2569 N N . GLU B 1 108 ? 3.436 1.121 -2.348 1 95.81 108 GLU B N 1
ATOM 2570 C CA . GLU B 1 108 ? 4.117 0.744 -1.113 1 95.81 108 GLU B CA 1
ATOM 2571 C C . GLU B 1 108 ? 5.594 1.122 -1.161 1 95.81 108 GLU B C 1
ATOM 2573 O O . GLU B 1 108 ? 6.176 1.511 -0.146 1 95.81 108 GLU B O 1
ATOM 2578 N N . ALA B 1 109 ? 6.18 0.969 -2.318 1 96.25 109 ALA B N 1
ATOM 2579 C CA . ALA B 1 109 ? 7.586 1.335 -2.475 1 96.25 109 ALA B CA 1
ATOM 2580 C C . ALA B 1 109 ? 7.793 2.824 -2.219 1 96.25 109 ALA B C 1
ATOM 2582 O O . ALA B 1 109 ? 8.727 3.213 -1.509 1 96.25 109 ALA B O 1
ATOM 2583 N N . ASN B 1 110 ? 6.93 3.66 -2.781 1 97 110 ASN B N 1
ATOM 2584 C CA . ASN B 1 110 ? 7.051 5.102 -2.586 1 97 110 ASN B CA 1
ATOM 2585 C C . ASN B 1 110 ? 6.762 5.496 -1.141 1 97 110 ASN B C 1
ATOM 2587 O O . ASN B 1 110 ? 7.418 6.383 -0.592 1 97 110 ASN B O 1
ATOM 2591 N N . GLU B 1 111 ? 5.77 4.84 -0.52 1 96.81 111 GLU B N 1
ATOM 2592 C CA . GLU B 1 111 ? 5.492 5.059 0.896 1 96.81 111 GLU B CA 1
ATOM 2593 C C . GLU B 1 111 ? 6.707 4.715 1.756 1 96.81 111 GLU B C 1
ATOM 2595 O O . GLU B 1 111 ? 7.055 5.461 2.674 1 96.81 111 GLU B O 1
ATOM 2600 N N . ALA B 1 112 ? 7.328 3.627 1.427 1 96.12 112 ALA B N 1
ATOM 2601 C CA . ALA B 1 112 ? 8.531 3.211 2.146 1 96.12 112 ALA B CA 1
ATOM 2602 C C . ALA B 1 112 ? 9.664 4.211 1.947 1 96.12 112 ALA B C 1
ATOM 2604 O O . ALA B 1 112 ? 10.406 4.508 2.885 1 96.12 112 ALA B O 1
ATOM 2605 N N . ALA B 1 113 ? 9.805 4.711 0.75 1 97.31 113 ALA B N 1
ATOM 2606 C CA . ALA B 1 113 ? 10.852 5.68 0.443 1 97.31 113 ALA B CA 1
ATOM 2607 C C . ALA B 1 113 ? 10.656 6.973 1.233 1 97.31 113 ALA B C 1
ATOM 2609 O O . ALA B 1 113 ? 11.617 7.535 1.764 1 97.31 113 ALA B O 1
ATOM 2610 N N . ILE B 1 114 ? 9.43 7.477 1.284 1 97.5 114 ILE B N 1
ATOM 2611 C CA . ILE B 1 114 ? 9.109 8.656 2.082 1 97.5 114 ILE B CA 1
ATOM 2612 C C . ILE B 1 114 ? 9.516 8.422 3.533 1 97.5 114 ILE B C 1
ATOM 2614 O O . ILE B 1 114 ? 10.227 9.242 4.125 1 97.5 114 ILE B O 1
ATOM 2618 N N . LYS B 1 115 ? 9.133 7.309 4.07 1 96.31 115 LYS B N 1
ATOM 2619 C CA . LYS B 1 115 ? 9.414 7 5.469 1 96.31 115 LYS B CA 1
ATOM 2620 C C . LYS B 1 115 ? 10.914 6.836 5.703 1 96.31 115 LYS B C 1
ATOM 2622 O O . LYS B 1 115 ? 11.43 7.242 6.75 1 96.31 115 LYS B O 1
ATOM 2627 N N . LEU B 1 116 ? 11.539 6.207 4.754 1 96.06 116 LEU B N 1
ATOM 2628 C CA . LEU B 1 116 ? 12.977 6.027 4.871 1 96.06 116 LEU B CA 1
ATOM 2629 C C . LEU B 1 116 ? 13.695 7.375 4.934 1 96.06 116 LEU B C 1
ATOM 2631 O O . LEU B 1 116 ? 14.602 7.562 5.738 1 96.06 116 LEU B O 1
ATOM 2635 N N . ALA B 1 117 ? 13.312 8.273 4.078 1 97.38 117 ALA B N 1
ATOM 2636 C CA . ALA B 1 117 ? 13.906 9.609 4.078 1 97.38 117 ALA B CA 1
ATOM 2637 C C . ALA B 1 117 ? 13.719 10.297 5.426 1 97.38 117 ALA B C 1
ATOM 2639 O O . ALA B 1 117 ? 14.672 10.836 5.996 1 97.38 117 ALA B O 1
ATOM 2640 N N . VAL B 1 118 ? 12.531 10.242 5.938 1 96.81 118 VAL B N 1
ATOM 2641 C CA . VAL B 1 118 ? 12.227 10.875 7.215 1 96.81 118 VAL B CA 1
ATOM 2642 C C . VAL B 1 118 ? 13.023 10.203 8.328 1 96.81 118 VAL B C 1
ATOM 2644 O O . VAL B 1 118 ? 13.617 10.883 9.172 1 96.81 118 VAL B O 1
ATOM 2647 N N . GLN B 1 119 ? 13.023 8.891 8.289 1 95.12 119 GLN B N 1
ATOM 2648 C CA . GLN B 1 119 ? 13.758 8.141 9.305 1 95.12 119 GLN B CA 1
ATOM 2649 C C . GLN B 1 119 ? 15.242 8.492 9.273 1 95.12 119 GLN B C 1
ATOM 2651 O O . GLN B 1 119 ? 15.875 8.602 10.328 1 95.12 119 GLN B O 1
ATOM 2656 N N . TYR B 1 120 ? 15.828 8.586 8.07 1 96.25 120 TYR B N 1
ATOM 2657 C CA . TYR B 1 120 ? 17.234 8.953 7.895 1 96.25 120 TYR B CA 1
ATOM 2658 C C . TYR B 1 120 ? 17.547 10.258 8.617 1 96.25 120 TYR B C 1
ATOM 2660 O O . TYR B 1 120 ? 18.484 10.312 9.43 1 96.25 120 TYR B O 1
ATOM 2668 N N . TRP B 1 121 ? 16.734 11.234 8.43 1 97.56 121 TRP B N 1
ATOM 2669 C CA . TRP B 1 121 ? 16.984 12.539 9.023 1 97.56 121 TRP B CA 1
ATOM 2670 C C . TRP B 1 121 ? 16.688 12.531 10.516 1 97.56 121 TRP B C 1
ATOM 2672 O O . TRP B 1 121 ? 17.391 13.164 11.305 1 97.56 121 TRP B O 1
ATOM 2682 N N . TYR B 1 122 ? 15.633 11.789 10.867 1 96.19 122 TYR B N 1
ATOM 2683 C CA . TYR B 1 122 ? 15.312 11.641 12.281 1 96.19 122 TYR B CA 1
ATOM 2684 C C . TYR B 1 122 ? 16.484 11.047 13.055 1 96.19 122 TYR B C 1
ATOM 2686 O O . TYR B 1 122 ? 16.875 11.562 14.102 1 96.19 122 TYR B O 1
ATOM 2694 N N . GLU B 1 123 ? 17.078 10.023 12.5 1 94.75 123 GLU B N 1
ATOM 2695 C CA . GLU B 1 123 ? 18.172 9.336 13.164 1 94.75 123 GLU B CA 1
ATOM 2696 C C . GLU B 1 123 ? 19.422 10.219 13.203 1 94.75 123 GLU B C 1
ATOM 2698 O O . GLU B 1 123 ? 20.297 10.031 14.062 1 94.75 123 GLU B O 1
ATOM 2703 N N . LEU B 1 124 ? 19.531 11.195 12.367 1 96.94 124 LEU B N 1
ATOM 2704 C CA . LEU B 1 124 ? 20.656 12.125 12.344 1 96.94 124 LEU B CA 1
ATOM 2705 C C . LEU B 1 124 ? 20.375 13.336 13.227 1 96.94 124 LEU B C 1
ATOM 2707 O O . LEU B 1 124 ? 21.156 14.289 13.258 1 96.94 124 LEU B O 1
ATOM 2711 N N . GLY B 1 125 ? 19.25 13.344 13.891 1 96.25 125 GLY B N 1
ATOM 2712 C CA . GLY B 1 125 ? 18.891 14.422 14.797 1 96.25 125 GLY B CA 1
ATOM 2713 C C . GLY B 1 125 ? 18.297 15.625 14.094 1 96.25 125 GLY B C 1
ATOM 2714 O O . GLY B 1 125 ? 18.344 16.75 14.617 1 96.25 125 GLY B O 1
ATOM 2715 N N . LYS B 1 126 ? 17.766 15.484 12.898 1 96.69 126 LYS B N 1
ATOM 2716 C CA . LYS B 1 126 ? 17.172 16.562 12.109 1 96.69 126 LYS B CA 1
ATOM 2717 C C . LYS B 1 126 ? 15.734 16.234 11.734 1 96.69 126 LYS B C 1
ATOM 2719 O O . LYS B 1 126 ? 15.383 16.219 10.555 1 96.69 126 LYS B O 1
ATOM 2724 N N . PRO B 1 127 ? 14.844 16.047 12.734 1 93 127 PRO B N 1
ATOM 2725 C CA . PRO B 1 127 ? 13.461 15.625 12.469 1 93 127 PRO B CA 1
ATOM 2726 C C . PRO B 1 127 ? 12.672 16.672 11.672 1 93 127 PRO B C 1
ATOM 2728 O O . PRO B 1 127 ? 11.625 16.359 11.109 1 93 127 PRO B O 1
ATOM 2731 N N . THR B 1 128 ? 13.172 17.875 11.523 1 92.44 128 THR B N 1
ATOM 2732 C CA . THR B 1 128 ? 12.453 18.922 10.805 1 92.44 128 THR B CA 1
ATOM 2733 C C . THR B 1 128 ? 12.68 18.797 9.297 1 92.44 128 THR B C 1
ATOM 2735 O O . THR B 1 128 ? 11.992 19.453 8.508 1 92.44 128 THR B O 1
ATOM 2738 N N . LYS B 1 129 ? 13.648 17.984 8.953 1 96.62 129 LYS B N 1
ATOM 2739 C CA . LYS B 1 129 ? 13.828 17.703 7.535 1 96.62 129 LYS B CA 1
ATOM 2740 C C . LYS B 1 129 ? 12.797 16.688 7.039 1 96.62 129 LYS B C 1
ATOM 2742 O O . LYS B 1 129 ? 13.086 15.492 6.953 1 96.62 129 LYS B O 1
ATOM 2747 N N . ASN B 1 130 ? 11.633 17.188 6.738 1 97 130 ASN B N 1
ATOM 2748 C CA . ASN B 1 130 ? 10.5 16.312 6.418 1 97 130 ASN B CA 1
ATOM 2749 C C . ASN B 1 130 ? 9.648 16.906 5.297 1 97 130 ASN B C 1
ATOM 2751 O O . ASN B 1 130 ? 8.453 16.609 5.199 1 97 130 ASN B O 1
ATOM 2755 N N . GLN B 1 131 ? 10.234 17.812 4.527 1 98.06 131 GLN B N 1
ATOM 2756 C CA . GLN B 1 131 ? 9.586 18.375 3.35 1 98.06 131 GLN B CA 1
ATOM 2757 C C . GLN B 1 131 ? 10.047 17.672 2.076 1 98.06 131 GLN B C 1
ATOM 2759 O O . GLN B 1 131 ? 11.203 17.266 1.975 1 98.06 131 GLN B O 1
ATOM 2764 N N . PHE B 1 132 ? 9.141 17.578 1.104 1 98.5 132 PHE B N 1
ATOM 2765 C CA . PHE B 1 132 ? 9.43 16.844 -0.121 1 98.5 132 PHE B CA 1
ATOM 2766 C C . PHE B 1 132 ? 9.125 17.688 -1.348 1 98.5 132 PHE B C 1
ATOM 2768 O O . PHE B 1 132 ? 8.227 18.531 -1.32 1 98.5 132 PHE B O 1
ATOM 2775 N N . ILE B 1 133 ? 9.875 17.484 -2.359 1 98.25 133 ILE B N 1
ATOM 2776 C CA . ILE B 1 133 ? 9.617 18.125 -3.648 1 98.25 133 ILE B CA 1
ATOM 2777 C C . ILE B 1 133 ? 9.453 17.047 -4.727 1 98.25 133 ILE B C 1
ATOM 2779 O O . ILE B 1 133 ? 10.203 16.078 -4.758 1 98.25 133 ILE B O 1
ATOM 2783 N N . SER B 1 134 ? 8.453 17.156 -5.508 1 97 134 SER B N 1
ATOM 2784 C CA . SER B 1 134 ? 8.234 16.312 -6.68 1 97 134 SER B CA 1
ATOM 2785 C C . SER B 1 134 ? 7.754 17.141 -7.871 1 97 134 SER B C 1
ATOM 2787 O O . SER B 1 134 ? 7.668 18.375 -7.785 1 97 134 SER B O 1
ATOM 2789 N N . ARG B 1 135 ? 7.551 16.484 -8.953 1 93.94 135 ARG B N 1
ATOM 2790 C CA . ARG B 1 135 ? 7.168 17.203 -10.164 1 93.94 135 ARG B CA 1
ATOM 2791 C C . ARG B 1 135 ? 5.66 17.156 -10.383 1 93.94 135 ARG B C 1
ATOM 2793 O O . ARG B 1 135 ? 5.02 16.156 -10.055 1 93.94 135 ARG B O 1
ATOM 2800 N N . ASN B 1 136 ? 5.227 18.25 -11.008 1 90.06 136 ASN B N 1
ATOM 2801 C CA . ASN B 1 136 ? 3.885 18.156 -11.57 1 90.06 136 ASN B CA 1
ATOM 2802 C C . ASN B 1 136 ? 3.818 17.141 -12.711 1 90.06 136 ASN B C 1
ATOM 2804 O O . ASN B 1 136 ? 4.824 16.875 -13.367 1 90.06 136 ASN B O 1
ATOM 2808 N N . GLN B 1 137 ? 2.617 16.547 -12.859 1 86.62 137 GLN B N 1
ATOM 2809 C CA . GLN B 1 137 ? 2.391 15.516 -13.867 1 86.62 137 GLN B CA 1
ATOM 2810 C C . GLN B 1 137 ? 3.162 14.242 -13.539 1 86.62 137 GLN B C 1
ATOM 2812 O O . GLN B 1 137 ? 3.889 13.711 -14.383 1 86.62 137 GLN B O 1
ATOM 2817 N N . SER B 1 138 ? 3.104 13.867 -12.43 1 90.25 138 SER B N 1
ATOM 2818 C CA . SER B 1 138 ? 3.73 12.625 -11.992 1 90.25 138 SER B CA 1
ATOM 2819 C C . SER B 1 138 ? 2.727 11.719 -11.289 1 90.25 138 SER B C 1
ATOM 2821 O O . SER B 1 138 ? 1.655 12.172 -10.875 1 90.25 138 SER B O 1
ATOM 2823 N N . TYR B 1 139 ? 3.027 10.445 -11.258 1 90.75 139 TYR B N 1
ATOM 2824 C CA . TYR B 1 139 ? 2.242 9.438 -10.547 1 90.75 139 TYR B CA 1
ATOM 2825 C C . TYR B 1 139 ? 3.137 8.57 -9.672 1 90.75 139 TYR B C 1
ATOM 2827 O O . TYR B 1 139 ? 3.943 7.789 -10.18 1 90.75 139 TYR B O 1
ATOM 2835 N N . HIS B 1 140 ? 2.936 8.727 -8.375 1 94.06 140 HIS B N 1
ATOM 2836 C CA . HIS B 1 140 ? 3.785 8.016 -7.434 1 94.06 140 HIS B CA 1
ATOM 2837 C C . HIS B 1 140 ? 2.969 7.047 -6.578 1 94.06 140 HIS B C 1
ATOM 2839 O O . HIS B 1 140 ? 3.41 6.633 -5.504 1 94.06 140 HIS B O 1
ATOM 2845 N N . GLY B 1 141 ? 1.793 6.75 -6.984 1 92 141 GLY B N 1
ATOM 2846 C CA . GLY B 1 141 ? 1.017 5.73 -6.293 1 92 141 GLY B CA 1
ATOM 2847 C C . GLY B 1 141 ? -0.328 6.234 -5.805 1 92 141 GLY B C 1
ATOM 2848 O O . GLY B 1 141 ? -0.648 7.418 -5.961 1 92 141 GLY B O 1
ATOM 2849 N N . ASN B 1 142 ? -1.082 5.305 -5.223 1 91.62 142 ASN B N 1
ATOM 2850 C CA . ASN B 1 142 ? -2.479 5.578 -4.898 1 91.62 142 ASN B CA 1
ATOM 2851 C C . ASN B 1 142 ? -2.688 5.707 -3.391 1 91.62 142 ASN B C 1
ATOM 2853 O O . ASN B 1 142 ? -3.793 6.012 -2.938 1 91.62 142 ASN B O 1
ATOM 2857 N N . CYS B 1 143 ? -1.676 5.5 -2.602 1 95.06 143 CYS B N 1
ATOM 2858 C CA . CYS B 1 143 ? -1.758 5.773 -1.171 1 95.06 143 CYS B CA 1
ATOM 2859 C C . CYS B 1 143 ? -1.582 7.262 -0.888 1 95.06 143 CYS B C 1
ATOM 2861 O O . CYS B 1 143 ? -1.147 8.016 -1.76 1 95.06 143 CYS B O 1
ATOM 2863 N N . LEU B 1 144 ? -1.89 7.672 0.257 1 95.38 144 LEU B N 1
ATOM 2864 C CA . LEU B 1 144 ? -1.909 9.094 0.559 1 95.38 144 LEU B CA 1
ATOM 2865 C C . LEU B 1 144 ? -0.535 9.719 0.335 1 95.38 144 LEU B C 1
ATOM 2867 O O . LEU B 1 144 ? -0.43 10.836 -0.18 1 95.38 144 LEU B O 1
ATOM 2871 N N . GLY B 1 145 ? 0.503 9 0.763 1 95.81 145 GLY B N 1
ATOM 2872 C CA . GLY B 1 145 ? 1.841 9.5 0.496 1 95.81 145 GLY B CA 1
ATOM 2873 C C . GLY B 1 145 ? 2.148 9.617 -0.985 1 95.81 145 GLY B C 1
ATOM 2874 O O . GLY B 1 145 ? 2.648 10.648 -1.438 1 95.81 145 GLY B O 1
ATOM 2875 N N . GLY B 1 146 ? 1.86 8.57 -1.711 1 95.06 146 GLY B N 1
ATOM 2876 C CA . GLY B 1 146 ? 2.047 8.594 -3.152 1 95.06 146 GLY B CA 1
ATOM 2877 C C . GLY B 1 146 ? 1.23 9.672 -3.84 1 95.06 146 GLY B C 1
ATOM 2878 O O . GLY B 1 146 ? 1.718 10.336 -4.758 1 95.06 146 GLY B O 1
ATOM 2879 N N . MET B 1 147 ? 0.05 9.875 -3.426 1 94.12 147 MET B N 1
ATOM 2880 C CA . MET B 1 147 ? -0.806 10.906 -3.996 1 94.12 147 MET B CA 1
ATOM 2881 C C . MET B 1 147 ? -0.273 12.297 -3.664 1 94.12 147 MET B C 1
ATOM 2883 O O . MET B 1 147 ? -0.374 13.219 -4.48 1 94.12 147 MET B O 1
ATOM 2887 N N . SER B 1 148 ? 0.25 12.43 -2.49 1 95.5 148 SER B N 1
ATOM 2888 C CA . SER B 1 148 ? 0.841 13.711 -2.104 1 95.5 148 SER B CA 1
ATOM 2889 C C . SER B 1 148 ? 2.045 14.047 -2.979 1 95.5 148 SER B C 1
ATOM 2891 O O . SER B 1 148 ? 2.275 15.211 -3.301 1 95.5 148 SER B O 1
ATOM 2893 N N . LEU B 1 149 ? 2.744 13.031 -3.348 1 95.88 149 LEU B N 1
ATOM 2894 C CA . LEU B 1 149 ? 3.889 13.211 -4.234 1 95.88 149 LEU B CA 1
ATOM 2895 C C . LEU B 1 149 ? 3.434 13.516 -5.656 1 95.88 149 LEU B C 1
ATOM 2897 O O . LEU B 1 149 ? 4.129 14.219 -6.395 1 95.88 149 LEU B O 1
ATOM 2901 N N . SER B 1 150 ? 2.279 12.977 -5.992 1 93.25 150 SER B N 1
ATOM 2902 C CA . SER B 1 150 ? 1.834 13.016 -7.379 1 93.25 150 SER B CA 1
ATOM 2903 C C . SER B 1 150 ? 1.244 14.383 -7.727 1 93.25 150 SER B C 1
ATOM 2905 O O . SER B 1 150 ? 0.746 15.086 -6.852 1 93.25 150 SER B O 1
ATOM 2907 N N . GLY B 1 151 ? 1.304 14.742 -9.031 1 87.38 151 GLY B N 1
ATOM 2908 C CA . GLY B 1 151 ? 0.751 16.016 -9.469 1 87.38 151 GLY B CA 1
ATOM 2909 C C . GLY B 1 151 ? -0.458 15.852 -10.375 1 87.38 151 GLY B C 1
ATOM 2910 O O . GLY B 1 151 ? -0.917 16.828 -10.977 1 87.38 151 GLY B O 1
ATOM 2911 N N . HIS B 1 152 ? -1.016 14.734 -10.492 1 82.44 152 HIS B N 1
ATOM 2912 C CA . HIS B 1 152 ? -2.176 14.492 -11.336 1 82.44 152 HIS B CA 1
ATOM 2913 C C . HIS B 1 152 ? -3.436 15.117 -10.75 1 82.44 152 HIS B C 1
ATOM 2915 O O . HIS B 1 152 ? -3.969 14.617 -9.75 1 82.44 152 HIS B O 1
ATOM 2921 N N . VAL B 1 153 ? -3.959 16.078 -11.43 1 80.38 153 VAL B N 1
ATOM 2922 C CA . VAL B 1 153 ? -5.02 16.922 -10.891 1 80.38 153 VAL B CA 1
ATOM 2923 C C . VAL B 1 153 ? -6.301 16.109 -10.734 1 80.38 153 VAL B C 1
ATOM 2925 O O . VAL B 1 153 ? -6.906 16.094 -9.664 1 80.38 153 VAL B O 1
ATOM 2928 N N . ALA B 1 154 ? -6.707 15.406 -11.727 1 80.12 154 ALA B N 1
ATOM 2929 C CA . ALA B 1 154 ? -7.98 14.695 -11.727 1 80.12 154 ALA B CA 1
ATOM 2930 C C . ALA B 1 154 ? -8 13.602 -10.664 1 80.12 154 ALA B C 1
ATOM 2932 O O . ALA B 1 154 ? -9.023 13.367 -10.016 1 80.12 154 ALA B O 1
ATOM 2933 N N . ARG B 1 155 ? -6.957 12.945 -10.406 1 80.06 155 ARG B N 1
ATOM 2934 C CA . ARG B 1 155 ? -6.883 11.844 -9.445 1 80.06 155 ARG B CA 1
ATOM 2935 C C . ARG B 1 155 ? -6.848 12.367 -8.016 1 80.06 155 ARG B C 1
ATOM 2937 O O . ARG B 1 155 ? -7.277 11.672 -7.086 1 80.06 155 ARG B O 1
ATOM 2944 N N . ARG B 1 156 ? -6.449 13.617 -7.918 1 85.25 156 ARG B N 1
ATOM 2945 C CA . ARG B 1 156 ? -6.273 14.203 -6.59 1 85.25 156 ARG B CA 1
ATOM 2946 C C . ARG B 1 156 ? -7.539 14.914 -6.133 1 85.25 156 ARG B C 1
ATOM 2948 O O . ARG B 1 156 ? -7.746 15.117 -4.938 1 85.25 156 ARG B O 1
ATOM 2955 N N . LYS B 1 157 ? -8.312 15.234 -6.957 1 87.88 157 LYS B N 1
ATOM 2956 C CA . LYS B 1 157 ? -9.391 16.203 -6.734 1 87.88 157 LYS B CA 1
ATOM 2957 C C . LYS B 1 157 ? -10.242 15.805 -5.531 1 87.88 157 LYS B C 1
ATOM 2959 O O . LYS B 1 157 ? -10.438 16.609 -4.613 1 87.88 157 LYS B O 1
ATOM 2964 N N . PRO B 1 158 ? -10.695 14.562 -5.406 1 89.94 158 PRO B N 1
ATOM 2965 C CA . PRO B 1 158 ? -11.539 14.234 -4.258 1 89.94 158 PRO B CA 1
ATOM 2966 C C . PRO B 1 158 ? -10.773 14.234 -2.938 1 89.94 158 PRO B C 1
ATOM 2968 O O . PRO B 1 158 ? -11.375 14.258 -1.864 1 89.94 158 PRO B O 1
ATOM 2971 N N . TYR B 1 159 ? -9.445 14.266 -3.055 1 93.06 159 TYR B N 1
ATOM 2972 C CA . TYR B 1 159 ? -8.648 13.984 -1.866 1 93.06 159 TYR B CA 1
ATOM 2973 C C . TYR B 1 159 ? -7.805 15.188 -1.478 1 93.06 159 TYR B C 1
ATOM 2975 O O . TYR B 1 159 ? -6.93 15.086 -0.616 1 93.06 159 TYR B O 1
ATOM 2983 N N . GLU B 1 160 ? -8.039 16.25 -2.074 1 90.19 160 GLU B N 1
ATOM 2984 C CA . GLU B 1 160 ? -7.207 17.438 -1.906 1 90.19 160 GLU B CA 1
ATOM 2985 C C . GLU B 1 160 ? -7.125 17.859 -0.439 1 90.19 160 GLU B C 1
ATOM 2987 O O . GLU B 1 160 ? -6.094 18.359 0.014 1 90.19 160 GLU B O 1
ATOM 2992 N N . GLU B 1 161 ? -8.148 17.562 0.291 1 88.06 161 GLU B N 1
ATOM 2993 C CA . GLU B 1 161 ? -8.172 18 1.683 1 88.06 161 GLU B CA 1
ATOM 2994 C C . GLU B 1 161 ? -7.371 17.047 2.576 1 88.06 161 GLU B C 1
ATOM 2996 O O . GLU B 1 161 ? -6.969 17.422 3.678 1 88.06 161 GLU B O 1
ATOM 3001 N N . ILE B 1 162 ? -7.133 15.867 2.088 1 91.44 162 ILE B N 1
ATOM 3002 C CA . ILE B 1 162 ? -6.496 14.906 2.986 1 91.44 162 ILE B CA 1
ATOM 3003 C C . ILE B 1 162 ? -5.074 14.625 2.512 1 91.44 162 ILE B C 1
ATOM 3005 O O . ILE B 1 162 ? -4.27 14.055 3.254 1 91.44 162 ILE B O 1
ATOM 3009 N N . ILE B 1 163 ? -4.809 14.945 1.349 1 91.12 163 ILE B N 1
ATOM 3010 C CA . ILE B 1 163 ? -3.424 14.828 0.903 1 91.12 163 ILE B CA 1
ATOM 3011 C C . ILE B 1 163 ? -2.596 15.977 1.479 1 91.12 163 ILE B C 1
ATOM 3013 O O . ILE B 1 163 ? -3.131 17.047 1.779 1 91.12 163 ILE B O 1
ATOM 3017 N N . ASP B 1 164 ? -1.31 15.781 1.647 1 91.25 164 ASP B N 1
ATOM 3018 C CA . ASP B 1 164 ? -0.441 16.75 2.303 1 91.25 164 ASP B CA 1
ATOM 3019 C C . ASP B 1 164 ? 0.222 17.672 1.28 1 91.25 164 ASP B C 1
ATOM 3021 O O . ASP B 1 164 ? 1.34 17.406 0.833 1 91.25 164 ASP B O 1
ATOM 3025 N N . SER B 1 165 ? -0.438 18.797 1.021 1 88.75 165 SER B N 1
ATOM 3026 C CA . SER B 1 165 ? 0.094 19.734 0.049 1 88.75 165 SER B CA 1
ATOM 3027 C C . SER B 1 165 ? 1.027 20.75 0.713 1 88.75 165 SER B C 1
ATOM 3029 O O . SER B 1 165 ? 1.731 21.5 0.03 1 88.75 165 SER B O 1
ATOM 3031 N N . LYS B 1 166 ? 1.026 20.734 1.965 1 91.12 166 LYS B N 1
ATOM 3032 C CA . LYS B 1 166 ? 1.884 21.672 2.689 1 91.12 166 LYS B CA 1
ATOM 3033 C C . LYS B 1 166 ? 3.328 21.172 2.725 1 91.12 166 LYS B C 1
ATOM 3035 O O . LYS B 1 166 ? 4.262 21.969 2.605 1 91.12 166 LYS B O 1
ATOM 3040 N N . ARG B 1 167 ? 3.432 19.891 2.832 1 95.19 167 ARG B N 1
ATOM 3041 C CA . ARG B 1 167 ? 4.77 19.328 2.973 1 95.19 167 ARG B CA 1
ATOM 3042 C C . ARG B 1 167 ? 5.285 18.797 1.637 1 95.19 167 ARG B C 1
ATOM 3044 O O . ARG B 1 167 ? 6.488 18.609 1.467 1 95.19 167 ARG B O 1
ATOM 3051 N N . PHE B 1 168 ? 4.402 18.547 0.751 1 97 168 PHE B N 1
ATOM 3052 C CA . PHE B 1 168 ? 4.781 18 -0.549 1 97 168 PHE B CA 1
ATOM 3053 C C . PHE B 1 168 ? 4.676 19.062 -1.632 1 97 168 PHE B C 1
ATOM 3055 O O . PHE B 1 168 ? 3.584 19.344 -2.139 1 97 168 PHE B O 1
ATOM 3062 N N . HIS B 1 169 ? 5.805 19.609 -1.985 1 97.69 169 HIS B N 1
ATOM 3063 C CA . HIS B 1 169 ? 5.887 20.719 -2.918 1 97.69 169 HIS B CA 1
ATOM 3064 C C . HIS B 1 169 ? 6.078 20.234 -4.352 1 97.69 169 HIS B C 1
ATOM 3066 O O . HIS B 1 169 ? 6.527 19.109 -4.57 1 97.69 169 HIS B O 1
ATOM 3072 N N . LYS B 1 170 ? 5.723 21.172 -5.305 1 96.69 170 LYS B N 1
ATOM 3073 C CA . LYS B 1 170 ? 5.777 20.781 -6.711 1 96.69 170 LYS B CA 1
ATOM 3074 C C . LYS B 1 170 ? 6.641 21.75 -7.52 1 96.69 170 LYS B C 1
ATOM 3076 O O . LYS B 1 170 ? 6.672 22.953 -7.234 1 96.69 170 LYS B O 1
ATOM 3081 N N . VAL B 1 171 ? 7.305 21.172 -8.453 1 96.75 171 VAL B N 1
ATOM 3082 C CA . VAL B 1 171 ? 7.973 21.922 -9.5 1 96.75 171 VAL B CA 1
ATOM 3083 C C . VAL B 1 171 ? 7.504 21.438 -10.875 1 96.75 171 VAL B C 1
ATOM 3085 O O . VAL B 1 171 ? 6.77 20.453 -10.969 1 96.75 171 VAL B O 1
ATOM 3088 N N . SER B 1 172 ? 7.914 22.094 -11.891 1 94.38 172 SER B N 1
ATOM 3089 C CA . SER B 1 172 ? 7.457 21.828 -13.25 1 94.38 172 SER B CA 1
ATOM 3090 C C . SER B 1 172 ? 7.945 20.453 -13.727 1 94.38 172 SER B C 1
ATOM 3092 O O . SER B 1 172 ? 8.984 19.969 -13.273 1 94.38 172 SER B O 1
ATOM 3094 N N . PRO B 1 173 ? 7.156 19.875 -14.625 1 91.56 173 PRO B N 1
ATOM 3095 C CA . PRO B 1 173 ? 7.617 18.609 -15.211 1 91.56 173 PRO B CA 1
ATOM 3096 C C . PRO B 1 173 ? 8.797 18.797 -16.172 1 91.56 173 PRO B C 1
ATOM 3098 O O . PRO B 1 173 ? 8.984 19.875 -16.719 1 91.56 173 PRO B O 1
ATOM 3101 N N . CYS B 1 174 ? 9.57 17.734 -16.266 1 90.12 174 CYS B N 1
ATOM 3102 C CA . CYS B 1 174 ? 10.617 17.672 -17.281 1 90.12 174 CYS B CA 1
ATOM 3103 C C . CYS B 1 174 ? 10.086 17.078 -18.578 1 90.12 174 CYS B C 1
ATOM 3105 O O . CYS B 1 174 ? 10.266 15.891 -18.844 1 90.12 174 CYS B O 1
ATOM 3107 N N . TYR B 1 175 ? 9.352 17.812 -19.297 1 89 175 TYR B N 1
ATOM 3108 C CA . TYR B 1 175 ? 8.672 17.438 -20.531 1 89 175 TYR B CA 1
ATOM 3109 C C . TYR B 1 175 ? 8.906 18.484 -21.625 1 89 175 TYR B C 1
ATOM 3111 O O . TYR B 1 175 ? 8.023 19.297 -21.906 1 89 175 TYR B O 1
ATOM 3119 N N . GLU B 1 176 ? 9.945 18.312 -22.281 1 90.12 176 GLU B N 1
ATOM 3120 C CA . GLU B 1 176 ? 10.445 19.344 -23.203 1 90.12 176 GLU B CA 1
ATOM 3121 C C . GLU B 1 176 ? 9.453 19.594 -24.328 1 90.12 176 GLU B C 1
ATOM 3123 O O . GLU B 1 176 ? 9.227 20.734 -24.719 1 90.12 176 GLU B O 1
ATOM 3128 N N . PHE B 1 177 ? 8.93 18.562 -24.859 1 89.69 177 PHE B N 1
ATOM 3129 C CA . PHE B 1 177 ? 8.062 18.672 -26.031 1 89.69 177 PHE B CA 1
ATOM 3130 C C . PHE B 1 177 ? 6.883 19.594 -25.75 1 89.69 177 PHE B C 1
ATOM 3132 O O . PHE B 1 177 ? 6.438 20.328 -26.641 1 89.69 177 PHE B O 1
ATOM 3139 N N . ARG B 1 178 ? 6.465 19.656 -24.5 1 89.88 178 ARG B N 1
ATOM 3140 C CA . ARG B 1 178 ? 5.246 20.391 -24.203 1 89.88 178 ARG B CA 1
ATOM 3141 C C . ARG B 1 178 ? 5.574 21.734 -23.562 1 89.88 178 ARG B C 1
ATOM 3143 O O . ARG B 1 178 ? 4.832 22.719 -23.719 1 89.88 178 ARG B O 1
ATOM 3150 N N . TYR B 1 179 ? 6.707 21.844 -22.906 1 92.19 179 TYR B N 1
ATOM 3151 C CA . TYR B 1 179 ? 6.812 23 -22.016 1 92.19 179 TYR B CA 1
ATOM 3152 C C . TYR B 1 179 ? 8.031 23.844 -22.375 1 92.19 179 TYR B C 1
ATOM 3154 O O . TYR B 1 179 ? 8.227 24.922 -21.797 1 92.19 179 TYR B O 1
ATOM 3162 N N . LYS B 1 180 ? 8.789 23.312 -23.266 1 94.88 180 LYS B N 1
ATOM 3163 C CA . LYS B 1 180 ? 9.859 24.172 -23.766 1 94.88 180 LYS B CA 1
ATOM 3164 C C . LYS B 1 180 ? 9.297 25.344 -24.562 1 94.88 180 LYS B C 1
ATOM 3166 O O . LYS B 1 180 ? 8.406 25.172 -25.391 1 94.88 180 LYS B O 1
ATOM 3171 N N . LYS B 1 181 ? 9.805 26.531 -24.297 1 95.88 181 LYS B N 1
ATOM 3172 C CA . LYS B 1 181 ? 9.305 27.75 -24.953 1 95.88 181 LYS B CA 1
ATOM 3173 C C . LYS B 1 181 ? 9.867 27.891 -26.359 1 95.88 181 LYS B C 1
ATOM 3175 O O . LYS B 1 181 ? 10.922 27.344 -26.672 1 95.88 181 LYS B O 1
ATOM 3180 N N . GLU B 1 182 ? 9.125 28.703 -27.109 1 96.06 182 GLU B N 1
ATOM 3181 C CA . GLU B 1 182 ? 9.609 29 -28.453 1 96.06 182 GLU B CA 1
ATOM 3182 C C . GLU B 1 182 ? 10.969 29.703 -28.406 1 96.06 182 GLU B C 1
ATOM 3184 O O . GLU B 1 182 ? 11.156 30.656 -27.641 1 96.06 182 GLU B O 1
ATOM 3189 N N . GLY B 1 183 ? 11.914 29.188 -29.234 1 96.31 183 GLY B N 1
ATOM 3190 C CA . GLY B 1 183 ? 13.242 29.781 -29.297 1 96.31 183 GLY B CA 1
ATOM 3191 C C . GLY B 1 183 ? 14.172 29.312 -28.203 1 96.31 183 GLY B C 1
ATOM 3192 O O . GLY B 1 183 ? 15.359 29.625 -28.219 1 96.31 183 GLY B O 1
ATOM 3193 N N . GLU B 1 184 ? 13.617 28.609 -27.281 1 96.31 184 GLU B N 1
ATOM 3194 C CA . GLU B 1 184 ? 14.398 28.094 -26.156 1 96.31 184 GLU B CA 1
ATOM 3195 C C . GLU B 1 184 ? 15.164 26.828 -26.531 1 96.31 184 GLU B C 1
ATOM 3197 O O . GLU B 1 184 ? 14.609 25.938 -27.172 1 96.31 184 GLU B O 1
ATOM 3202 N N . THR B 1 185 ? 16.5 26.859 -26.25 1 97.69 185 THR B N 1
ATOM 3203 C CA . THR B 1 185 ? 17.25 25.625 -26.484 1 97.69 185 THR B CA 1
ATOM 3204 C C . THR B 1 185 ? 16.953 24.609 -25.391 1 97.69 185 THR B C 1
ATOM 3206 O O . THR B 1 185 ? 16.422 24.953 -24.328 1 97.69 185 THR B O 1
ATOM 3209 N N . SER B 1 186 ? 17.266 23.281 -25.609 1 97 186 SER B N 1
ATOM 3210 C CA . SER B 1 186 ? 17.109 22.25 -24.594 1 97 186 SER B CA 1
ATOM 3211 C C . SER B 1 186 ? 17.922 22.562 -23.344 1 97 186 SER B C 1
ATOM 3213 O O . SER B 1 186 ? 17.5 22.297 -22.234 1 97 186 SER B O 1
ATOM 3215 N N . GLU B 1 187 ? 19.078 23.172 -23.594 1 97.81 187 GLU B N 1
ATOM 3216 C CA . GLU B 1 187 ? 19.953 23.562 -22.484 1 97.81 187 GLU B CA 1
ATOM 3217 C C . GLU B 1 187 ? 19.312 24.672 -21.656 1 97.81 187 GLU B C 1
ATOM 3219 O O . GLU B 1 187 ? 19.375 24.641 -20.422 1 97.81 187 GLU B O 1
ATOM 3224 N N . GLU B 1 188 ? 18.734 25.578 -22.344 1 97.81 188 GLU B N 1
ATOM 3225 C CA . GLU B 1 188 ? 18.062 26.672 -21.656 1 97.81 188 GLU B CA 1
ATOM 3226 C C . GLU B 1 188 ? 16.828 26.172 -20.891 1 97.81 188 GLU B C 1
ATOM 3228 O O . GLU B 1 188 ? 16.562 26.625 -19.766 1 97.81 188 GLU B O 1
ATOM 3233 N N . TYR B 1 189 ? 16.109 25.297 -21.5 1 97.38 189 TYR B N 1
ATOM 3234 C CA . TYR B 1 189 ? 14.961 24.672 -20.859 1 97.38 189 TYR B CA 1
ATOM 3235 C C . TYR B 1 189 ? 15.367 23.938 -19.594 1 97.38 189 TYR B C 1
ATOM 3237 O O . TYR B 1 189 ? 14.75 24.094 -18.531 1 97.38 189 TYR B O 1
ATOM 3245 N N . THR B 1 190 ? 16.422 23.203 -19.672 1 96.88 190 THR B N 1
ATOM 3246 C CA . THR B 1 190 ? 16.938 22.453 -18.547 1 96.88 190 THR B CA 1
ATOM 3247 C C . THR B 1 190 ? 17.375 23.391 -17.422 1 96.88 190 THR B C 1
ATOM 3249 O O . THR B 1 190 ? 17.062 23.156 -16.25 1 96.88 190 THR B O 1
ATOM 3252 N N . GLN B 1 191 ? 18.031 24.453 -17.844 1 98.06 191 GLN B N 1
ATOM 3253 C CA . GLN B 1 191 ? 18.484 25.422 -16.844 1 98.06 191 GLN B CA 1
ATOM 3254 C C . GLN B 1 191 ? 17.297 26.062 -16.141 1 98.06 191 GLN B C 1
ATOM 3256 O O . GLN B 1 191 ? 17.344 26.297 -14.93 1 98.06 191 GLN B O 1
ATOM 3261 N N . ARG B 1 192 ? 16.266 26.328 -16.875 1 97.81 192 ARG B N 1
ATOM 3262 C CA . ARG B 1 192 ? 15.07 26.906 -16.281 1 97.81 192 ARG B CA 1
ATOM 3263 C C . ARG B 1 192 ? 14.469 25.969 -15.242 1 97.81 192 ARG B C 1
ATOM 3265 O O . ARG B 1 192 ? 14.055 26.422 -14.172 1 97.81 192 ARG B O 1
ATOM 3272 N N . LEU B 1 193 ? 14.445 24.703 -15.492 1 97 193 LEU B N 1
ATOM 3273 C CA . LEU B 1 193 ? 13.93 23.719 -14.547 1 97 193 LEU B CA 1
ATOM 3274 C C . LEU B 1 193 ? 14.82 23.641 -13.32 1 97 193 LEU B C 1
ATOM 3276 O O . LEU B 1 193 ? 14.328 23.531 -12.195 1 97 193 LEU B O 1
ATOM 3280 N N . LEU B 1 194 ? 16.094 23.719 -13.555 1 97.81 194 LEU B N 1
ATOM 3281 C CA . LEU B 1 194 ? 17.047 23.672 -12.453 1 97.81 194 LEU B CA 1
ATOM 3282 C C . LEU B 1 194 ? 16.906 24.891 -11.562 1 97.81 194 LEU B C 1
ATOM 3284 O O . LEU B 1 194 ? 16.969 24.781 -10.336 1 97.81 194 LEU B O 1
ATOM 3288 N N . ASP B 1 195 ? 16.75 25.984 -12.188 1 98.56 195 ASP B N 1
ATOM 3289 C CA . ASP B 1 195 ? 16.547 27.219 -11.438 1 98.56 195 ASP B CA 1
ATOM 3290 C C . ASP B 1 195 ? 15.273 27.156 -10.594 1 98.56 195 ASP B C 1
ATOM 3292 O O . ASP B 1 195 ? 15.258 27.594 -9.438 1 98.56 195 ASP B O 1
ATOM 3296 N N . GLU B 1 196 ? 14.281 26.656 -11.18 1 98.38 196 GLU B N 1
ATOM 3297 C CA . GLU B 1 196 ? 13.016 26.516 -10.461 1 98.38 196 GLU B CA 1
ATOM 3298 C C . GLU B 1 196 ? 13.18 25.625 -9.242 1 98.38 196 GLU B C 1
ATOM 3300 O O . GLU B 1 196 ? 12.656 25.938 -8.164 1 98.38 196 GLU B O 1
ATOM 3305 N N . LEU B 1 197 ? 13.844 24.531 -9.445 1 98.12 197 LEU B N 1
ATOM 3306 C CA . LEU B 1 197 ? 14.086 23.609 -8.336 1 98.12 197 LEU B CA 1
ATOM 3307 C C . LEU B 1 197 ? 14.883 24.281 -7.23 1 98.12 197 LEU B C 1
ATOM 3309 O O . LEU B 1 197 ? 14.547 24.172 -6.051 1 98.12 197 LEU B O 1
ATOM 3313 N N . GLU B 1 198 ? 15.898 25 -7.617 1 98.44 198 GLU B N 1
ATOM 3314 C CA . GLU B 1 198 ? 16.719 25.719 -6.648 1 98.44 198 GLU B CA 1
ATOM 3315 C C . GLU B 1 198 ? 15.891 26.75 -5.895 1 98.44 198 GLU B C 1
ATOM 3317 O O . GLU B 1 198 ? 16.031 26.906 -4.68 1 98.44 198 GLU B O 1
ATOM 3322 N N . GLU B 1 199 ? 15.125 27.453 -6.605 1 98.62 199 GLU B N 1
ATOM 3323 C CA . GLU B 1 199 ? 14.25 28.453 -5.992 1 98.62 199 GLU B CA 1
ATOM 3324 C C . GLU B 1 199 ? 13.289 27.812 -4.996 1 98.62 199 GLU B C 1
ATOM 3326 O O . GLU B 1 199 ? 13.07 28.359 -3.908 1 98.62 199 GLU B O 1
ATOM 3331 N N . LYS B 1 200 ? 12.742 26.719 -5.371 1 98.56 200 LYS B N 1
ATOM 3332 C CA . LYS B 1 200 ? 11.805 26.016 -4.488 1 98.56 200 LYS B CA 1
ATOM 3333 C C . LYS B 1 200 ? 12.5 25.547 -3.217 1 98.56 200 LYS B C 1
ATOM 3335 O O . LYS B 1 200 ? 11.953 25.656 -2.121 1 98.56 200 LYS B O 1
ATOM 3340 N N . ILE B 1 201 ? 13.688 25.031 -3.396 1 98.25 201 ILE B N 1
ATOM 3341 C CA . ILE B 1 201 ? 14.484 24.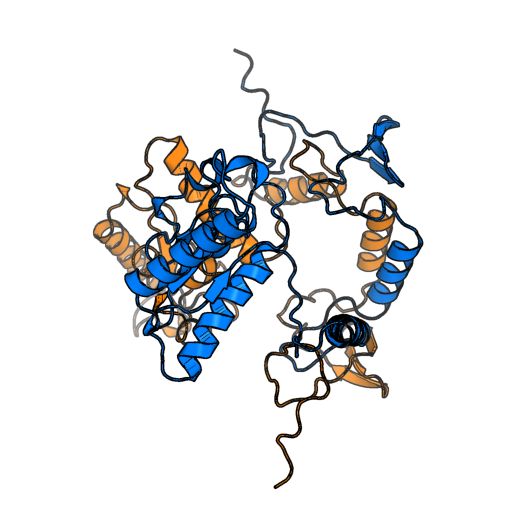578 -2.262 1 98.25 201 ILE B CA 1
ATOM 3342 C C . ILE B 1 201 ? 14.75 25.75 -1.32 1 98.25 201 ILE B C 1
ATOM 3344 O O . ILE B 1 201 ? 14.617 25.625 -0.102 1 98.25 201 ILE B O 1
ATOM 3348 N N . THR B 1 202 ? 15.062 26.844 -1.885 1 98.44 202 THR B N 1
ATOM 3349 C CA . THR B 1 202 ? 15.352 28.047 -1.1 1 98.44 202 THR B CA 1
ATOM 3350 C C . THR B 1 202 ? 14.094 28.547 -0.401 1 98.44 202 THR B C 1
ATOM 3352 O O . THR B 1 202 ? 14.133 28.906 0.775 1 98.44 202 THR B O 1
ATOM 3355 N N . GLU B 1 203 ? 13.047 28.516 -1.099 1 98.31 203 GLU B N 1
ATOM 3356 C CA . GLU B 1 203 ? 11.766 28.953 -0.557 1 98.31 203 GLU B CA 1
ATOM 3357 C C . GLU B 1 203 ? 11.359 28.125 0.65 1 98.31 203 GLU B C 1
ATOM 3359 O O . GLU B 1 203 ? 10.945 28.656 1.681 1 98.31 203 GLU B O 1
ATOM 3364 N N . VAL B 1 204 ? 11.461 26.797 0.567 1 97.56 204 VAL B N 1
ATOM 3365 C CA . VAL B 1 204 ? 11.031 25.859 1.608 1 97.56 204 VAL B CA 1
ATOM 3366 C C . VAL B 1 204 ? 12.055 25.844 2.738 1 97.56 204 VAL B C 1
ATOM 3368 O O . VAL B 1 204 ? 11.703 25.672 3.906 1 97.56 204 VAL B O 1
ATOM 3371 N N . GLY B 1 205 ? 13.352 26.125 2.371 1 97.94 205 GLY B N 1
ATOM 3372 C CA . GLY B 1 205 ? 14.484 26 3.279 1 97.94 205 GLY B CA 1
ATOM 3373 C C . GLY B 1 205 ? 15.227 24.688 3.121 1 97.94 205 GLY B C 1
ATOM 3374 O O . GLY B 1 205 ? 14.695 23.625 3.447 1 97.94 205 GLY B O 1
ATOM 3375 N N . PRO B 1 206 ? 16.484 24.812 2.607 1 97.25 206 PRO B N 1
ATOM 3376 C CA . PRO B 1 206 ? 17.25 23.578 2.369 1 97.25 206 PRO B CA 1
ATOM 3377 C C . PRO B 1 206 ? 17.359 22.719 3.619 1 97.25 206 PRO B C 1
ATOM 3379 O O . PRO B 1 206 ? 17.453 21.484 3.514 1 97.25 206 PRO B O 1
ATOM 3382 N N . GLU B 1 207 ? 17.266 23.281 4.73 1 97.5 207 GLU B N 1
ATOM 3383 C CA . GLU B 1 207 ? 17.391 22.562 5.996 1 97.5 207 GLU B CA 1
ATOM 3384 C C . GLU B 1 207 ? 16.125 21.781 6.312 1 97.5 207 GLU B C 1
ATOM 3386 O O . GLU B 1 207 ? 16.109 20.938 7.207 1 97.5 207 GLU B O 1
ATOM 3391 N N . ASN B 1 208 ? 15.094 21.938 5.484 1 97.69 208 ASN B N 1
ATOM 3392 C CA . ASN B 1 208 ? 13.812 21.281 5.734 1 97.69 208 ASN B CA 1
ATOM 3393 C C . ASN B 1 208 ? 13.547 20.172 4.719 1 97.69 208 ASN B C 1
ATOM 3395 O O . ASN B 1 208 ? 12.641 19.359 4.91 1 97.69 208 ASN B O 1
ATOM 3399 N N . ILE B 1 209 ? 14.336 20.156 3.656 1 98.25 209 ILE B N 1
ATOM 3400 C CA . ILE B 1 209 ? 14.039 19.25 2.547 1 98.25 209 ILE B CA 1
ATOM 3401 C C . ILE B 1 209 ? 14.555 17.844 2.869 1 98.25 209 ILE B C 1
ATOM 3403 O O . ILE B 1 209 ? 15.742 17.672 3.154 1 98.25 209 ILE B O 1
ATOM 3407 N N . ALA B 1 210 ? 13.664 16.938 2.762 1 98.19 210 ALA B N 1
ATOM 3408 C CA . ALA B 1 210 ? 14.023 15.555 3.045 1 98.19 210 ALA B CA 1
ATOM 3409 C C . ALA B 1 210 ? 14.445 14.828 1.772 1 98.19 210 ALA B C 1
ATOM 3411 O O . ALA B 1 210 ? 15.383 14.023 1.789 1 98.19 210 ALA B O 1
ATOM 3412 N N . ALA B 1 211 ? 13.742 15.102 0.662 1 98.19 211 ALA B N 1
ATOM 3413 C CA . ALA B 1 211 ? 14.023 14.344 -0.556 1 98.19 211 ALA B CA 1
ATOM 3414 C C . ALA B 1 211 ? 13.328 14.969 -1.764 1 98.19 211 ALA B C 1
ATOM 3416 O O . ALA B 1 211 ? 12.383 15.75 -1.612 1 98.19 211 ALA B O 1
ATOM 3417 N N . PHE B 1 212 ? 13.859 14.734 -2.941 1 97.38 212 PHE B N 1
ATOM 3418 C CA . PHE B 1 212 ? 13.266 15.008 -4.246 1 97.38 212 PHE B CA 1
ATOM 3419 C C . PHE B 1 212 ? 12.859 13.719 -4.945 1 97.38 212 PHE B C 1
ATOM 3421 O O . PHE B 1 212 ? 13.648 12.773 -5.016 1 97.38 212 PHE B O 1
ATOM 3428 N N . PHE B 1 213 ? 11.562 13.57 -5.363 1 96.75 213 PHE B N 1
ATOM 3429 C CA . PHE B 1 213 ? 11.039 12.398 -6.055 1 96.75 213 PHE B CA 1
ATOM 3430 C C . PHE B 1 213 ? 10.781 12.711 -7.527 1 96.75 213 PHE B C 1
ATOM 3432 O O . PHE B 1 213 ? 10.164 1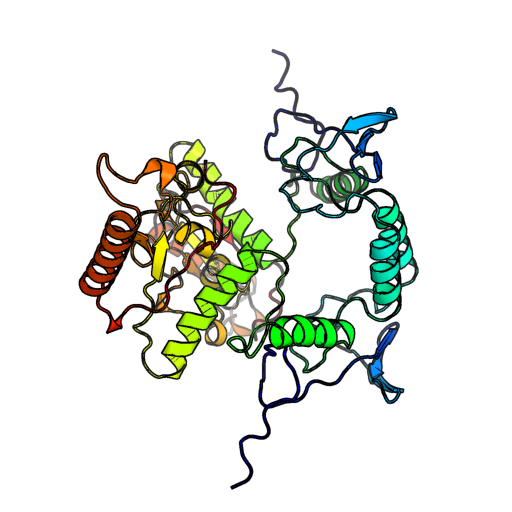3.727 -7.855 1 96.75 213 PHE B O 1
ATOM 3439 N N . ALA B 1 214 ? 11.242 11.836 -8.359 1 92.81 214 ALA B N 1
ATOM 3440 C CA . ALA B 1 214 ? 10.969 12.023 -9.789 1 92.81 214 ALA B CA 1
ATOM 3441 C C . ALA B 1 214 ? 10.891 10.672 -10.5 1 92.81 214 ALA B C 1
ATOM 3443 O O . ALA B 1 214 ? 11.578 9.719 -10.133 1 92.81 214 ALA B O 1
ATOM 3444 N N . GLU B 1 215 ? 9.992 10.641 -11.508 1 88.81 215 GLU B N 1
ATOM 3445 C CA . GLU B 1 215 ? 9.969 9.523 -12.445 1 88.81 215 GLU B CA 1
ATOM 3446 C C . GLU B 1 215 ? 11.008 9.711 -13.547 1 88.81 215 GLU B C 1
ATOM 3448 O O . GLU B 1 215 ? 11.102 10.781 -14.141 1 88.81 215 GLU B O 1
ATOM 3453 N N . THR B 1 216 ? 11.773 8.688 -13.719 1 79.69 216 THR B N 1
ATOM 3454 C CA . THR B 1 216 ? 12.75 8.797 -14.797 1 79.69 216 THR B CA 1
ATOM 3455 C C . THR B 1 216 ? 12.055 8.969 -16.141 1 79.69 216 THR B C 1
ATOM 3457 O O . THR B 1 216 ? 12.5 9.758 -16.984 1 79.69 216 THR B O 1
ATOM 3460 N N . VAL B 1 217 ? 11.016 8.18 -16.297 1 76.56 217 VAL B N 1
ATOM 3461 C CA . VAL B 1 217 ? 10.117 8.305 -17.453 1 76.56 217 VAL B CA 1
ATOM 3462 C C . VAL B 1 217 ? 8.672 8.383 -16.969 1 76.56 217 VAL B C 1
ATOM 3464 O O . VAL B 1 217 ? 8.156 7.438 -16.359 1 76.56 217 VAL B O 1
ATOM 3467 N N . VAL B 1 218 ? 8.148 9.578 -17.234 1 73.56 218 VAL B N 1
ATOM 3468 C CA . VAL B 1 218 ? 6.793 9.797 -16.75 1 73.56 218 VAL B CA 1
ATOM 3469 C C . VAL B 1 218 ? 5.812 8.969 -17.578 1 73.56 218 VAL B C 1
ATOM 3471 O O . VAL B 1 218 ? 5.852 8.992 -18.812 1 73.56 218 VAL B O 1
ATOM 3474 N N . GLY B 1 219 ? 5.242 8.031 -17.094 1 61.59 219 GLY B N 1
ATOM 3475 C CA . GLY B 1 219 ? 4.285 7.188 -17.797 1 61.59 219 GLY B CA 1
ATOM 3476 C C . GLY B 1 219 ? 2.916 7.828 -17.938 1 61.59 219 GLY B C 1
ATOM 3477 O O . GLY B 1 219 ? 2.773 8.859 -18.594 1 61.59 219 GLY B O 1
ATOM 3478 N N . ALA B 1 220 ? 1.812 7.48 -17.047 1 57.38 220 ALA B N 1
ATOM 3479 C CA . ALA B 1 220 ? 0.361 7.637 -17.109 1 57.38 220 ALA B CA 1
ATOM 3480 C C . ALA B 1 220 ? -0.052 9.07 -16.797 1 57.38 220 ALA B C 1
ATOM 3482 O O . ALA B 1 220 ? -0.589 9.352 -15.727 1 57.38 220 ALA B O 1
ATOM 3483 N N . THR B 1 221 ? 0.698 10.078 -17.281 1 58.44 221 THR B N 1
ATOM 3484 C CA . THR B 1 221 ? 0.328 11.406 -16.797 1 58.44 221 THR B CA 1
ATOM 3485 C C . THR B 1 221 ? -0.411 12.195 -17.875 1 58.44 221 THR B C 1
ATOM 3487 O O . THR B 1 221 ? -0.597 13.406 -17.75 1 58.44 221 THR B O 1
ATOM 3490 N N . THR B 1 222 ? -0.934 11.508 -18.891 1 47.03 222 THR B N 1
ATOM 3491 C CA . THR B 1 222 ? -1.567 12.492 -19.766 1 47.03 222 THR B CA 1
ATOM 3492 C C . THR B 1 222 ? -2.83 13.055 -19.109 1 47.03 222 THR B C 1
ATOM 3494 O O . THR B 1 222 ? -3.525 12.344 -18.391 1 47.03 222 THR B O 1
#

InterPro domains:
  IPR005814 Aminotransferase class-III [PF00202] (17-220)
  IPR015421 Pyridoxal phosphate-dependent transferase, major domain [G3DSA:3.40.640.10] (55-221)
  IPR015422 Pyridoxal phosphate-dependent transferase, small domain [G3DSA:3.90.1150.10] (19-54)
  IPR015424 Pyridoxal phosphate-dependent transferase [SSF53383] (15-220)

Radius of gyration: 24.57 Å; Cα contacts (8 Å, |Δi|>4): 671; chains: 2; bounding box: 80×59×70 Å

Nearest PDB structures (foldseek):
  3i5t-assembly1_B  TM=8.861E-01  e=3.822E-13  Cereibacter sphaeroides 2.4.1
  3i5t-assembly1_A  TM=8.881E-01  e=5.662E-13  Cereibacter sphaeroides 2.4.1
  3du4-assembly1_B  TM=9.039E-01  e=1.242E-12  Bacillus subtilis
  4b9b-assembly1_C  TM=8.418E-01  e=8.386E-13  Pseudomonas aeruginosa
  4uhn-assembly1_A-2  TM=8.673E-01  e=7.768E-12  Pseudomonas sp.

pLDDT: mean 90.08, std 12.0, range [22.7, 98.69]